Protein AF-A0A3P8CQI0-F1 (afdb_monomer_lite)

Structure (mmCIF, N/CA/C/O backbone):
data_AF-A0A3P8CQI0-F1
#
_entry.id   AF-A0A3P8CQI0-F1
#
loop_
_atom_site.group_PDB
_atom_site.id
_atom_site.type_symbol
_atom_site.label_atom_id
_atom_site.label_alt_id
_atom_site.label_comp_id
_atom_site.label_asym_id
_atom_site.label_entity_id
_atom_site.label_seq_id
_atom_site.pdbx_PDB_ins_code
_atom_site.Cartn_x
_atom_site.Cartn_y
_atom_site.Cartn_z
_atom_site.occupancy
_atom_site.B_iso_or_equiv
_atom_site.auth_seq_id
_atom_site.auth_comp_id
_atom_site.auth_asym_id
_atom_site.auth_atom_id
_atom_site.pdbx_PDB_model_num
ATOM 1 N N . MET A 1 1 ? 13.130 -24.443 7.075 1.00 72.25 1 MET A N 1
ATOM 2 C CA . MET A 1 1 ? 11.696 -24.360 7.442 1.00 72.25 1 MET A CA 1
ATOM 3 C C . MET A 1 1 ? 10.859 -24.956 6.318 1.00 72.25 1 MET A C 1
ATOM 5 O O . MET A 1 1 ? 11.171 -24.676 5.167 1.00 72.25 1 MET A O 1
ATOM 9 N N . LYS A 1 2 ? 9.863 -25.798 6.628 1.00 85.94 2 LYS A N 1
ATOM 10 C CA . LYS A 1 2 ? 8.925 -26.355 5.633 1.00 85.94 2 LYS A CA 1
ATOM 11 C C . LYS A 1 2 ? 7.667 -25.468 5.562 1.00 85.94 2 LYS A C 1
ATOM 13 O O . LYS A 1 2 ? 7.185 -25.124 6.645 1.00 85.94 2 LYS A O 1
ATOM 18 N N . PRO A 1 3 ? 7.138 -25.131 4.369 1.00 85.00 3 PRO A N 1
ATOM 19 C CA . PRO A 1 3 ? 5.984 -24.238 4.218 1.00 85.00 3 PRO A CA 1
ATOM 20 C C . PRO A 1 3 ? 4.779 -24.611 5.093 1.00 85.00 3 PRO A C 1
ATOM 22 O O . PRO A 1 3 ? 4.273 -23.758 5.818 1.00 85.00 3 PRO A O 1
ATOM 25 N N . ASP A 1 4 ? 4.402 -25.891 5.146 1.00 88.38 4 ASP A N 1
ATOM 26 C CA . ASP A 1 4 ? 3.235 -26.349 5.922 1.00 88.38 4 ASP A CA 1
ATOM 27 C C . ASP A 1 4 ? 3.393 -26.140 7.432 1.00 88.38 4 ASP A C 1
ATOM 29 O O . ASP A 1 4 ? 2.460 -25.724 8.119 1.00 88.38 4 ASP A O 1
ATOM 33 N N . LYS A 1 5 ? 4.604 -26.370 7.961 1.00 91.56 5 LYS A N 1
ATOM 34 C CA . LYS A 1 5 ? 4.898 -26.139 9.385 1.00 91.56 5 LYS A CA 1
ATOM 35 C C . LYS A 1 5 ? 4.813 -24.654 9.732 1.00 91.56 5 LYS A C 1
ATOM 37 O O . LYS A 1 5 ? 4.334 -24.311 10.809 1.00 91.56 5 LYS A O 1
ATOM 42 N N . VAL A 1 6 ? 5.259 -23.783 8.825 1.00 91.50 6 VAL A N 1
ATOM 43 C CA . VAL A 1 6 ? 5.167 -22.328 9.009 1.00 91.50 6 VAL A CA 1
ATOM 44 C C . VAL A 1 6 ? 3.720 -21.865 8.931 1.00 91.50 6 VAL A C 1
ATOM 46 O O . VAL A 1 6 ? 3.274 -21.134 9.810 1.00 91.50 6 VAL A O 1
ATOM 49 N N . PHE A 1 7 ? 2.965 -22.348 7.944 1.00 92.81 7 PHE A N 1
ATOM 50 C CA . PHE A 1 7 ? 1.547 -22.038 7.816 1.00 92.81 7 PHE A CA 1
ATOM 51 C C . PHE A 1 7 ? 0.759 -22.434 9.070 1.00 92.81 7 PHE A C 1
ATOM 53 O O . PHE A 1 7 ? -0.005 -21.622 9.593 1.00 92.81 7 PHE A O 1
ATOM 60 N N . GLY A 1 8 ? 0.974 -23.649 9.585 1.00 95.06 8 GLY A N 1
ATOM 61 C CA . GLY A 1 8 ? 0.337 -24.119 10.817 1.00 95.06 8 GLY A CA 1
ATOM 62 C C . GLY A 1 8 ? 0.748 -23.309 12.051 1.00 95.06 8 GLY A C 1
ATOM 63 O O . GLY A 1 8 ? -0.114 -22.901 12.828 1.00 95.06 8 GLY A O 1
ATOM 64 N N . GLY A 1 9 ? 2.046 -23.028 12.209 1.00 96.44 9 GLY A N 1
ATOM 65 C CA . GLY A 1 9 ? 2.571 -22.253 13.337 1.00 96.44 9 GLY A CA 1
ATOM 66 C C . GLY A 1 9 ? 2.039 -20.819 13.375 1.00 96.44 9 GLY A C 1
ATOM 67 O O . GLY A 1 9 ? 1.508 -20.388 14.394 1.00 96.44 9 GLY A O 1
ATOM 68 N N . VAL A 1 10 ? 2.104 -20.102 12.251 1.00 96.50 10 VAL A N 1
ATOM 69 C CA . VAL A 1 10 ? 1.629 -18.711 12.160 1.00 96.50 10 VAL A CA 1
ATOM 70 C C . VAL A 1 10 ? 0.104 -18.648 12.255 1.00 96.50 10 VAL A C 1
ATOM 72 O O . VAL A 1 10 ? -0.422 -17.762 12.920 1.00 96.50 10 VAL A O 1
ATOM 75 N N . SER A 1 11 ? -0.625 -19.616 11.681 1.00 97.31 11 SER A N 1
ATOM 76 C CA . SER A 1 11 ? -2.085 -19.693 11.860 1.00 97.31 11 SER A CA 1
ATOM 77 C C . SER A 1 11 ? -2.472 -19.817 13.338 1.00 97.31 11 SER A C 1
ATOM 79 O O . SER A 1 11 ? -3.440 -19.192 13.759 1.00 97.31 11 SER A O 1
ATOM 81 N N . ARG A 1 12 ? -1.702 -20.569 14.139 1.00 97.81 12 ARG A N 1
ATOM 82 C CA . ARG A 1 12 ? -1.919 -20.664 15.590 1.00 97.81 12 ARG A CA 1
ATOM 83 C C . ARG A 1 12 ? -1.649 -19.338 16.304 1.00 97.81 12 ARG A C 1
ATOM 85 O O . ARG A 1 12 ? -2.408 -18.979 17.193 1.00 97.81 12 ARG A O 1
ATOM 92 N N . LEU A 1 13 ? -0.614 -18.596 15.902 1.00 97.75 13 LEU A N 1
ATOM 93 C CA . LEU A 1 13 ? -0.354 -17.258 16.450 1.00 97.75 13 LEU A CA 1
ATOM 94 C C . LEU A 1 13 ? -1.508 -16.290 16.153 1.00 97.75 13 LEU A C 1
ATOM 96 O O . LEU A 1 13 ? -1.914 -15.550 17.040 1.00 97.75 13 LEU A O 1
ATOM 100 N N . ILE A 1 14 ? -2.081 -16.346 14.945 1.00 98.00 14 ILE A N 1
ATOM 101 C CA . ILE A 1 14 ? -3.265 -15.550 14.581 1.00 98.00 14 ILE A CA 1
ATOM 102 C C . ILE A 1 14 ? -4.469 -15.929 15.458 1.00 98.00 14 ILE A C 1
ATOM 104 O O . ILE A 1 14 ? -5.159 -15.043 15.948 1.00 98.00 14 ILE A O 1
ATOM 108 N N . MET A 1 15 ? -4.705 -17.223 15.701 1.00 97.31 15 MET A N 1
ATOM 109 C CA . MET A 1 15 ? -5.781 -17.672 16.599 1.00 97.31 15 MET A CA 1
ATOM 110 C C . MET A 1 15 ? -5.568 -17.186 18.037 1.00 97.31 15 MET A C 1
ATOM 112 O O . MET A 1 15 ? -6.501 -16.698 18.666 1.00 97.31 15 MET A O 1
ATOM 116 N N . ASN A 1 16 ? -4.337 -17.268 18.548 1.00 97.62 16 ASN A N 1
ATOM 117 C CA . ASN A 1 16 ? -4.011 -16.767 19.882 1.00 97.62 16 ASN A CA 1
ATOM 118 C C . ASN A 1 16 ? -4.250 -15.255 19.984 1.00 97.62 16 ASN A C 1
ATOM 120 O O . ASN A 1 16 ? -4.822 -14.809 20.971 1.00 97.62 16 ASN A O 1
ATOM 124 N N . TYR A 1 17 ? -3.878 -14.486 18.954 1.00 97.81 17 TYR A N 1
ATOM 125 C CA . TYR A 1 17 ? -4.201 -13.062 18.865 1.00 97.81 17 TYR A CA 1
ATOM 126 C C . TYR A 1 17 ? -5.717 -12.827 18.977 1.00 97.81 17 TYR A C 1
ATOM 128 O O . TYR A 1 17 ? -6.146 -12.072 19.841 1.00 97.81 17 TYR A O 1
ATOM 136 N N . GLN A 1 18 ? -6.538 -13.528 18.185 1.00 97.06 18 GLN A N 1
ATOM 137 C CA . GLN A 1 18 ? -8.005 -13.391 18.227 1.00 97.06 18 GLN A CA 1
ATOM 138 C C . GLN A 1 18 ? -8.575 -13.657 19.626 1.00 97.06 18 GLN A C 1
ATOM 140 O O . GLN A 1 18 ? -9.383 -12.875 20.129 1.00 97.06 18 GLN A O 1
ATOM 145 N N . VAL A 1 19 ? -8.132 -14.743 20.268 1.00 97.38 19 VAL A N 1
ATOM 146 C CA . VAL A 1 19 ? -8.578 -15.121 21.617 1.00 97.38 19 VAL A CA 1
ATOM 147 C C . VAL A 1 19 ? -8.165 -14.071 22.648 1.00 97.38 19 VAL A C 1
ATOM 149 O O . VAL A 1 19 ? -8.990 -13.672 23.466 1.00 97.38 19 VAL A O 1
ATOM 152 N N . SER A 1 20 ? -6.918 -13.594 22.600 1.00 97.44 20 SER A N 1
ATOM 153 C CA . SER A 1 20 ? -6.417 -12.581 23.534 1.00 97.44 20 SER A CA 1
ATOM 154 C C . SER A 1 20 ? -7.165 -11.255 23.406 1.00 97.44 20 SER A C 1
ATOM 156 O O . SER A 1 20 ? -7.552 -10.683 24.422 1.00 97.44 20 SER A O 1
ATOM 158 N N . ILE A 1 21 ? -7.418 -10.794 22.177 1.00 97.50 21 ILE A N 1
ATOM 159 C CA . ILE A 1 21 ? -8.171 -9.557 21.939 1.00 97.50 21 ILE A CA 1
ATOM 160 C C . ILE A 1 21 ? -9.632 -9.708 22.386 1.00 97.50 21 ILE A C 1
ATOM 162 O O . ILE A 1 21 ? -10.146 -8.830 23.074 1.00 97.50 21 ILE A O 1
ATOM 166 N N . SER A 1 22 ? -10.277 -10.843 22.085 1.00 96.19 22 SER A N 1
ATOM 167 C CA . SER A 1 22 ? -11.652 -11.118 22.543 1.00 96.19 22 SER A CA 1
ATOM 168 C C . SER A 1 22 ? -11.749 -11.092 24.067 1.00 96.19 22 SER A C 1
ATOM 170 O O . SER A 1 22 ? -12.617 -10.433 24.627 1.00 96.19 22 SER A O 1
ATOM 172 N N . LYS A 1 23 ? -10.809 -11.761 24.747 1.00 96.56 23 LYS A N 1
ATOM 173 C CA . LYS A 1 23 ? -10.754 -11.796 26.211 1.00 96.56 23 LYS A CA 1
ATOM 174 C C . LYS A 1 23 ? -10.539 -10.403 26.803 1.00 96.56 23 LYS A C 1
ATOM 176 O O . LYS A 1 23 ? -11.152 -10.076 27.813 1.00 96.56 23 LYS A O 1
ATOM 181 N N . LEU A 1 24 ? -9.676 -9.590 26.193 1.00 96.38 24 LEU A N 1
ATOM 182 C CA . LEU A 1 24 ? -9.465 -8.210 26.623 1.00 96.38 24 LEU A CA 1
ATOM 183 C C . LEU A 1 24 ? -10.762 -7.398 26.520 1.00 96.38 24 LEU A C 1
ATOM 185 O O . LEU A 1 24 ? -11.130 -6.731 27.485 1.00 96.38 24 LEU A O 1
ATOM 189 N N . SER A 1 25 ? -11.466 -7.493 25.390 1.00 94.75 25 SER A N 1
ATOM 190 C CA . SER A 1 25 ? -12.758 -6.827 25.199 1.00 94.75 25 SER A CA 1
ATOM 191 C C . SER A 1 25 ? -13.784 -7.267 26.246 1.00 94.75 25 SER A C 1
ATOM 193 O O . SER A 1 25 ? -14.329 -6.423 26.958 1.00 94.75 25 SER A O 1
ATOM 195 N N . ASP A 1 26 ? -13.959 -8.580 26.435 1.00 94.50 26 ASP A N 1
ATOM 196 C CA . ASP A 1 26 ? -14.882 -9.151 27.423 1.00 94.50 26 ASP A CA 1
ATOM 197 C C . ASP A 1 26 ? -14.583 -8.663 28.847 1.00 94.50 26 ASP A C 1
ATOM 199 O O . ASP A 1 26 ? -15.500 -8.307 29.591 1.00 94.50 26 ASP A O 1
ATOM 203 N N . ASN A 1 27 ? -13.305 -8.620 29.233 1.00 94.31 27 ASN A N 1
ATOM 204 C CA . ASN A 1 27 ? -12.886 -8.167 30.559 1.00 94.31 27 ASN A CA 1
ATOM 205 C C . ASN A 1 27 ? -13.211 -6.680 30.782 1.00 94.31 27 ASN A C 1
ATOM 207 O O . ASN A 1 27 ? -13.666 -6.307 31.866 1.00 94.31 27 ASN A O 1
ATOM 211 N N . ILE A 1 28 ? -13.026 -5.836 29.759 1.00 93.12 28 ILE A N 1
ATOM 212 C CA . ILE A 1 28 ? -13.399 -4.414 29.824 1.00 93.12 28 ILE A CA 1
ATOM 213 C C . ILE A 1 28 ? -14.927 -4.270 29.894 1.00 93.12 28 ILE A C 1
ATOM 215 O O . ILE A 1 28 ? -15.435 -3.489 30.699 1.00 93.12 28 ILE A O 1
ATOM 219 N N . GLN A 1 29 ? -15.680 -5.035 29.094 1.00 90.56 29 GLN A N 1
ATOM 220 C CA . GLN A 1 29 ? -17.149 -4.984 29.079 1.00 90.56 29 GLN A CA 1
ATOM 221 C C . GLN A 1 29 ? -17.769 -5.419 30.411 1.00 90.56 29 GLN A C 1
ATOM 223 O O . GLN A 1 29 ? -18.724 -4.796 30.876 1.00 90.56 29 GLN A O 1
ATOM 228 N N . LYS A 1 30 ? -17.220 -6.461 31.044 1.00 91.06 30 LYS A N 1
ATOM 229 C CA . LYS A 1 30 ? -17.671 -6.956 32.356 1.00 91.06 30 LYS A CA 1
ATOM 230 C C . LYS A 1 30 ? -17.241 -6.064 33.524 1.00 91.06 30 LYS A C 1
ATOM 232 O O . LYS A 1 30 ? -17.681 -6.295 34.647 1.00 91.06 30 LYS A O 1
ATOM 237 N N . GLY A 1 31 ? -16.391 -5.064 33.278 1.00 88.19 31 GLY A N 1
ATOM 238 C CA . GLY A 1 31 ? -15.818 -4.210 34.318 1.00 88.19 31 GLY A CA 1
ATOM 239 C C . GLY A 1 31 ? -14.756 -4.905 35.176 1.00 88.19 31 GLY A C 1
ATOM 240 O O . GLY A 1 31 ? -14.361 -4.356 36.200 1.00 88.19 31 GLY A O 1
ATOM 241 N N . GLU A 1 32 ? -14.283 -6.088 34.766 1.00 91.88 32 GLU A N 1
ATOM 242 C CA . GLU A 1 32 ? -13.145 -6.778 35.392 1.00 91.88 32 GLU A CA 1
ATOM 243 C C . GLU A 1 32 ? -11.836 -6.012 35.151 1.00 91.88 32 GLU A C 1
ATOM 245 O O . GLU A 1 32 ? -10.915 -6.085 35.962 1.00 91.88 32 GLU A O 1
ATOM 250 N N . LEU A 1 33 ? -11.776 -5.250 34.053 1.00 90.25 33 LEU A N 1
ATOM 251 C CA . LEU A 1 33 ? -10.693 -4.334 33.726 1.00 90.25 33 LEU A CA 1
ATOM 252 C C . LEU A 1 33 ? -11.238 -2.913 33.537 1.00 90.25 33 LEU A C 1
ATOM 254 O O . LEU A 1 33 ? -12.145 -2.682 32.736 1.00 90.25 33 LEU A O 1
ATOM 258 N N . SER A 1 34 ? -10.685 -1.947 34.272 1.00 88.69 34 SER A N 1
ATOM 259 C CA . SER A 1 34 ? -11.091 -0.544 34.152 1.00 88.69 34 SER A CA 1
ATOM 260 C C . SER A 1 34 ? -10.619 0.052 32.825 1.00 88.69 34 SER A C 1
ATOM 262 O O . SER A 1 34 ? -9.492 -0.176 32.401 1.00 88.69 34 SER A O 1
ATOM 264 N N . LYS A 1 35 ? -11.437 0.907 32.198 1.00 86.19 35 LYS A N 1
ATOM 265 C CA . LYS A 1 35 ? -11.072 1.633 30.964 1.00 86.19 35 LYS A CA 1
ATOM 266 C C . LYS A 1 35 ? -9.871 2.579 31.128 1.00 86.19 35 LYS A C 1
ATOM 268 O O . LYS A 1 35 ? -9.302 2.992 30.128 1.00 86.19 35 LYS A O 1
ATOM 273 N N . ASN A 1 36 ? -9.513 2.931 32.366 1.00 84.81 36 ASN A N 1
ATOM 274 C CA . ASN A 1 36 ? -8.339 3.745 32.709 1.00 84.81 36 ASN A CA 1
ATOM 275 C C . ASN A 1 36 ? -7.108 2.899 33.090 1.00 84.81 36 ASN A C 1
ATOM 277 O O . ASN A 1 36 ? -6.101 3.455 33.522 1.00 84.81 36 ASN A O 1
ATOM 281 N N . ASP A 1 37 ? -7.192 1.571 33.010 1.00 87.31 37 ASP A N 1
ATOM 282 C CA . ASP A 1 37 ? -6.112 0.682 33.430 1.00 87.31 37 ASP A CA 1
ATOM 283 C C . ASP A 1 37 ? -5.014 0.601 32.359 1.00 87.31 37 ASP A C 1
ATOM 285 O O . ASP A 1 37 ? -5.263 0.202 31.218 1.00 87.31 37 ASP A O 1
ATOM 289 N N . THR A 1 38 ? -3.781 0.966 32.717 1.00 88.81 38 THR A N 1
ATOM 290 C CA . THR A 1 38 ? -2.639 0.961 31.790 1.00 88.81 38 THR A CA 1
ATOM 291 C C . THR A 1 38 ? -2.249 -0.449 31.340 1.00 88.81 38 THR A C 1
ATOM 293 O O . THR A 1 38 ? -1.648 -0.608 30.278 1.00 88.81 38 THR A O 1
ATOM 296 N N . THR A 1 39 ? -2.665 -1.498 32.061 1.00 91.38 39 THR A N 1
ATOM 297 C CA . THR A 1 39 ? -2.440 -2.899 31.658 1.00 91.38 39 THR A CA 1
ATOM 298 C C . THR A 1 39 ? -3.160 -3.289 30.363 1.00 91.38 39 THR A C 1
ATOM 300 O O . THR A 1 39 ? -2.818 -4.305 29.752 1.00 91.38 39 THR A O 1
ATOM 303 N N . ILE A 1 40 ? -4.104 -2.472 29.879 1.00 93.50 40 ILE A N 1
ATOM 304 C CA . ILE A 1 40 ? -4.682 -2.611 28.534 1.00 93.50 40 ILE A CA 1
ATOM 305 C C . ILE A 1 40 ? -3.585 -2.504 27.464 1.00 93.50 40 ILE A C 1
ATOM 307 O O . ILE A 1 40 ? -3.588 -3.290 26.516 1.00 93.50 40 ILE A O 1
ATOM 311 N N . ILE A 1 41 ? -2.624 -1.585 27.632 1.00 92.69 41 ILE A N 1
ATOM 312 C CA . ILE A 1 41 ? -1.531 -1.369 26.673 1.00 92.69 41 ILE A CA 1
ATOM 313 C C . ILE A 1 41 ? -0.650 -2.615 26.599 1.00 92.69 41 ILE A C 1
ATOM 315 O O . ILE A 1 41 ? -0.460 -3.183 25.523 1.00 92.69 41 ILE A O 1
ATOM 319 N N . SER A 1 42 ? -0.181 -3.103 27.750 1.00 92.25 42 SER A N 1
ATOM 320 C CA . SER A 1 42 ? 0.658 -4.302 27.798 1.00 92.25 42 SER A CA 1
ATOM 321 C C . SER A 1 42 ? -0.088 -5.558 27.331 1.00 92.25 42 SER A C 1
ATOM 323 O O . SER A 1 42 ? 0.504 -6.409 26.670 1.00 92.25 42 SER A O 1
ATOM 325 N N . SER A 1 43 ? -1.398 -5.663 27.578 1.00 94.75 43 SER A N 1
ATOM 326 C CA . SER A 1 43 ? -2.229 -6.769 27.075 1.00 94.75 43 SER A CA 1
ATOM 327 C C . SER A 1 43 ? -2.341 -6.773 25.545 1.00 94.75 43 SER A C 1
ATOM 329 O O . SER A 1 43 ? -2.225 -7.830 24.917 1.00 94.75 43 SER A O 1
ATOM 331 N N . LEU A 1 44 ? -2.538 -5.602 24.929 1.00 95.44 44 LEU A N 1
ATOM 332 C CA . LEU A 1 44 ? -2.580 -5.452 23.470 1.00 95.44 44 LEU A CA 1
ATOM 333 C C . LEU A 1 44 ? -1.224 -5.747 22.826 1.00 95.44 44 LEU A C 1
ATOM 335 O O . LEU A 1 44 ? -1.164 -6.429 21.797 1.00 95.44 44 LEU A O 1
ATOM 339 N N . GLU A 1 45 ? -0.137 -5.284 23.440 1.00 94.56 45 GLU A N 1
ATOM 340 C CA . GLU A 1 45 ? 1.222 -5.560 22.977 1.00 94.56 45 GLU A CA 1
ATOM 341 C C . GLU A 1 45 ? 1.541 -7.059 23.057 1.00 94.56 45 GLU A C 1
ATOM 343 O O . GLU A 1 45 ? 1.954 -7.655 22.061 1.00 94.56 45 GLU A O 1
ATOM 348 N N . GLN A 1 46 ? 1.261 -7.705 24.194 1.00 95.12 46 GLN A N 1
ATOM 349 C CA . GLN A 1 46 ? 1.461 -9.148 24.373 1.00 95.12 46 GLN A CA 1
ATOM 350 C C . GLN A 1 46 ? 0.642 -9.983 23.380 1.00 95.12 46 GLN A C 1
ATOM 352 O O . GLN A 1 46 ? 1.112 -11.026 22.918 1.00 95.12 46 GLN A O 1
ATOM 357 N N . ALA A 1 47 ? -0.563 -9.529 23.022 1.00 95.50 47 ALA A N 1
ATOM 358 C CA . ALA A 1 47 ? -1.372 -10.173 21.994 1.00 95.50 47 ALA A CA 1
ATOM 359 C C . ALA A 1 47 ? -0.771 -9.999 20.586 1.00 95.50 47 ALA A C 1
ATOM 361 O O . ALA A 1 47 ? -0.746 -10.953 19.803 1.00 95.50 47 ALA A O 1
ATOM 362 N N . SER A 1 48 ? -0.290 -8.797 20.258 1.00 94.25 48 SER A N 1
ATOM 363 C CA . SER A 1 48 ? 0.107 -8.409 18.894 1.00 94.25 48 SER A CA 1
ATOM 364 C C . SER A 1 48 ? 1.544 -8.804 18.543 1.00 94.25 48 SER A C 1
ATOM 366 O O . SER A 1 48 ? 1.810 -9.279 17.436 1.00 94.25 48 SER A O 1
ATOM 368 N N . PHE A 1 49 ? 2.476 -8.681 19.489 1.00 94.56 49 PHE A N 1
ATOM 369 C CA . PHE A 1 49 ? 3.909 -8.868 19.255 1.00 94.56 49 PHE A CA 1
ATOM 370 C C . PHE A 1 49 ? 4.272 -10.220 18.606 1.00 94.56 49 PHE A C 1
ATOM 372 O O . PHE A 1 49 ? 4.998 -10.222 17.605 1.00 94.56 49 PHE A O 1
ATOM 379 N N . PRO A 1 50 ? 3.761 -11.385 19.069 1.00 96.31 50 PRO A N 1
ATOM 380 C CA . PRO A 1 50 ? 4.167 -12.674 18.506 1.00 96.31 50 PRO A CA 1
ATOM 381 C C . PRO A 1 50 ? 3.790 -12.840 17.030 1.00 96.31 50 PRO A C 1
ATOM 383 O O . PRO A 1 50 ? 4.565 -13.391 16.243 1.00 96.31 50 PRO A O 1
ATOM 386 N N . VAL A 1 51 ? 2.598 -12.374 16.643 1.00 96.00 51 VAL A N 1
ATOM 387 C CA . VAL A 1 51 ? 2.117 -12.484 15.262 1.00 96.00 51 VAL A CA 1
ATOM 388 C C . VAL A 1 51 ? 2.824 -11.477 14.356 1.00 96.00 51 VAL A C 1
ATOM 390 O O . VAL A 1 51 ? 3.254 -11.849 13.263 1.00 96.00 51 VAL A O 1
ATOM 393 N N . GLU A 1 52 ? 3.054 -10.249 14.820 1.00 92.81 52 GLU A N 1
ATOM 394 C CA . GLU A 1 52 ? 3.798 -9.242 14.057 1.00 92.81 52 GLU A CA 1
ATOM 395 C C . GLU A 1 52 ? 5.251 -9.655 13.814 1.00 92.81 52 GLU A C 1
ATOM 397 O O . GLU A 1 52 ? 5.738 -9.577 12.681 1.00 92.81 52 GLU A O 1
ATOM 402 N N . GLN A 1 53 ? 5.927 -10.188 14.835 1.00 94.19 53 GLN A N 1
ATOM 403 C CA . GLN A 1 53 ? 7.290 -10.693 14.690 1.00 94.19 53 GLN A CA 1
ATOM 404 C C . GLN A 1 53 ? 7.360 -11.865 13.700 1.00 94.19 53 GLN A C 1
ATOM 406 O O . GLN A 1 53 ? 8.310 -11.974 12.917 1.00 94.19 53 GLN A O 1
ATOM 411 N N . ALA A 1 54 ? 6.337 -12.725 13.674 1.00 94.19 54 ALA A N 1
ATOM 412 C CA . ALA A 1 54 ? 6.254 -13.799 12.693 1.00 94.19 54 ALA A CA 1
ATOM 413 C C . ALA A 1 54 ? 6.139 -13.261 11.256 1.00 94.19 54 ALA A C 1
ATOM 415 O O . ALA A 1 54 ? 6.831 -13.765 10.369 1.00 94.19 54 ALA A O 1
ATOM 416 N N . PHE A 1 55 ? 5.337 -12.216 11.018 1.00 92.62 55 PHE A N 1
ATOM 417 C CA . PHE A 1 55 ? 5.237 -11.582 9.698 1.00 92.62 55 PHE A CA 1
ATOM 418 C C . PHE A 1 55 ? 6.525 -10.868 9.278 1.00 92.62 55 PHE A C 1
ATOM 420 O O . PHE A 1 55 ? 6.916 -10.992 8.118 1.00 92.62 55 PHE A O 1
ATOM 427 N N . ARG A 1 56 ? 7.241 -10.214 10.204 1.00 89.25 56 ARG A N 1
ATOM 428 C CA . ARG A 1 56 ? 8.573 -9.642 9.917 1.00 89.25 56 ARG A CA 1
ATOM 429 C C . ARG A 1 56 ? 9.546 -10.718 9.421 1.00 89.25 56 ARG A C 1
ATOM 431 O O . ARG A 1 56 ? 10.187 -10.547 8.387 1.00 89.25 56 ARG A O 1
ATOM 438 N N . ASN A 1 57 ? 9.584 -11.869 10.095 1.00 89.50 57 ASN A N 1
ATOM 439 C CA . ASN A 1 57 ? 10.427 -12.999 9.694 1.00 89.50 57 ASN A CA 1
ATOM 440 C C . ASN A 1 57 ? 10.000 -13.614 8.345 1.00 89.50 57 ASN A C 1
ATOM 442 O O . ASN A 1 57 ? 10.849 -14.023 7.550 1.00 89.50 57 ASN A O 1
ATOM 446 N N . LEU A 1 58 ? 8.692 -13.681 8.072 1.00 88.31 58 LEU A N 1
ATOM 447 C CA . LEU A 1 58 ? 8.153 -14.166 6.798 1.00 88.31 58 LEU A CA 1
ATOM 448 C C . LEU A 1 58 ? 8.547 -13.273 5.616 1.00 88.31 58 LEU A C 1
ATOM 450 O O . LEU A 1 58 ? 8.921 -13.805 4.571 1.00 88.31 58 LEU A O 1
ATOM 454 N N . SER A 1 59 ? 8.524 -11.949 5.790 1.00 81.56 59 SER A N 1
ATOM 455 C CA . SER A 1 59 ? 8.955 -10.999 4.758 1.00 81.56 59 SER A CA 1
ATOM 456 C C . SER A 1 59 ? 10.420 -11.214 4.363 1.00 81.56 59 SER A C 1
ATOM 458 O O . SER A 1 59 ? 10.743 -11.252 3.176 1.00 81.56 59 SER A O 1
ATOM 460 N N . CYS A 1 60 ? 11.304 -11.467 5.336 1.00 78.75 60 CYS A N 1
ATOM 461 C CA . CYS A 1 60 ? 12.701 -11.815 5.057 1.00 78.75 60 CYS A CA 1
ATOM 462 C C . CYS A 1 60 ? 12.824 -13.120 4.250 1.00 78.75 60 CYS A C 1
ATOM 464 O O . CYS A 1 60 ? 13.634 -13.213 3.327 1.00 78.75 60 CYS A O 1
ATOM 466 N N . LEU A 1 61 ? 12.001 -14.129 4.561 1.00 76.62 61 LEU A N 1
ATOM 467 C CA . LEU A 1 61 ? 12.009 -15.407 3.844 1.00 76.62 61 LEU A CA 1
ATOM 468 C C . LEU A 1 61 ? 11.576 -15.263 2.382 1.00 76.62 61 LEU A C 1
ATOM 470 O O . LEU A 1 61 ? 12.193 -15.893 1.526 1.00 76.62 61 LEU A O 1
ATOM 474 N N . THR A 1 62 ? 10.566 -14.440 2.083 1.00 69.81 62 THR A N 1
ATOM 475 C CA . THR A 1 62 ? 10.127 -14.193 0.697 1.00 69.81 62 THR A CA 1
ATOM 476 C C . THR A 1 62 ? 11.172 -13.462 -0.136 1.00 69.81 62 THR A C 1
ATOM 478 O O . THR A 1 62 ? 11.285 -13.730 -1.328 1.00 69.81 62 THR A O 1
ATOM 481 N N . THR A 1 63 ? 11.974 -12.592 0.481 1.00 68.44 63 THR A N 1
ATOM 482 C CA . THR A 1 63 ? 13.062 -11.887 -0.211 1.00 68.44 63 THR A CA 1
ATOM 483 C C . THR A 1 63 ? 14.229 -12.823 -0.529 1.00 68.44 63 THR A C 1
ATOM 485 O O . THR A 1 63 ? 14.811 -12.748 -1.607 1.00 68.44 63 THR A O 1
ATOM 488 N N . LEU A 1 64 ? 14.564 -13.734 0.391 1.00 69.75 64 LEU A N 1
ATOM 489 C CA . LEU A 1 64 ? 15.716 -14.634 0.252 1.00 69.75 64 LEU A CA 1
ATOM 490 C C . LEU A 1 64 ? 15.411 -15.904 -0.554 1.00 69.75 64 LEU A C 1
ATOM 492 O O . LEU A 1 64 ? 16.316 -16.496 -1.142 1.00 69.75 64 LEU A O 1
ATOM 496 N N . LYS A 1 65 ? 14.153 -16.362 -0.567 1.00 67.50 65 LYS A N 1
ATOM 497 C CA . LYS A 1 65 ? 13.737 -17.584 -1.265 1.00 67.50 65 LYS A CA 1
ATOM 498 C C . LYS A 1 65 ? 12.769 -17.259 -2.391 1.00 67.50 65 LYS A C 1
ATOM 500 O O . LYS A 1 65 ? 11.586 -17.040 -2.161 1.00 67.50 65 LYS A O 1
ATOM 505 N N . ASN A 1 66 ? 13.263 -17.339 -3.624 1.00 61.50 66 ASN A N 1
ATOM 506 C CA . ASN A 1 66 ? 12.476 -17.156 -4.845 1.00 61.50 66 ASN A CA 1
ATOM 507 C C . ASN A 1 66 ? 11.623 -18.401 -5.188 1.00 61.50 66 ASN A C 1
ATOM 509 O O . ASN A 1 66 ? 11.661 -18.904 -6.310 1.00 61.50 66 ASN A O 1
ATOM 513 N N . ASP A 1 67 ? 10.907 -18.946 -4.199 1.00 73.62 67 ASP A N 1
ATOM 514 C CA . ASP A 1 67 ? 9.998 -20.086 -4.355 1.00 73.62 67 ASP A CA 1
ATOM 515 C C . ASP A 1 67 ? 8.544 -19.630 -4.161 1.00 73.62 67 ASP A C 1
ATOM 517 O O . ASP A 1 67 ? 8.156 -19.093 -3.120 1.00 73.62 67 ASP A O 1
ATOM 521 N N . HIS A 1 68 ? 7.737 -19.876 -5.193 1.00 71.12 68 HIS A N 1
ATOM 522 C CA . HIS A 1 68 ? 6.328 -19.504 -5.297 1.00 71.12 68 HIS A CA 1
ATOM 523 C C . HIS A 1 68 ? 5.453 -19.977 -4.127 1.00 71.12 68 HIS A C 1
ATOM 525 O O . HIS A 1 68 ? 4.502 -19.284 -3.758 1.00 71.12 68 HIS A O 1
ATOM 531 N N . ILE A 1 69 ? 5.783 -21.113 -3.503 1.00 81.62 69 ILE A N 1
ATOM 532 C CA . ILE A 1 69 ? 5.012 -21.640 -2.372 1.00 81.62 69 ILE A CA 1
ATOM 533 C C . ILE A 1 69 ? 5.072 -20.659 -1.198 1.00 81.62 69 ILE A C 1
ATOM 535 O O . ILE A 1 69 ? 4.065 -20.461 -0.519 1.00 81.62 69 ILE A O 1
ATOM 539 N N . TRP A 1 70 ? 6.211 -19.990 -0.979 1.00 81.50 70 TRP A N 1
ATOM 540 C CA . TRP A 1 70 ? 6.342 -19.003 0.095 1.00 81.50 70 TRP A CA 1
ATOM 541 C C . TRP A 1 70 ? 5.483 -17.770 -0.149 1.00 81.50 70 TRP A C 1
ATOM 543 O O . TRP A 1 70 ? 4.835 -17.310 0.786 1.00 81.50 70 TRP A O 1
ATOM 553 N N . SER A 1 71 ? 5.403 -17.287 -1.390 1.00 79.75 71 SER A N 1
ATOM 554 C CA . SER A 1 71 ? 4.503 -16.182 -1.738 1.00 79.75 71 SER A CA 1
ATOM 555 C C . SER A 1 71 ? 3.043 -16.551 -1.447 1.00 79.75 71 SER A C 1
ATOM 557 O O . SER A 1 71 ? 2.365 -15.829 -0.720 1.00 79.75 71 SER A O 1
ATOM 559 N N . LEU A 1 72 ? 2.589 -17.731 -1.888 1.00 82.88 72 LEU A N 1
ATOM 560 C CA . LEU A 1 72 ? 1.225 -18.212 -1.628 1.00 82.88 72 LEU A CA 1
ATOM 561 C C . LEU A 1 72 ? 0.927 -18.372 -0.130 1.00 82.88 72 LEU A C 1
ATOM 563 O O . LEU A 1 72 ? -0.141 -17.968 0.341 1.00 82.88 72 LEU A O 1
ATOM 567 N N . VAL A 1 73 ? 1.858 -18.960 0.626 1.00 86.50 73 VAL A N 1
ATOM 568 C CA . VAL A 1 73 ? 1.725 -19.153 2.076 1.00 86.50 73 VAL A CA 1
ATOM 569 C C . VAL A 1 73 ? 1.635 -17.811 2.795 1.00 86.50 73 VAL A C 1
ATOM 571 O O . VAL A 1 73 ? 0.711 -17.616 3.586 1.00 86.50 73 VAL A O 1
ATOM 574 N N . VAL A 1 74 ? 2.540 -16.875 2.498 1.00 86.94 74 VAL A N 1
ATOM 575 C CA . VAL A 1 74 ? 2.559 -15.547 3.125 1.00 86.94 74 VAL A CA 1
ATOM 576 C C . VAL A 1 74 ? 1.304 -14.757 2.769 1.00 86.94 74 VAL A C 1
ATOM 578 O O . VAL A 1 74 ? 0.664 -14.227 3.674 1.00 86.94 74 VAL A O 1
ATOM 581 N N . SER A 1 75 ? 0.877 -14.750 1.502 1.00 84.62 75 SER A N 1
ATOM 582 C CA . SER A 1 75 ? -0.360 -14.076 1.091 1.00 84.62 75 SER A CA 1
ATOM 583 C C . SER A 1 75 ? -1.585 -14.629 1.821 1.00 84.62 75 SER A C 1
ATOM 585 O O . SER A 1 75 ? -2.389 -13.854 2.337 1.00 84.62 75 SER A O 1
ATOM 587 N N . ARG A 1 76 ? -1.725 -15.958 1.935 1.00 89.12 76 ARG A N 1
ATOM 588 C CA . ARG A 1 76 ? -2.850 -16.572 2.665 1.00 89.12 76 ARG A CA 1
ATOM 589 C C . ARG A 1 76 ? -2.827 -16.239 4.156 1.00 89.12 76 ARG A C 1
ATOM 591 O O . ARG A 1 76 ? -3.877 -15.947 4.724 1.00 89.12 76 ARG A O 1
ATOM 598 N N . LEU A 1 77 ? -1.657 -16.285 4.794 1.00 93.00 77 LEU A N 1
ATOM 599 C CA . LEU A 1 77 ? -1.510 -15.923 6.206 1.00 93.00 77 LEU A CA 1
ATOM 600 C C . LEU A 1 77 ? -1.828 -14.445 6.438 1.00 93.00 77 LEU A C 1
ATOM 602 O O . LEU A 1 77 ? -2.553 -14.126 7.376 1.00 93.00 77 LEU A O 1
ATOM 606 N N . TYR A 1 78 ? -1.342 -13.559 5.569 1.00 91.25 78 TYR A N 1
ATOM 607 C CA . TYR A 1 78 ? -1.603 -12.125 5.658 1.00 91.25 78 TYR A CA 1
ATOM 608 C C . TYR A 1 78 ? -3.099 -11.821 5.553 1.00 91.25 78 TYR A C 1
ATOM 610 O O . TYR A 1 78 ? -3.628 -11.087 6.381 1.00 91.25 78 TYR A O 1
ATOM 618 N N . GLN A 1 79 ? -3.812 -12.453 4.612 1.00 89.69 79 GLN A N 1
ATOM 619 C CA . GLN A 1 79 ? -5.268 -12.305 4.501 1.00 89.69 79 GLN A CA 1
ATOM 620 C C . GLN A 1 79 ? -6.000 -12.787 5.761 1.00 89.69 79 GLN A C 1
ATOM 622 O O . GLN A 1 79 ? -6.899 -12.102 6.247 1.00 89.69 79 GLN A O 1
ATOM 627 N N . LYS A 1 80 ? -5.580 -13.922 6.342 1.00 94.38 80 LYS A N 1
ATOM 628 C CA . LYS A 1 80 ? -6.128 -14.403 7.621 1.00 94.38 80 LYS A CA 1
ATOM 629 C C . LYS A 1 80 ? -5.898 -13.407 8.757 1.00 94.38 80 LYS A C 1
ATOM 631 O O . LYS A 1 80 ? -6.829 -13.108 9.497 1.00 94.38 80 LYS A O 1
ATOM 636 N N . PHE A 1 81 ? -4.679 -12.890 8.897 1.00 94.75 81 PHE A N 1
ATOM 637 C CA . PHE A 1 81 ? -4.356 -11.948 9.967 1.00 94.75 81 PHE A CA 1
ATOM 638 C C . PHE A 1 81 ? -5.068 -10.606 9.786 1.00 94.75 81 PHE A C 1
ATOM 640 O O . PHE A 1 81 ? -5.595 -10.053 10.743 1.00 94.75 81 PHE A O 1
ATOM 647 N N . LYS A 1 82 ? -5.161 -10.115 8.549 1.00 90.56 82 LYS A N 1
ATOM 648 C CA . LYS A 1 82 ? -5.913 -8.907 8.211 1.00 90.56 82 LYS A CA 1
ATOM 649 C C . LYS A 1 82 ? -7.393 -9.036 8.577 1.00 90.56 82 LYS A C 1
ATOM 651 O O . LYS A 1 82 ? -7.952 -8.112 9.166 1.00 90.56 82 LYS A O 1
ATOM 656 N N . ALA A 1 83 ? -8.013 -10.176 8.264 1.00 90.62 83 ALA A N 1
ATOM 657 C CA . ALA A 1 83 ? -9.385 -10.467 8.670 1.00 90.62 83 ALA A CA 1
ATOM 658 C C . ALA A 1 83 ? -9.520 -10.487 10.202 1.00 90.62 83 ALA A C 1
ATOM 660 O O . ALA A 1 83 ? -10.390 -9.807 10.738 1.00 90.62 83 ALA A O 1
ATOM 661 N N . ALA A 1 84 ? -8.599 -11.165 10.898 1.00 94.00 84 ALA A N 1
ATOM 662 C CA . ALA A 1 84 ? -8.565 -11.208 12.358 1.00 94.00 84 ALA A CA 1
ATOM 663 C C . ALA A 1 84 ? -8.438 -9.810 12.993 1.00 94.00 84 ALA A C 1
ATOM 665 O O . ALA A 1 84 ? -9.238 -9.460 13.853 1.00 94.00 84 ALA A O 1
ATOM 666 N N . ARG A 1 85 ? -7.488 -8.978 12.543 1.00 92.19 85 ARG A N 1
ATOM 667 C CA . ARG A 1 85 ? -7.339 -7.593 13.027 1.00 92.19 85 ARG A CA 1
ATOM 668 C C . ARG A 1 85 ? -8.611 -6.783 12.810 1.00 92.19 85 ARG A C 1
ATOM 670 O O . ARG A 1 85 ? -9.048 -6.080 13.713 1.00 92.19 85 ARG A O 1
ATOM 677 N N . ARG A 1 86 ? -9.222 -6.894 11.627 1.00 88.25 86 ARG A N 1
ATOM 678 C CA . ARG A 1 86 ? -10.443 -6.155 11.289 1.00 88.25 86 ARG A CA 1
ATOM 679 C C . ARG A 1 86 ? -11.624 -6.543 12.175 1.00 88.25 86 ARG A C 1
ATOM 681 O O . ARG A 1 86 ? -12.375 -5.664 12.580 1.00 88.25 86 ARG A O 1
ATOM 688 N N . GLU A 1 87 ? -11.814 -7.836 12.404 1.00 89.19 87 GLU A N 1
ATOM 689 C CA . GLU A 1 87 ? -12.960 -8.374 13.137 1.00 89.19 87 GLU A CA 1
ATOM 690 C C . GLU A 1 87 ? -12.835 -8.167 14.646 1.00 89.19 87 GLU A C 1
ATOM 692 O O . GLU A 1 87 ? -13.783 -7.693 15.260 1.00 89.19 87 GLU A O 1
ATOM 697 N N . TYR A 1 88 ? -11.667 -8.470 15.216 1.00 92.31 88 TYR A N 1
ATOM 698 C CA . TYR A 1 88 ? -11.497 -8.545 16.667 1.00 92.31 88 TYR A CA 1
ATOM 699 C C . TYR A 1 88 ? -10.961 -7.263 17.293 1.00 92.31 88 TYR A C 1
ATOM 701 O O . TYR A 1 88 ? -11.271 -6.987 18.441 1.00 92.31 88 TYR A O 1
ATOM 709 N N . PHE A 1 89 ? -10.146 -6.489 16.573 1.00 92.44 89 PHE A N 1
ATOM 710 C CA . PHE A 1 89 ? -9.517 -5.293 17.131 1.00 92.44 89 PHE A CA 1
ATOM 711 C C . PHE A 1 89 ? -10.079 -4.020 16.511 1.00 92.44 89 PHE A C 1
ATOM 713 O O . PHE A 1 89 ? -10.690 -3.216 17.205 1.00 92.44 89 PHE A O 1
ATOM 720 N N . HIS A 1 90 ? -9.939 -3.847 15.193 1.00 88.94 90 HIS A N 1
ATOM 721 C CA . HIS A 1 90 ? -10.251 -2.567 14.564 1.00 88.94 90 HIS A CA 1
ATOM 722 C C . HIS A 1 90 ? -11.716 -2.169 14.753 1.00 88.94 90 HIS A C 1
ATOM 724 O O . HIS A 1 90 ? -11.974 -0.991 14.940 1.00 88.94 90 HIS A O 1
ATOM 730 N N . ARG A 1 91 ? -12.663 -3.120 14.710 1.00 83.19 91 ARG A N 1
ATOM 731 C CA . ARG A 1 91 ? -14.110 -2.880 14.890 1.00 83.19 91 ARG A CA 1
ATOM 732 C C . ARG A 1 91 ? -14.579 -2.879 16.346 1.00 83.19 91 ARG A C 1
ATOM 734 O O . ARG A 1 91 ? -15.766 -2.656 16.586 1.00 83.19 91 ARG A O 1
ATOM 741 N N . ASP A 1 92 ? -13.693 -3.135 17.300 1.00 88.38 92 ASP A N 1
ATOM 742 C CA . ASP A 1 92 ? -14.074 -3.232 18.700 1.00 88.38 92 ASP A CA 1
ATOM 743 C C . ASP A 1 92 ? -14.210 -1.835 19.321 1.00 88.38 92 ASP A C 1
ATOM 745 O O . ASP A 1 92 ? -13.231 -1.158 19.650 1.00 88.38 92 ASP A O 1
ATOM 749 N N . SER A 1 93 ? -15.457 -1.384 19.475 1.00 86.00 93 SER A N 1
ATOM 750 C CA . SER A 1 93 ? -15.745 -0.087 20.087 1.00 86.00 93 SER A CA 1
ATOM 751 C C . SER A 1 93 ? -15.339 -0.031 21.558 1.00 86.00 93 SER A C 1
ATOM 753 O O . SER A 1 93 ? -14.982 1.041 22.034 1.00 86.00 93 SER A O 1
ATOM 755 N N . THR A 1 94 ? -15.376 -1.152 22.283 1.00 89.19 94 THR A N 1
ATOM 756 C CA . THR A 1 94 ? -15.032 -1.182 23.708 1.00 89.19 94 THR A CA 1
ATOM 757 C C . THR A 1 94 ? -13.541 -0.934 23.909 1.00 89.19 94 THR A C 1
ATOM 759 O O . THR A 1 94 ? -13.167 -0.087 24.723 1.00 89.19 94 THR A O 1
ATOM 762 N N . ILE A 1 95 ? -12.696 -1.624 23.140 1.00 92.38 95 ILE A N 1
ATOM 763 C CA . ILE A 1 95 ? -11.245 -1.422 23.168 1.00 92.38 95 ILE A CA 1
ATOM 764 C C . ILE A 1 95 ? -10.911 -0.000 22.706 1.00 92.38 95 ILE A C 1
ATOM 766 O O . ILE A 1 95 ? -10.150 0.695 23.376 1.00 92.38 95 ILE A O 1
ATOM 770 N N . CYS A 1 96 ? -11.517 0.470 21.610 1.00 90.25 96 CYS A N 1
ATOM 771 C CA . CYS A 1 96 ? -11.283 1.825 21.106 1.00 90.25 96 CYS A CA 1
ATOM 772 C C . CYS A 1 96 ? -11.653 2.908 22.140 1.00 90.25 96 CYS A C 1
ATOM 774 O O . CYS A 1 96 ? -10.894 3.856 22.344 1.00 90.25 96 CYS A O 1
ATOM 776 N N . GLU A 1 97 ? -12.777 2.751 22.846 1.00 87.19 97 GLU A N 1
ATOM 777 C CA . GLU A 1 97 ? -13.185 3.664 23.919 1.00 87.19 97 GLU A CA 1
ATOM 778 C C . GLU A 1 97 ? -12.189 3.658 25.088 1.00 87.19 97 GLU A C 1
ATOM 780 O O . GLU A 1 97 ? -11.851 4.722 25.612 1.00 87.19 97 GLU A O 1
ATOM 785 N N . ALA A 1 98 ? -11.688 2.485 25.486 1.00 90.50 98 ALA A N 1
ATOM 786 C CA . ALA A 1 98 ? -10.693 2.373 26.549 1.00 90.50 98 ALA A CA 1
ATOM 787 C C . ALA A 1 98 ? -9.359 3.033 26.162 1.00 90.50 98 ALA A C 1
ATOM 789 O O . ALA A 1 98 ? -8.803 3.798 26.946 1.00 90.50 98 ALA A O 1
ATOM 790 N N . LEU A 1 99 ? -8.892 2.839 24.924 1.00 91.62 99 LEU A N 1
ATOM 791 C CA . LEU A 1 99 ? -7.694 3.509 24.405 1.00 91.62 99 LEU A CA 1
ATOM 792 C C . LEU A 1 99 ? -7.833 5.038 24.420 1.00 91.62 99 LEU A C 1
ATOM 794 O O . LEU A 1 99 ? -6.935 5.745 24.872 1.00 91.62 99 LEU A O 1
ATOM 798 N N . LEU A 1 100 ? -8.980 5.565 23.986 1.00 88.44 100 LEU A N 1
ATOM 799 C CA . LEU A 1 100 ? -9.256 7.004 24.043 1.00 88.44 100 LEU A CA 1
ATOM 800 C C . LEU A 1 100 ? -9.330 7.538 25.478 1.00 88.44 100 LEU A C 1
ATOM 802 O O . LEU A 1 100 ? -8.941 8.675 25.746 1.00 88.44 100 LEU A O 1
ATOM 806 N N . THR A 1 101 ? -9.824 6.718 26.403 1.00 87.69 101 THR A N 1
ATOM 807 C CA . THR A 1 101 ? -9.899 7.043 27.830 1.00 87.69 101 THR A CA 1
ATOM 808 C C . THR A 1 101 ? -8.489 7.126 28.431 1.00 87.69 101 THR A C 1
ATOM 810 O O . THR A 1 101 ? -8.146 8.144 29.034 1.00 87.69 101 THR A O 1
ATOM 813 N N . LEU A 1 102 ? -7.628 6.148 28.130 1.00 89.25 102 LEU A N 1
ATOM 814 C CA . LEU A 1 102 ? -6.209 6.144 28.500 1.00 89.25 102 LEU A CA 1
ATOM 815 C C . LEU A 1 102 ? -5.422 7.324 27.916 1.00 89.25 102 LEU A C 1
ATOM 817 O O . LEU A 1 102 ? -4.599 7.912 28.622 1.00 89.25 102 LEU A O 1
ATOM 821 N N . ARG A 1 103 ? -5.710 7.731 26.667 1.00 87.12 103 ARG A N 1
ATOM 822 C CA . ARG A 1 103 ? -5.095 8.921 26.042 1.00 87.12 103 ARG A CA 1
ATOM 823 C C . ARG A 1 103 ? -5.272 10.180 26.877 1.00 87.12 103 ARG A C 1
ATOM 825 O O . ARG A 1 103 ? -4.425 11.061 26.858 1.00 87.12 103 ARG A O 1
ATOM 832 N N . ARG A 1 104 ? -6.402 10.294 27.576 1.00 81.00 104 ARG A N 1
ATOM 833 C CA . ARG A 1 104 ? -6.741 11.473 28.381 1.00 81.00 104 ARG A CA 1
ATOM 834 C C . ARG A 1 104 ? -6.095 11.434 29.758 1.00 81.00 104 ARG A C 1
ATOM 836 O O . ARG A 1 104 ? -5.748 12.481 30.290 1.00 81.00 104 ARG A O 1
ATOM 843 N N . SER A 1 105 ? -5.910 10.244 30.323 1.00 78.44 105 SER A N 1
ATOM 844 C CA . SER A 1 105 ? -5.164 10.033 31.568 1.00 78.44 105 SER A CA 1
ATOM 845 C C . SER A 1 105 ? -3.653 9.883 31.334 1.00 78.44 105 SER A C 1
ATOM 847 O O . SER A 1 105 ? -2.954 9.295 32.158 1.00 78.44 105 SER A O 1
ATOM 849 N N . SER A 1 106 ? -3.126 10.418 30.223 1.00 69.50 106 SER A N 1
ATOM 850 C CA . SER A 1 106 ? -1.745 10.225 29.753 1.00 69.50 106 SER A CA 1
ATOM 851 C C . SER A 1 106 ? -0.656 10.834 30.640 1.00 69.50 106 SER A C 1
ATOM 853 O O . SER A 1 106 ? 0.519 10.782 30.273 1.00 69.50 106 SER A O 1
ATOM 855 N N . SER A 1 107 ? -1.004 11.435 31.782 1.00 70.94 107 SER A N 1
ATOM 856 C CA . SER A 1 107 ? -0.028 11.978 32.734 1.00 70.94 107 SER A CA 1
ATOM 857 C C . SER A 1 107 ? 0.913 10.903 33.281 1.00 70.94 107 SER A C 1
ATOM 859 O O . SER A 1 107 ? 2.034 11.225 33.654 1.00 70.94 107 SER A O 1
ATOM 861 N N . ASN A 1 108 ? 0.467 9.643 33.294 1.00 76.94 108 ASN A N 1
ATOM 862 C CA . ASN A 1 108 ? 1.205 8.516 33.865 1.00 76.94 108 ASN A CA 1
ATOM 863 C C . ASN A 1 108 ? 1.852 7.605 32.808 1.00 76.94 108 ASN A C 1
ATOM 865 O O . ASN A 1 108 ? 2.453 6.607 33.188 1.00 76.94 108 ASN A O 1
ATOM 869 N N . LEU A 1 109 ? 1.704 7.922 31.515 1.00 86.94 109 LEU A N 1
ATOM 870 C CA . LEU A 1 109 ? 2.245 7.122 30.412 1.00 86.94 109 LEU A CA 1
ATOM 871 C C . LEU A 1 109 ? 3.583 7.689 29.929 1.00 86.94 109 LEU A C 1
ATOM 873 O O . LEU A 1 109 ? 3.734 8.915 29.800 1.00 86.94 109 LEU A O 1
ATOM 877 N N . ASP A 1 110 ? 4.526 6.805 29.613 1.00 89.56 110 ASP A N 1
ATOM 878 C CA . ASP A 1 110 ? 5.780 7.198 28.967 1.00 89.56 110 ASP A CA 1
ATOM 879 C C . ASP A 1 110 ? 5.580 7.543 27.471 1.00 89.56 110 ASP A C 1
ATOM 881 O O . ASP A 1 110 ? 4.474 7.467 26.925 1.00 89.56 110 ASP A O 1
ATOM 885 N N . GLU A 1 111 ? 6.630 8.026 26.798 1.00 88.88 111 GLU A N 1
ATOM 886 C CA . GLU A 1 111 ? 6.545 8.392 25.372 1.00 88.88 111 GLU A CA 1
ATOM 887 C C . GLU A 1 111 ? 6.289 7.187 24.458 1.00 88.88 111 GLU A C 1
ATOM 889 O O . GLU A 1 111 ? 5.608 7.324 23.440 1.00 88.88 111 GLU A O 1
ATOM 894 N N . TYR A 1 112 ? 6.797 6.010 24.826 1.00 89.56 112 TYR A N 1
ATOM 895 C CA . TYR A 1 112 ? 6.606 4.785 24.058 1.00 89.56 112 TYR A CA 1
ATOM 896 C C . TYR A 1 112 ? 5.140 4.340 24.104 1.00 89.56 112 TYR A C 1
ATOM 898 O O . TYR A 1 112 ? 4.521 4.113 23.064 1.00 89.56 112 TYR A O 1
ATOM 906 N N . GLU A 1 113 ? 4.556 4.306 25.299 1.00 90.56 113 GLU A N 1
ATOM 907 C CA . GLU A 1 113 ? 3.153 3.977 25.537 1.00 90.56 113 GLU A CA 1
ATOM 908 C C . GLU A 1 113 ? 2.212 4.975 24.856 1.00 90.56 113 GLU A C 1
ATOM 910 O O . GLU A 1 113 ? 1.221 4.570 24.246 1.00 90.56 113 GLU A O 1
ATOM 915 N N . LYS A 1 114 ? 2.539 6.275 24.893 1.00 89.31 114 LYS A N 1
ATOM 916 C CA . LYS A 1 114 ? 1.794 7.308 24.152 1.00 89.31 114 LYS A CA 1
ATOM 917 C C . LYS A 1 114 ? 1.831 7.059 22.645 1.00 89.31 114 LYS A C 1
ATOM 919 O O . LYS A 1 114 ? 0.788 7.128 21.998 1.00 89.31 114 LYS A O 1
ATOM 924 N N . GLY A 1 115 ? 3.001 6.716 22.103 1.00 88.88 115 GLY A N 1
ATOM 925 C CA . GLY A 1 115 ? 3.156 6.376 20.689 1.00 88.88 115 GLY A CA 1
ATOM 926 C C . GLY A 1 115 ? 2.344 5.143 20.278 1.00 88.88 115 GLY A C 1
ATOM 927 O O . GLY A 1 115 ? 1.636 5.182 19.270 1.00 88.88 115 GLY A O 1
ATOM 928 N N . LEU A 1 116 ? 2.388 4.067 21.074 1.00 90.38 116 LEU A N 1
ATOM 929 C CA . LEU A 1 116 ? 1.575 2.862 20.842 1.00 90.38 116 LEU A CA 1
ATOM 930 C C . LEU A 1 116 ? 0.079 3.177 20.843 1.00 90.38 116 LEU A C 1
ATOM 932 O O . LEU A 1 116 ? -0.678 2.703 19.993 1.00 90.38 116 LEU A O 1
ATOM 936 N N . LEU A 1 117 ? -0.340 3.995 21.798 1.00 91.00 117 LEU A N 1
ATOM 937 C CA . LEU A 1 117 ? -1.727 4.366 21.969 1.00 91.00 117 LEU A CA 1
ATOM 938 C C . LEU A 1 117 ? -2.239 5.207 20.789 1.00 91.00 117 LEU A C 1
ATOM 940 O O . LEU A 1 117 ? -3.313 4.916 20.261 1.00 91.00 117 LEU A O 1
ATOM 944 N N . ASP A 1 118 ? -1.453 6.173 20.310 1.00 89.25 118 ASP A N 1
ATOM 945 C CA . ASP A 1 118 ? -1.782 6.946 19.109 1.00 89.25 118 ASP A CA 1
ATOM 946 C C . ASP A 1 118 ? -1.936 6.041 17.876 1.00 89.25 118 ASP A C 1
ATOM 948 O O . ASP A 1 118 ? -2.912 6.173 17.130 1.00 89.25 118 ASP A O 1
ATOM 952 N N . VAL A 1 119 ? -1.020 5.081 17.696 1.00 91.19 119 VAL A N 1
ATOM 953 C CA . VAL A 1 119 ? -1.058 4.087 16.610 1.00 91.19 119 VAL A CA 1
ATOM 954 C C . VAL A 1 119 ? -2.349 3.265 16.640 1.00 91.19 119 VAL A C 1
ATOM 956 O O . VAL A 1 119 ? -3.058 3.164 15.638 1.00 91.19 119 VAL A O 1
ATOM 959 N N . TRP A 1 120 ? -2.693 2.697 17.791 1.00 92.62 120 TRP A N 1
ATOM 960 C CA . TRP A 1 120 ? -3.871 1.841 17.922 1.00 92.62 120 TRP A CA 1
ATOM 961 C C . TRP A 1 120 ? -5.190 2.599 17.783 1.00 92.62 120 TRP A C 1
ATOM 963 O O . TRP A 1 120 ? -6.148 2.078 17.203 1.00 92.62 120 TRP A O 1
ATOM 973 N N . ILE A 1 121 ? -5.244 3.841 18.266 1.00 91.38 121 ILE A N 1
ATOM 974 C CA . ILE A 1 121 ? -6.409 4.708 18.075 1.00 91.38 121 ILE A CA 1
ATOM 975 C C . ILE A 1 121 ? -6.564 5.058 16.595 1.00 91.38 121 ILE A C 1
ATOM 977 O O . ILE A 1 121 ? -7.686 5.023 16.084 1.00 91.38 121 ILE A O 1
ATOM 981 N N . TYR A 1 122 ? -5.464 5.340 15.890 1.00 90.69 122 TYR A N 1
ATOM 982 C CA . TYR A 1 122 ? -5.493 5.581 14.447 1.00 90.69 122 TYR A CA 1
ATOM 983 C C . TYR A 1 122 ? -6.003 4.359 13.676 1.00 90.69 122 TYR A C 1
ATOM 985 O O . TYR A 1 122 ? -6.883 4.491 12.821 1.00 90.69 122 TYR A O 1
ATOM 993 N N . ASP A 1 123 ? -5.528 3.160 14.016 1.00 90.50 123 ASP A N 1
ATOM 994 C CA . ASP A 1 123 ? -5.975 1.912 13.390 1.00 90.50 123 ASP A CA 1
ATOM 995 C C . ASP A 1 123 ? -7.486 1.680 13.572 1.00 90.50 123 ASP A C 1
ATOM 997 O O . ASP A 1 123 ? -8.172 1.267 12.634 1.00 90.50 123 ASP A O 1
ATOM 1001 N N . CYS A 1 124 ? -8.039 2.008 14.744 1.00 90.88 124 CYS A N 1
ATOM 1002 C CA . CYS A 1 124 ? -9.483 1.943 14.986 1.00 90.88 124 CYS A CA 1
ATOM 1003 C C . CYS A 1 124 ? -10.250 3.036 14.220 1.00 90.88 124 CYS A C 1
ATOM 1005 O O . CYS A 1 124 ? -11.278 2.771 13.589 1.00 90.88 124 CYS A O 1
ATOM 1007 N N . TRP A 1 125 ? -9.768 4.281 14.258 1.00 89.81 125 TRP A N 1
ATOM 1008 C CA . TRP A 1 125 ? -10.412 5.408 13.581 1.00 89.81 125 TRP A CA 1
ATOM 1009 C C . TRP A 1 125 ? -10.453 5.215 12.064 1.00 89.81 125 TRP A C 1
ATOM 1011 O O . TRP A 1 125 ? -11.511 5.397 11.461 1.00 89.81 125 TRP A O 1
ATOM 1021 N N . SER A 1 126 ? -9.345 4.778 11.461 1.00 88.88 126 SER A N 1
ATOM 1022 C CA . SER A 1 126 ? -9.207 4.624 10.009 1.00 88.88 126 SER A CA 1
ATOM 1023 C C . SER A 1 126 ? -10.198 3.621 9.410 1.00 88.88 126 SER A C 1
ATOM 1025 O O . SER A 1 126 ? -10.585 3.757 8.253 1.00 88.88 126 SER A O 1
ATOM 1027 N N . VAL A 1 127 ? -10.696 2.654 10.190 1.00 88.00 127 VAL A N 1
ATOM 1028 C CA . VAL A 1 127 ? -11.744 1.720 9.740 1.00 88.00 127 VAL A CA 1
ATOM 1029 C C . VAL A 1 127 ? -13.171 2.177 10.062 1.00 88.00 127 VAL A C 1
ATOM 1031 O O . VAL A 1 127 ? -14.118 1.446 9.765 1.00 88.00 127 VAL A O 1
ATOM 1034 N N . GLY A 1 128 ? -13.337 3.358 10.661 1.00 85.12 128 GLY A N 1
ATOM 1035 C CA . GLY A 1 128 ? -14.630 3.946 11.003 1.00 85.12 128 GLY A CA 1
ATOM 1036 C C . GLY A 1 128 ? -15.140 3.643 12.415 1.00 85.12 128 GLY A C 1
ATOM 1037 O O . GLY A 1 128 ? -16.292 3.957 12.708 1.00 85.12 128 GLY A O 1
ATOM 1038 N N . THR A 1 129 ? -14.334 3.084 13.322 1.00 83.12 129 THR A N 1
ATOM 1039 C CA . THR A 1 129 ? -14.797 2.746 14.689 1.00 83.12 129 THR A CA 1
ATOM 1040 C C . THR A 1 129 ? -15.114 3.980 15.526 1.00 83.12 129 THR A C 1
ATOM 1042 O O . THR A 1 129 ? -16.017 3.945 16.361 1.00 83.12 129 THR A O 1
ATOM 1045 N N . GLY A 1 130 ? -14.495 5.122 15.212 1.00 74.00 130 GLY A N 1
ATOM 1046 C CA . GLY A 1 130 ? -14.898 6.418 15.766 1.00 74.00 130 GLY A CA 1
ATOM 1047 C C . GLY A 1 130 ? -16.365 6.773 15.479 1.00 74.00 130 GLY A C 1
ATOM 1048 O O . GLY A 1 130 ? -17.022 7.372 16.327 1.00 74.00 130 GLY A O 1
ATOM 1049 N N . LEU A 1 131 ? -16.928 6.336 14.343 1.00 72.12 131 LEU A N 1
ATOM 1050 C CA . LEU A 1 131 ? -18.351 6.529 14.041 1.00 72.12 131 LEU A CA 1
ATOM 1051 C C . LEU A 1 131 ? -19.241 5.679 14.945 1.00 72.12 131 LEU A C 1
ATOM 1053 O O . LEU A 1 131 ? -20.298 6.152 15.345 1.00 72.12 131 LEU A O 1
ATOM 1057 N N . LEU A 1 132 ? -18.827 4.460 15.305 1.00 73.31 132 LEU A N 1
ATOM 1058 C CA . LEU A 1 132 ? -19.573 3.629 16.257 1.00 73.31 132 LEU A CA 1
ATOM 1059 C C . LEU A 1 132 ? -19.674 4.331 17.615 1.00 73.31 132 LEU A C 1
ATOM 1061 O O . LEU A 1 132 ? -20.760 4.397 18.187 1.00 73.31 132 LEU A O 1
ATOM 1065 N N . LEU A 1 133 ? -18.579 4.945 18.066 1.00 71.94 133 LEU A N 1
ATOM 1066 C CA . LEU A 1 133 ? -18.527 5.707 19.314 1.00 71.94 133 LEU A CA 1
ATOM 1067 C C . LEU A 1 133 ? -19.364 6.997 19.256 1.00 71.94 133 LEU A C 1
ATOM 1069 O O . LEU A 1 133 ? -20.165 7.250 20.155 1.00 71.94 133 LEU A O 1
ATOM 1073 N N . ALA A 1 134 ? -19.239 7.783 18.183 1.00 61.47 134 ALA A N 1
ATOM 1074 C CA . ALA A 1 134 ? -19.948 9.056 17.997 1.00 61.47 134 ALA A CA 1
ATOM 1075 C C . ALA A 1 134 ? -21.457 8.891 17.747 1.00 61.47 134 ALA A C 1
ATOM 1077 O O . ALA A 1 134 ? -22.290 9.712 18.151 1.00 61.47 134 ALA A O 1
ATOM 1078 N N . SER A 1 135 ? -21.828 7.807 17.068 1.00 53.28 135 SER A N 1
ATOM 1079 C CA . SER A 1 135 ? -23.213 7.501 16.727 1.00 53.28 135 SER A CA 1
ATOM 1080 C C . SER A 1 135 ? -24.074 7.161 17.937 1.00 53.28 135 SER A C 1
ATOM 1082 O O . SER A 1 135 ? -25.286 7.324 17.874 1.00 53.28 135 SER A O 1
ATOM 1084 N N . ASN A 1 136 ? -23.467 6.810 19.070 1.00 51.88 136 ASN A N 1
ATOM 1085 C CA . ASN A 1 136 ? -24.213 6.615 20.305 1.00 51.88 136 ASN A CA 1
ATOM 1086 C C . ASN A 1 136 ? -24.898 7.904 20.802 1.00 51.88 136 ASN A C 1
ATOM 1088 O O . ASN A 1 136 ? -25.727 7.795 21.704 1.00 51.88 136 ASN A O 1
ATOM 1092 N N . LYS A 1 137 ? -24.591 9.104 20.252 1.00 50.78 137 LYS A N 1
ATOM 1093 C CA . LYS A 1 137 ? -25.202 10.375 20.706 1.00 50.78 137 LYS A CA 1
ATOM 1094 C C . LYS A 1 137 ? -25.501 11.444 19.640 1.00 50.78 137 LYS A C 1
ATOM 1096 O O . LYS A 1 137 ? -26.530 12.098 19.776 1.00 50.78 137 LYS A O 1
ATOM 1101 N N . SER A 1 138 ? -24.674 11.652 18.602 1.00 54.06 138 SER A N 1
ATOM 1102 C CA . SER A 1 138 ? -24.837 12.826 17.700 1.00 54.06 138 SER A CA 1
ATOM 1103 C C . SER A 1 138 ? -24.844 12.536 16.193 1.00 54.06 138 SER A C 1
ATOM 1105 O O . SER A 1 138 ? -25.247 13.393 15.410 1.00 54.06 138 SER A O 1
ATOM 1107 N N . GLY A 1 139 ? -24.410 11.346 15.755 1.00 57.38 139 GLY A N 1
ATOM 1108 C CA . GLY A 1 139 ? -24.334 10.994 14.325 1.00 57.38 139 GLY A CA 1
ATOM 1109 C C . GLY A 1 139 ? -23.334 11.833 13.511 1.00 57.38 139 GLY A C 1
ATOM 1110 O O . GLY A 1 139 ? -23.332 11.752 12.282 1.00 57.38 139 GLY A O 1
ATOM 1111 N N . LYS A 1 140 ? -22.498 12.637 14.181 1.00 66.38 140 LYS A N 1
ATOM 1112 C CA . LYS A 1 140 ? -21.486 13.492 13.559 1.00 66.38 140 LYS A CA 1
ATOM 1113 C C . LYS A 1 140 ? -20.348 12.632 12.993 1.00 66.38 140 LYS A C 1
ATOM 1115 O O . LYS A 1 140 ? -19.916 11.673 13.626 1.00 66.38 140 LYS A O 1
ATOM 1120 N N . ILE A 1 141 ? -19.875 12.982 11.798 1.00 69.88 141 ILE A N 1
ATOM 1121 C CA . ILE A 1 141 ? -18.634 12.452 11.218 1.00 69.88 141 ILE A CA 1
ATOM 1122 C C . ILE A 1 141 ? -17.463 13.204 11.856 1.00 69.88 141 ILE A C 1
ATOM 1124 O O . ILE A 1 141 ? -17.526 14.429 11.951 1.00 69.88 141 ILE A O 1
ATOM 1128 N N . ILE A 1 142 ? -16.427 12.489 12.302 1.00 71.56 142 ILE A N 1
ATOM 1129 C CA . ILE A 1 142 ? -15.393 13.053 13.180 1.00 71.56 142 ILE A CA 1
ATOM 1130 C C . ILE A 1 142 ? -13.999 12.722 12.657 1.00 71.56 142 ILE A C 1
ATOM 1132 O O . ILE A 1 142 ? -13.696 11.561 12.365 1.00 71.56 142 ILE A O 1
ATOM 1136 N N . SER A 1 143 ? -13.167 13.757 12.551 1.00 74.56 143 SER A N 1
ATOM 1137 C CA . SER A 1 143 ? -11.758 13.634 12.172 1.00 74.56 143 SER A CA 1
ATOM 1138 C C . SER A 1 143 ? -10.909 13.047 13.308 1.00 74.56 143 SER A C 1
ATOM 1140 O O . SER A 1 143 ? -11.318 13.025 14.469 1.00 74.56 143 SER A O 1
ATOM 1142 N N . PHE A 1 144 ? -9.699 12.577 12.995 1.00 76.94 144 PHE A N 1
ATOM 1143 C CA . PHE A 1 144 ? -8.813 11.979 14.000 1.00 76.94 144 PHE A CA 1
ATOM 1144 C C . PHE A 1 144 ? -8.455 12.948 15.143 1.00 76.94 144 PHE A C 1
ATOM 1146 O O . PHE A 1 144 ? -8.422 12.548 16.306 1.00 76.94 144 PHE A O 1
ATOM 1153 N N . SER A 1 145 ? -8.238 14.231 14.837 1.00 73.69 145 SER A N 1
ATOM 1154 C CA . SER A 1 145 ? -7.904 15.261 15.832 1.00 73.69 145 SER A CA 1
ATOM 1155 C C . SER A 1 145 ? -9.063 15.580 16.781 1.00 73.69 145 SER A C 1
ATOM 1157 O O . SER A 1 145 ? -8.837 15.873 17.950 1.00 73.69 145 SER A O 1
ATOM 1159 N N . GLU A 1 146 ? -10.302 15.478 16.300 1.00 73.44 146 GLU A N 1
ATOM 1160 C CA . GLU A 1 146 ? -11.527 15.745 17.071 1.00 73.44 146 GLU A CA 1
ATOM 1161 C C . GLU A 1 146 ? -11.990 14.529 17.899 1.00 73.44 146 GLU A C 1
ATOM 1163 O O . GLU A 1 146 ? -12.920 14.619 18.703 1.00 73.44 146 GLU A O 1
ATOM 1168 N N . LEU A 1 147 ? -11.350 13.368 17.722 1.00 73.38 147 LEU A N 1
ATOM 1169 C CA . LEU A 1 147 ? -11.719 12.120 18.394 1.00 73.38 147 LEU A CA 1
ATOM 1170 C C . LEU A 1 147 ? -11.614 12.240 19.927 1.00 73.38 147 LEU A C 1
ATOM 1172 O O . LEU A 1 147 ? -12.382 11.620 20.665 1.00 73.38 147 LEU A O 1
ATOM 1176 N N . ASN A 1 148 ? -10.706 13.099 20.399 1.00 66.44 148 ASN A N 1
ATOM 1177 C CA . ASN A 1 148 ? -10.517 13.396 21.812 1.00 66.44 148 ASN A CA 1
ATOM 1178 C C . ASN A 1 148 ? -11.673 14.170 22.440 1.00 66.44 148 ASN A C 1
ATOM 1180 O O . ASN A 1 148 ? -11.762 14.138 23.660 1.00 66.44 148 ASN A O 1
ATOM 1184 N N . ASP A 1 149 ? -12.566 14.810 21.686 1.00 63.91 149 ASP A N 1
ATOM 1185 C CA . ASP A 1 149 ? -13.640 15.637 22.256 1.00 63.91 149 ASP A CA 1
ATOM 1186 C C . ASP A 1 149 ? -14.912 14.817 22.555 1.00 63.91 149 ASP A C 1
ATOM 1188 O O . ASP A 1 149 ? -15.656 15.110 23.495 1.00 63.91 149 ASP A O 1
ATOM 1192 N N . ILE A 1 150 ? -15.099 13.688 21.862 1.00 61.38 150 ILE A N 1
ATOM 1193 C CA . ILE A 1 150 ? -16.309 12.844 21.902 1.00 61.38 150 ILE A CA 1
ATOM 1194 C C . ILE A 1 150 ? -16.646 12.339 23.314 1.00 61.38 150 ILE A C 1
ATOM 1196 O O . ILE A 1 150 ? -17.796 12.403 23.757 1.00 61.38 150 ILE A O 1
ATOM 1200 N N . ILE A 1 151 ? -15.656 11.853 24.072 1.00 55.28 151 ILE A N 1
ATOM 1201 C CA . ILE A 1 151 ? -15.919 11.234 25.384 1.00 55.28 151 ILE A CA 1
ATOM 1202 C C . ILE A 1 151 ? -16.418 12.268 26.420 1.00 55.28 151 ILE A C 1
ATOM 1204 O O . ILE A 1 151 ? -17.062 11.881 27.391 1.00 55.28 151 ILE A O 1
ATOM 1208 N N . GLN A 1 152 ? -16.225 13.587 26.218 1.00 51.25 152 GLN A N 1
ATOM 1209 C CA . GLN A 1 152 ? -16.777 14.603 27.141 1.00 51.25 152 GLN A CA 1
ATOM 1210 C C . GLN A 1 152 ? -18.311 14.684 27.066 1.00 51.25 152 GLN A C 1
ATOM 1212 O O . GLN A 1 152 ? -18.973 14.911 28.080 1.00 51.25 152 GLN A O 1
ATOM 1217 N N . GLU A 1 153 ? -18.889 14.449 25.886 1.00 47.69 153 GLU A N 1
ATOM 1218 C CA . GLU A 1 153 ? -20.342 14.330 25.705 1.00 47.69 153 GLU A CA 1
ATOM 1219 C C . GLU A 1 153 ? -20.853 12.945 26.144 1.00 47.69 153 GLU A C 1
ATOM 1221 O O . GLU A 1 153 ? -22.026 12.759 26.491 1.00 47.69 153 GLU A O 1
ATOM 1226 N N . THR A 1 154 ? -19.968 11.944 26.180 1.00 48.09 154 THR A N 1
ATOM 1227 C CA . THR A 1 154 ? -20.354 10.551 26.432 1.00 48.09 154 THR A CA 1
ATOM 1228 C C . THR A 1 154 ? -20.560 10.241 27.926 1.00 48.09 154 THR A C 1
ATOM 1230 O O . THR A 1 154 ? -21.403 9.414 28.266 1.00 48.09 154 THR A O 1
ATOM 1233 N N . SER A 1 155 ? -19.908 10.968 28.835 1.00 45.72 155 SER A N 1
ATOM 1234 C CA . SER A 1 155 ? -20.004 10.775 30.295 1.00 45.72 155 SER A CA 1
ATOM 1235 C C . SER A 1 155 ? -21.184 11.488 30.982 1.00 45.72 155 SER A C 1
ATOM 1237 O O . SER A 1 155 ? -21.398 11.292 32.175 1.00 45.72 155 SER A O 1
ATOM 1239 N N . LYS A 1 156 ? -21.994 12.271 30.250 1.00 43.16 156 LYS A N 1
ATOM 1240 C CA . LYS A 1 156 ? -23.132 13.039 30.806 1.00 43.16 156 LYS A CA 1
ATOM 1241 C C . LYS A 1 156 ? -24.515 12.384 30.674 1.00 43.16 156 LYS A C 1
ATOM 1243 O O . LYS A 1 156 ? -25.500 12.986 31.087 1.00 43.16 156 LYS A O 1
ATOM 1248 N N . THR A 1 157 ? -24.636 11.185 30.105 1.00 38.53 157 THR A N 1
ATOM 1249 C CA . THR A 1 157 ? -25.951 10.545 29.888 1.00 38.53 157 THR A CA 1
ATOM 1250 C C . THR A 1 157 ? -25.901 9.054 30.192 1.00 38.53 157 THR A C 1
ATOM 1252 O O . THR A 1 157 ? -25.133 8.314 29.580 1.00 38.53 157 THR A O 1
ATOM 1255 N N . THR A 1 158 ? -26.724 8.637 31.152 1.00 37.59 158 THR A N 1
ATOM 1256 C CA . THR A 1 158 ? -26.915 7.264 31.622 1.00 37.59 158 THR A CA 1
ATOM 1257 C C . THR A 1 158 ? -27.856 6.477 30.697 1.00 37.59 158 THR A C 1
ATOM 1259 O O . THR A 1 158 ? -29.007 6.851 30.518 1.00 37.59 158 THR A O 1
ATOM 1262 N N . ALA A 1 159 ? -27.330 5.364 30.173 1.00 43.44 159 ALA A N 1
ATOM 1263 C CA . ALA A 1 159 ? -27.986 4.132 29.700 1.00 43.44 159 ALA A CA 1
ATOM 1264 C C . ALA A 1 159 ? -29.032 4.153 28.551 1.00 43.44 159 ALA A C 1
ATOM 1266 O O . ALA A 1 159 ? -30.157 4.619 28.698 1.00 43.44 159 ALA A O 1
ATOM 1267 N N . SER A 1 160 ? -28.706 3.439 27.461 1.00 35.47 160 SER A N 1
ATOM 1268 C CA . SER A 1 160 ? -29.599 2.533 26.703 1.00 35.47 160 SER A CA 1
ATOM 1269 C C . SER A 1 160 ? -28.745 1.630 25.781 1.00 35.47 160 SER A C 1
ATOM 1271 O O . SER A 1 160 ? -27.588 1.978 25.540 1.00 35.47 160 SER A O 1
ATOM 1273 N N . PRO A 1 161 ? -29.228 0.458 25.315 1.00 43.41 161 PRO A N 1
ATOM 1274 C CA . PRO A 1 161 ? -28.385 -0.573 24.713 1.00 43.41 161 PRO A CA 1
ATOM 1275 C C . PRO A 1 161 ? -27.779 -0.127 23.377 1.00 43.41 161 PRO A C 1
ATOM 1277 O O . PRO A 1 161 ? -28.334 0.725 22.687 1.00 43.41 161 PRO A O 1
ATOM 1280 N N . HIS A 1 162 ? -26.650 -0.757 23.034 1.00 50.25 162 HIS A N 1
ATOM 1281 C CA . HIS A 1 162 ? -25.853 -0.627 21.809 1.00 50.25 162 HIS A CA 1
ATOM 1282 C C . HIS A 1 162 ? -26.671 -0.766 20.507 1.00 50.25 162 HIS A C 1
ATOM 1284 O O . HIS A 1 162 ? -26.559 -1.757 19.788 1.00 50.25 162 HIS A O 1
ATOM 1290 N N . ILE A 1 163 ? -27.497 0.221 20.171 1.00 48.47 163 ILE A N 1
ATOM 1291 C CA . ILE A 1 163 ? -28.174 0.297 18.878 1.00 48.47 163 ILE A CA 1
ATOM 1292 C C . ILE A 1 163 ? -27.482 1.394 18.085 1.00 48.47 163 ILE A C 1
ATOM 1294 O O . ILE A 1 163 ? -27.785 2.577 18.225 1.00 48.47 163 ILE A O 1
ATOM 1298 N N . THR A 1 164 ? -26.531 0.988 17.244 1.00 54.97 164 THR A N 1
ATOM 1299 C CA . THR A 1 164 ? -25.912 1.879 16.262 1.00 54.97 164 THR A CA 1
ATOM 1300 C C . THR A 1 164 ? -27.017 2.494 15.391 1.00 54.97 164 THR A C 1
ATOM 1302 O O . THR A 1 164 ? -27.766 1.745 14.754 1.00 54.97 164 THR A O 1
ATOM 1305 N N . PRO A 1 165 ? -27.144 3.832 15.319 1.00 58.03 165 PRO A N 1
ATOM 1306 C CA . PRO A 1 165 ? -28.123 4.486 14.466 1.00 58.03 165 PRO A CA 1
ATOM 1307 C C . PRO A 1 165 ? -28.015 4.008 13.011 1.00 58.03 165 PRO A C 1
ATOM 1309 O O . PRO A 1 165 ? -26.898 3.831 12.507 1.00 58.03 165 PRO A O 1
ATOM 1312 N N . PRO A 1 166 ? -29.138 3.893 12.279 1.00 59.44 166 PRO A N 1
ATOM 1313 C CA . PRO A 1 166 ? -29.147 3.436 10.886 1.00 59.44 166 PRO A CA 1
ATOM 1314 C C . PRO A 1 166 ? -28.187 4.215 9.971 1.00 59.44 166 PRO A C 1
ATOM 1316 O O . PRO A 1 166 ? -27.534 3.634 9.104 1.00 59.44 166 PRO A O 1
ATOM 1319 N N . ASN A 1 167 ? -28.039 5.524 10.206 1.00 68.56 167 ASN A N 1
ATOM 1320 C CA . ASN A 1 167 ? -27.150 6.394 9.430 1.00 68.56 167 ASN A CA 1
ATOM 1321 C C . ASN A 1 167 ? -25.660 6.086 9.658 1.00 68.56 167 ASN A C 1
ATOM 1323 O O . ASN A 1 167 ? -24.867 6.146 8.716 1.00 68.56 167 ASN A O 1
ATOM 1327 N N . ALA A 1 168 ? -25.276 5.722 10.883 1.00 70.38 168 ALA A N 1
ATOM 1328 C CA . ALA A 1 168 ? -23.899 5.366 11.214 1.00 70.38 168 ALA A CA 1
ATOM 1329 C C . ALA A 1 168 ? -23.537 3.973 10.695 1.00 70.38 168 ALA A C 1
ATOM 1331 O O . ALA A 1 168 ? -22.459 3.793 10.134 1.00 70.38 168 ALA A O 1
ATOM 1332 N N . ARG A 1 169 ? -24.475 3.021 10.773 1.00 75.38 169 ARG A N 1
ATOM 1333 C CA . ARG A 1 169 ? -24.315 1.692 10.171 1.00 75.38 169 ARG A CA 1
ATOM 1334 C C . ARG A 1 169 ? -24.109 1.778 8.658 1.00 75.38 169 ARG A C 1
ATOM 1336 O O . ARG A 1 169 ? -23.144 1.219 8.149 1.00 75.38 169 ARG A O 1
ATOM 1343 N N . LYS A 1 170 ? -24.941 2.560 7.962 1.00 81.25 170 LYS A N 1
ATOM 1344 C CA . LYS A 1 170 ? -24.794 2.804 6.519 1.00 81.25 170 LYS A CA 1
ATOM 1345 C C . LYS A 1 170 ? -23.454 3.464 6.180 1.00 81.25 170 LYS A C 1
ATOM 1347 O O . LYS A 1 170 ? -22.825 3.114 5.191 1.00 81.25 170 LYS A O 1
ATOM 1352 N N . SER A 1 171 ? -23.003 4.412 7.000 1.00 83.56 171 SER A N 1
ATOM 1353 C CA . SER A 1 171 ? -21.711 5.087 6.807 1.00 83.56 171 SER A CA 1
ATOM 1354 C C . SER A 1 171 ? -20.531 4.128 6.989 1.00 83.56 171 SER A C 1
ATOM 1356 O O . SER A 1 171 ? -19.594 4.145 6.196 1.00 83.56 171 SER A O 1
ATOM 1358 N N . LEU A 1 172 ? -20.606 3.248 7.989 1.00 84.81 172 LEU A N 1
ATOM 1359 C CA . LEU A 1 172 ? -19.603 2.218 8.240 1.00 84.81 172 LEU A CA 1
ATOM 1360 C C . LEU A 1 172 ? -19.556 1.173 7.113 1.00 84.81 172 LEU A C 1
ATOM 1362 O O . LEU A 1 172 ? -18.471 0.794 6.674 1.00 84.81 172 LEU A O 1
ATOM 1366 N N . GLU A 1 173 ? -20.716 0.745 6.608 1.00 86.38 173 GLU A N 1
ATOM 1367 C CA . GLU A 1 173 ? -20.824 -0.117 5.422 1.00 86.38 173 GLU A CA 1
ATOM 1368 C C . GLU A 1 173 ? -20.149 0.543 4.209 1.00 86.38 173 GLU A C 1
ATOM 1370 O O . GLU A 1 173 ? -19.283 -0.069 3.588 1.00 86.38 173 GLU A O 1
ATOM 1375 N N . VAL A 1 174 ? -20.416 1.830 3.955 1.00 89.81 174 VAL A N 1
ATOM 1376 C CA . VAL A 1 174 ? -19.766 2.577 2.864 1.00 89.81 174 VAL A CA 1
ATOM 1377 C C . VAL A 1 174 ? -18.246 2.654 3.033 1.00 89.81 174 VAL A C 1
ATOM 1379 O O . VAL A 1 174 ? -17.528 2.451 2.052 1.00 89.81 174 VAL A O 1
ATOM 1382 N N . ILE A 1 175 ? -17.730 2.914 4.242 1.00 90.69 175 ILE A N 1
ATOM 1383 C CA . ILE A 1 175 ? -16.278 2.908 4.505 1.00 90.69 175 ILE A CA 1
ATOM 1384 C C . ILE A 1 175 ? -15.687 1.543 4.146 1.00 90.69 175 ILE A C 1
ATOM 1386 O O . ILE A 1 175 ? -14.694 1.435 3.428 1.00 90.69 175 ILE A O 1
ATOM 1390 N N . HIS A 1 176 ? -16.315 0.481 4.633 1.00 88.44 176 HIS A N 1
ATOM 1391 C CA . HIS A 1 176 ? -15.851 -0.884 4.455 1.00 88.44 176 HIS A CA 1
ATOM 1392 C C . HIS A 1 176 ? -15.873 -1.362 3.005 1.00 88.44 176 HIS A C 1
ATOM 1394 O O . HIS A 1 176 ? -14.895 -1.974 2.563 1.00 88.44 176 HIS A O 1
ATOM 1400 N N . ASP A 1 177 ? -16.948 -1.067 2.284 1.00 91.25 177 ASP A N 1
ATOM 1401 C CA . ASP A 1 177 ? -17.087 -1.387 0.867 1.00 91.25 177 ASP A CA 1
ATOM 1402 C C . ASP A 1 177 ? -16.104 -0.568 0.031 1.00 91.25 177 ASP A C 1
ATOM 1404 O O . ASP A 1 177 ? -15.484 -1.093 -0.897 1.00 91.25 177 ASP A O 1
ATOM 1408 N N . SER A 1 178 ? -15.884 0.698 0.404 1.00 93.25 178 SER A N 1
ATOM 1409 C CA . SER A 1 178 ? -14.907 1.560 -0.260 1.00 93.25 178 SER A CA 1
ATOM 1410 C C . SER A 1 178 ? -13.485 1.025 -0.091 1.00 93.25 178 SER A C 1
ATOM 1412 O O . SER A 1 178 ? -12.785 0.893 -1.090 1.00 93.25 178 SER A O 1
ATOM 1414 N N . TYR A 1 179 ? -13.066 0.634 1.121 1.00 91.62 179 TYR A N 1
ATOM 1415 C CA . TYR A 1 179 ? -11.750 0.012 1.338 1.00 91.62 179 TYR A CA 1
ATOM 1416 C C . TYR A 1 179 ? -11.578 -1.282 0.535 1.00 91.62 179 TYR A C 1
ATOM 1418 O O . TYR A 1 179 ? -10.576 -1.444 -0.161 1.00 91.62 179 TYR A O 1
ATOM 1426 N N . ALA A 1 180 ? -12.566 -2.182 0.571 1.00 89.75 180 ALA A N 1
ATOM 1427 C CA . ALA A 1 180 ? -12.511 -3.431 -0.191 1.00 89.75 180 ALA A CA 1
ATOM 1428 C C . ALA A 1 180 ? -12.422 -3.180 -1.708 1.00 89.75 180 ALA A C 1
ATOM 1430 O O . ALA A 1 180 ? -11.709 -3.885 -2.426 1.00 89.75 180 ALA A O 1
ATOM 1431 N N . THR A 1 181 ? -13.121 -2.153 -2.197 1.00 93.25 181 THR A N 1
ATOM 1432 C CA . THR A 1 181 ? -13.095 -1.772 -3.612 1.00 93.25 181 THR A CA 1
ATOM 1433 C C . THR A 1 181 ? -11.766 -1.123 -3.994 1.00 93.25 181 THR A C 1
ATOM 1435 O O . THR A 1 181 ? -11.220 -1.474 -5.037 1.00 93.25 181 THR A O 1
ATOM 1438 N N . VAL A 1 182 ? -11.196 -0.256 -3.147 1.00 93.94 182 VAL A N 1
ATOM 1439 C CA . VAL A 1 182 ? -9.858 0.326 -3.363 1.00 93.94 182 VAL A CA 1
ATOM 1440 C C . VAL A 1 182 ? -8.818 -0.778 -3.504 1.00 93.94 182 VAL A C 1
ATOM 1442 O O . VAL A 1 182 ? -8.093 -0.796 -4.492 1.00 93.94 182 VAL A O 1
ATOM 1445 N N . GLU A 1 183 ? -8.796 -1.746 -2.587 1.00 89.00 183 GLU A N 1
ATOM 1446 C CA . GLU A 1 183 ? -7.847 -2.866 -2.641 1.00 89.00 183 GLU A CA 1
ATOM 1447 C C . GLU A 1 183 ? -7.987 -3.689 -3.926 1.00 89.00 183 GLU A C 1
ATOM 1449 O O . GLU A 1 183 ? -6.995 -4.094 -4.537 1.00 89.00 183 GLU A O 1
ATOM 1454 N N . LYS A 1 184 ? -9.228 -3.919 -4.368 1.00 88.75 184 LYS A N 1
ATOM 1455 C CA . LYS A 1 184 ? -9.512 -4.630 -5.616 1.00 88.75 184 LYS A CA 1
ATOM 1456 C C . LYS A 1 184 ? -9.028 -3.847 -6.837 1.00 88.75 184 LYS A C 1
ATOM 1458 O O . LYS A 1 184 ? -8.447 -4.447 -7.743 1.00 88.75 184 LYS A O 1
ATOM 1463 N N . GLU A 1 185 ? -9.269 -2.539 -6.885 1.00 91.00 185 GLU A N 1
ATOM 1464 C CA . GLU A 1 185 ? -8.819 -1.695 -7.996 1.00 91.00 185 GLU A CA 1
ATOM 1465 C C . GLU A 1 185 ? -7.299 -1.515 -8.012 1.00 91.00 185 GLU A C 1
ATOM 1467 O O . GLU A 1 185 ? -6.697 -1.585 -9.083 1.00 91.00 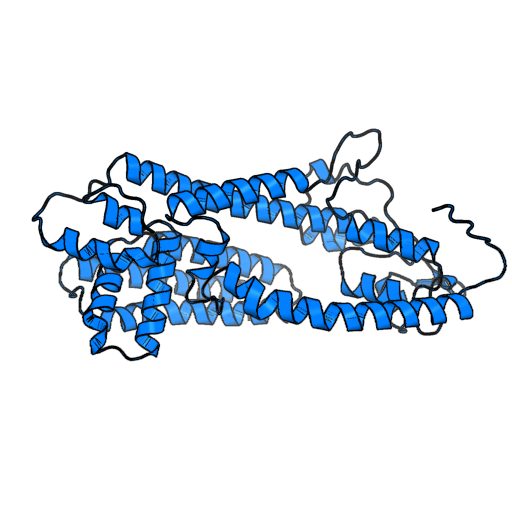185 GLU A O 1
ATOM 1472 N N . GLU A 1 186 ? -6.649 -1.401 -6.853 1.00 90.50 186 GLU A N 1
ATOM 1473 C CA . GLU A 1 186 ? -5.186 -1.389 -6.741 1.00 90.50 186 GLU A CA 1
ATOM 1474 C C . GLU A 1 186 ? -4.574 -2.711 -7.225 1.00 90.50 186 GLU A C 1
ATOM 1476 O O . GLU A 1 186 ? -3.632 -2.703 -8.020 1.00 90.50 186 GLU A O 1
ATOM 1481 N N . ALA A 1 187 ? -5.146 -3.857 -6.837 1.00 82.44 187 ALA A N 1
ATOM 1482 C CA . ALA A 1 187 ? -4.696 -5.161 -7.321 1.00 82.44 187 ALA A CA 1
ATOM 1483 C C . ALA A 1 187 ? -4.847 -5.292 -8.847 1.00 82.44 187 ALA A C 1
ATOM 1485 O O . ALA A 1 187 ? -3.929 -5.759 -9.526 1.00 82.44 187 ALA A O 1
ATOM 1486 N N . LYS A 1 188 ? -5.974 -4.835 -9.410 1.00 84.00 188 LYS A N 1
ATOM 1487 C CA . LYS A 1 188 ? -6.184 -4.799 -10.867 1.00 84.00 188 LYS A CA 1
ATOM 1488 C C . LYS A 1 188 ? -5.206 -3.853 -11.565 1.00 84.00 188 LYS A C 1
ATOM 1490 O O . LYS A 1 188 ? -4.704 -4.205 -12.629 1.00 84.00 188 LYS A O 1
ATOM 1495 N N . PHE A 1 189 ? -4.941 -2.680 -10.989 1.00 87.62 189 PHE A N 1
ATOM 1496 C CA . PHE A 1 189 ? -3.981 -1.710 -11.515 1.00 87.62 189 PHE A CA 1
ATOM 1497 C C . PHE A 1 189 ? -2.593 -2.346 -11.640 1.00 87.62 189 PHE A C 1
ATOM 1499 O O . PHE A 1 189 ? -1.996 -2.311 -12.718 1.00 87.62 189 PHE A O 1
ATOM 1506 N N . GLN A 1 190 ? -2.115 -2.988 -10.567 1.00 83.31 190 GLN A N 1
ATOM 1507 C CA . GLN A 1 190 ? -0.816 -3.666 -10.539 1.00 83.31 190 GLN A CA 1
ATOM 1508 C C . GLN A 1 190 ? -0.763 -4.836 -11.527 1.00 83.31 190 GLN A C 1
ATOM 1510 O O . GLN A 1 190 ? 0.184 -4.951 -12.308 1.00 83.31 190 GLN A O 1
ATOM 1515 N N . ALA A 1 191 ? -1.811 -5.667 -11.559 1.00 77.69 191 ALA A N 1
ATOM 1516 C CA . ALA A 1 191 ? -1.914 -6.772 -12.507 1.00 77.69 191 ALA A CA 1
ATOM 1517 C C . ALA A 1 191 ? -1.877 -6.287 -13.964 1.00 77.69 191 ALA A C 1
ATOM 1519 O O . ALA A 1 191 ? -1.267 -6.940 -14.811 1.00 77.69 191 ALA A O 1
ATOM 1520 N N . MET A 1 192 ? -2.480 -5.131 -14.261 1.00 78.12 192 MET A N 1
ATOM 1521 C CA . MET A 1 192 ? -2.473 -4.553 -15.603 1.00 78.12 192 MET A CA 1
ATOM 1522 C C . MET A 1 192 ? -1.085 -4.056 -16.017 1.00 78.12 192 MET A C 1
ATOM 1524 O O . MET A 1 192 ? -0.645 -4.349 -17.130 1.00 78.12 192 MET A O 1
ATOM 1528 N N . VAL A 1 193 ? -0.369 -3.360 -15.125 1.00 80.00 193 VAL A N 1
ATOM 1529 C CA . VAL A 1 193 ? 1.018 -2.922 -15.374 1.00 80.00 193 VAL A CA 1
ATOM 1530 C C . VAL A 1 193 ? 1.918 -4.130 -15.634 1.00 80.00 193 VAL A C 1
ATOM 1532 O O . VAL A 1 193 ? 2.652 -4.148 -16.625 1.00 80.00 193 VAL A O 1
ATOM 1535 N N . ALA A 1 194 ? 1.811 -5.167 -14.797 1.00 74.69 194 ALA A N 1
ATOM 1536 C CA . ALA A 1 194 ? 2.570 -6.404 -14.957 1.00 74.69 194 ALA A CA 1
ATOM 1537 C C . ALA A 1 194 ? 2.216 -7.134 -16.263 1.00 74.69 194 ALA A C 1
ATOM 1539 O O . ALA A 1 194 ? 3.107 -7.550 -16.997 1.00 74.69 194 ALA A O 1
ATOM 1540 N N . SER A 1 195 ? 0.929 -7.240 -16.603 1.00 71.75 195 SER A N 1
ATOM 1541 C CA . SER A 1 195 ? 0.485 -7.911 -17.833 1.00 71.75 195 SER A CA 1
ATOM 1542 C C . SER A 1 195 ? 0.971 -7.177 -19.084 1.00 71.75 195 SER A C 1
ATOM 1544 O O . SER A 1 195 ? 1.510 -7.809 -19.989 1.00 71.75 195 SER A O 1
ATOM 1546 N N . CYS A 1 196 ? 0.888 -5.841 -19.112 1.00 72.94 196 CYS A N 1
ATOM 1547 C CA . CYS A 1 196 ? 1.443 -5.030 -20.203 1.00 72.94 196 CYS A CA 1
ATOM 1548 C C . CYS A 1 196 ? 2.956 -5.224 -20.370 1.00 72.94 196 CYS A C 1
ATOM 1550 O O . CYS A 1 196 ? 3.466 -5.115 -21.482 1.00 72.94 196 CYS A O 1
ATOM 1552 N N . ALA A 1 197 ? 3.666 -5.513 -19.278 1.00 71.19 197 ALA A N 1
ATOM 1553 C CA . ALA A 1 197 ? 5.091 -5.805 -19.297 1.00 71.19 197 ALA A CA 1
ATOM 1554 C C . ALA A 1 197 ? 5.426 -7.252 -19.716 1.00 71.19 197 ALA A C 1
ATOM 1556 O O . ALA A 1 197 ? 6.514 -7.502 -20.220 1.00 71.19 197 ALA A O 1
ATOM 1557 N N . VAL A 1 198 ? 4.512 -8.211 -19.519 1.00 62.59 198 VAL A N 1
ATOM 1558 C CA . VAL A 1 198 ? 4.689 -9.629 -19.897 1.00 62.59 198 VAL A CA 1
ATOM 1559 C C . VAL A 1 198 ? 4.389 -9.867 -21.379 1.00 62.59 198 VAL A C 1
ATOM 1561 O O . VAL A 1 198 ? 5.027 -10.710 -22.008 1.00 62.59 198 VAL A O 1
ATOM 1564 N N . VAL A 1 199 ? 3.441 -9.132 -21.968 1.00 55.75 199 VAL A N 1
ATOM 1565 C CA . VAL A 1 199 ? 3.085 -9.279 -23.394 1.00 55.75 199 VAL A CA 1
ATOM 1566 C C . VAL A 1 199 ? 4.265 -8.921 -24.321 1.00 55.75 199 VAL A C 1
ATOM 1568 O O . VAL A 1 199 ? 4.335 -9.436 -25.438 1.00 55.75 199 VAL A O 1
ATOM 1571 N N . SER A 1 200 ? 5.261 -8.167 -23.839 1.00 52.88 200 SER A N 1
ATOM 1572 C CA . SER A 1 200 ? 6.519 -7.878 -24.550 1.00 52.88 200 SER A CA 1
ATOM 1573 C C . SER A 1 200 ? 7.586 -8.972 -24.471 1.00 52.88 200 SER A C 1
ATOM 1575 O O . SER A 1 200 ? 8.660 -8.783 -25.023 1.00 52.88 200 SER A O 1
ATOM 1577 N N . LEU A 1 201 ? 7.321 -10.104 -23.808 1.00 46.81 201 LEU A N 1
ATOM 1578 C CA . LEU A 1 201 ? 8.237 -11.248 -23.774 1.00 46.81 201 LEU A CA 1
ATOM 1579 C C . LEU A 1 201 ? 7.951 -12.264 -24.895 1.00 46.81 201 LEU A C 1
ATOM 1581 O O . LEU A 1 201 ? 6.770 -12.525 -25.179 1.00 46.81 201 LEU A O 1
ATOM 1585 N N . PRO A 1 202 ? 8.992 -12.944 -25.422 1.00 48.91 202 PRO A N 1
ATOM 1586 C CA . PRO A 1 202 ? 8.837 -14.118 -26.279 1.00 48.91 202 PRO A CA 1
ATOM 1587 C C . PRO A 1 202 ? 7.953 -15.191 -25.626 1.00 48.91 202 PRO A C 1
ATOM 1589 O O . PRO A 1 202 ? 8.007 -15.405 -24.410 1.00 48.91 202 PRO A O 1
ATOM 1592 N N . GLN A 1 203 ? 7.163 -15.914 -26.432 1.00 49.28 203 GLN A N 1
ATOM 1593 C CA . GLN A 1 203 ? 6.186 -16.911 -25.953 1.00 49.28 203 GLN A CA 1
ATOM 1594 C C . GLN A 1 203 ? 6.792 -17.950 -24.988 1.00 49.28 203 GLN A C 1
ATOM 1596 O O . GLN A 1 203 ? 6.147 -18.317 -24.007 1.00 49.28 203 GLN A O 1
ATOM 1601 N N . TYR A 1 204 ? 8.047 -18.361 -25.204 1.00 45.84 204 TYR A N 1
ATOM 1602 C CA . TYR A 1 204 ? 8.758 -19.313 -24.341 1.00 45.84 204 TYR A CA 1
ATOM 1603 C C . TYR A 1 204 ? 8.990 -18.797 -22.908 1.00 45.84 204 TYR A C 1
ATOM 1605 O O . TYR A 1 204 ? 8.905 -19.570 -21.957 1.00 45.84 204 TYR A O 1
ATOM 1613 N N . TYR A 1 205 ? 9.237 -17.495 -22.719 1.00 43.66 205 TYR A N 1
ATOM 1614 C CA . TYR A 1 205 ? 9.436 -16.919 -21.384 1.00 43.66 205 TYR A CA 1
ATOM 1615 C C . TYR A 1 205 ? 8.117 -16.707 -20.639 1.00 43.66 205 TYR A C 1
ATOM 1617 O O . TYR A 1 205 ? 8.112 -16.707 -19.407 1.00 43.66 205 TYR A O 1
ATOM 1625 N N . ARG A 1 206 ? 6.989 -16.576 -21.350 1.00 48.47 206 ARG A N 1
ATOM 1626 C CA . ARG A 1 206 ? 5.679 -16.325 -20.729 1.00 48.47 206 ARG A CA 1
ATOM 1627 C C . ARG A 1 206 ? 5.288 -17.429 -19.752 1.00 48.47 206 ARG A C 1
ATOM 1629 O O . ARG A 1 206 ? 4.883 -17.098 -18.647 1.00 48.47 206 ARG A O 1
ATOM 1636 N N . SER A 1 207 ? 5.517 -18.702 -20.080 1.00 48.75 207 SER A N 1
ATOM 1637 C CA . SER A 1 207 ? 5.218 -19.845 -19.192 1.00 48.75 207 SER A CA 1
ATOM 1638 C C . SER A 1 207 ? 5.926 -19.774 -17.827 1.00 48.75 207 SER A C 1
ATOM 1640 O O . SER A 1 207 ? 5.412 -20.273 -16.828 1.00 48.75 207 SER A O 1
ATOM 1642 N N . LYS A 1 208 ? 7.086 -19.106 -17.758 1.00 46.56 208 LYS A N 1
ATOM 1643 C CA . LYS A 1 208 ? 7.870 -18.913 -16.528 1.00 46.56 208 LYS A CA 1
ATOM 1644 C C . LYS A 1 208 ? 7.327 -17.782 -15.641 1.00 46.56 208 LYS A C 1
ATOM 1646 O O . LYS A 1 208 ? 7.566 -17.787 -14.431 1.00 46.56 208 LYS A O 1
ATOM 1651 N N . TYR A 1 209 ? 6.611 -16.816 -16.223 1.00 42.84 209 TYR A N 1
ATOM 1652 C CA . TYR A 1 209 ? 6.064 -15.643 -15.524 1.00 42.84 209 TYR A CA 1
ATOM 1653 C C . TYR A 1 209 ? 4.537 -15.685 -15.351 1.00 42.84 209 TYR A C 1
ATOM 1655 O O . TYR A 1 209 ? 4.031 -15.062 -14.422 1.00 42.84 209 TYR A O 1
ATOM 1663 N N . THR A 1 210 ? 3.800 -16.453 -16.159 1.00 41.50 210 THR A N 1
ATOM 1664 C CA . THR A 1 210 ? 2.342 -16.656 -16.034 1.00 41.50 210 THR A CA 1
ATOM 1665 C C . THR A 1 210 ? 1.952 -17.348 -14.725 1.00 41.50 210 THR A C 1
ATOM 1667 O O . THR A 1 210 ? 0.845 -17.157 -14.238 1.00 41.50 210 THR A O 1
ATOM 1670 N N . GLY A 1 211 ? 2.877 -18.065 -14.077 1.00 38.47 211 GLY A N 1
ATOM 1671 C CA . GLY A 1 211 ? 2.696 -18.567 -12.709 1.00 38.47 211 GLY A CA 1
ATOM 1672 C C . GLY A 1 211 ? 2.778 -17.498 -11.603 1.00 38.47 211 GLY A C 1
ATOM 1673 O O . GLY A 1 211 ? 2.541 -17.821 -10.442 1.00 38.47 211 GLY A O 1
ATOM 1674 N N . ARG A 1 212 ? 3.140 -16.243 -11.926 1.00 42.44 212 ARG A N 1
ATOM 1675 C CA . ARG A 1 212 ? 3.338 -15.134 -10.962 1.00 42.44 212 ARG A CA 1
ATOM 1676 C C . ARG A 1 212 ? 2.185 -14.128 -10.931 1.00 42.44 212 ARG A C 1
ATOM 1678 O O . ARG A 1 212 ? 2.045 -13.403 -9.952 1.00 42.44 212 ARG A O 1
ATOM 1685 N N . ALA A 1 213 ? 1.367 -14.090 -11.978 1.00 39.22 213 ALA A N 1
ATOM 1686 C CA . ALA A 1 213 ? 0.149 -13.298 -12.050 1.00 39.22 213 ALA A CA 1
ATOM 1687 C C . ALA A 1 213 ? -0.875 -14.096 -12.857 1.00 39.22 213 ALA A C 1
ATOM 1689 O O . ALA A 1 213 ? -0.613 -14.421 -14.013 1.00 39.22 213 ALA A O 1
ATOM 1690 N N . THR A 1 214 ? -2.033 -14.411 -12.269 1.00 40.03 214 THR A N 1
ATOM 1691 C CA . THR A 1 214 ? -3.194 -14.871 -13.041 1.00 40.03 214 THR A CA 1
ATOM 1692 C C . THR A 1 214 ? -3.550 -13.766 -14.018 1.00 40.03 214 THR A C 1
ATOM 1694 O O . THR A 1 214 ? -4.155 -12.768 -13.631 1.00 40.03 214 THR A O 1
ATOM 1697 N N . ILE A 1 215 ? -3.114 -13.928 -15.263 1.00 42.59 215 ILE A N 1
ATOM 1698 C CA . ILE A 1 215 ? -3.508 -13.083 -16.378 1.00 42.59 215 ILE A CA 1
ATOM 1699 C C . ILE A 1 215 ? -5.024 -13.292 -16.522 1.00 42.59 215 ILE A C 1
ATOM 1701 O O . ILE A 1 215 ? -5.444 -14.433 -16.719 1.00 42.59 215 ILE A O 1
ATOM 1705 N N . PRO A 1 216 ? -5.873 -12.259 -16.347 1.00 41.56 216 PRO A N 1
ATOM 1706 C CA . PRO A 1 216 ? -7.292 -12.379 -16.658 1.00 41.56 216 PRO A CA 1
ATOM 1707 C C . PRO A 1 216 ? -7.458 -12.993 -18.049 1.00 41.56 216 PRO A C 1
ATOM 1709 O O . PRO A 1 216 ? -6.769 -12.569 -18.972 1.00 41.56 216 PRO A O 1
ATOM 1712 N N . SER A 1 217 ? -8.363 -13.956 -18.215 1.00 41.78 217 SER A N 1
ATOM 1713 C CA . SER A 1 217 ? -8.572 -14.685 -19.480 1.00 41.78 217 SER A CA 1
ATOM 1714 C C . SER A 1 217 ? -8.807 -13.770 -20.691 1.00 41.78 217 SER A C 1
ATOM 1716 O O . SER A 1 217 ? -8.455 -14.109 -21.814 1.00 41.78 217 SER A O 1
ATOM 1718 N N . SER A 1 218 ? -9.317 -12.554 -20.472 1.00 36.47 218 SER A N 1
ATOM 1719 C CA . SER A 1 218 ? -9.458 -11.519 -21.503 1.00 36.47 218 SER A CA 1
ATOM 1720 C C . SER A 1 218 ? -8.130 -10.950 -22.027 1.00 36.47 218 SER A C 1
ATOM 1722 O O . SER A 1 218 ? -8.109 -10.354 -23.098 1.00 36.47 218 SER A O 1
ATOM 1724 N N . LEU A 1 219 ? -7.030 -11.080 -21.277 1.00 39.91 219 LEU A N 1
ATOM 1725 C CA . LEU A 1 219 ? -5.701 -10.586 -21.650 1.00 39.91 219 LEU A CA 1
ATOM 1726 C C . LEU A 1 219 ? -4.861 -11.636 -22.407 1.00 39.91 219 LEU A C 1
ATOM 1728 O O . LEU A 1 219 ? -3.885 -11.260 -23.052 1.00 39.91 219 LEU A O 1
ATOM 1732 N N . GLU A 1 220 ? -5.236 -12.924 -22.388 1.00 39.75 220 GLU A N 1
ATOM 1733 C CA . GLU A 1 220 ? -4.595 -13.972 -23.212 1.00 39.75 220 GLU A CA 1
ATOM 1734 C C . GLU A 1 220 ? -4.791 -13.732 -24.717 1.00 39.75 220 GLU A C 1
ATOM 1736 O O . GLU A 1 220 ? -3.972 -14.152 -25.526 1.00 39.75 220 GLU A O 1
ATOM 1741 N N . ILE A 1 221 ? -5.844 -12.996 -25.087 1.00 37.00 221 ILE A N 1
ATOM 1742 C CA . ILE A 1 221 ? -6.206 -12.655 -26.471 1.00 37.00 221 ILE A CA 1
ATOM 1743 C C . ILE A 1 221 ? -5.408 -11.429 -26.982 1.00 37.00 221 ILE A C 1
ATOM 1745 O O . ILE A 1 221 ? -5.359 -11.160 -28.179 1.00 37.00 221 ILE A O 1
ATOM 1749 N N . LEU A 1 222 ? -4.711 -10.700 -26.098 1.00 42.09 222 LEU A N 1
ATOM 1750 C CA . LEU A 1 222 ? -3.995 -9.446 -26.405 1.00 42.09 222 LEU A CA 1
ATOM 1751 C C . LEU A 1 222 ? -2.576 -9.644 -26.955 1.00 42.09 222 LEU A C 1
ATOM 1753 O O . LEU A 1 222 ? -1.763 -8.719 -26.953 1.00 42.09 222 LEU A O 1
ATOM 1757 N N . THR A 1 223 ? -2.234 -10.851 -27.396 1.00 45.72 223 THR A N 1
ATOM 1758 C CA . THR A 1 223 ? -0.875 -11.218 -27.799 1.00 45.72 223 THR A CA 1
ATOM 1759 C C . THR A 1 223 ? -0.531 -10.690 -29.194 1.00 45.72 223 THR A C 1
ATOM 1761 O O . THR A 1 223 ? -0.410 -11.458 -30.143 1.00 45.72 223 THR A O 1
ATOM 1764 N N . GLY A 1 224 ? -0.365 -9.374 -29.321 1.00 38.50 224 GLY A N 1
ATOM 1765 C CA . GLY A 1 224 ? 0.089 -8.704 -30.539 1.00 38.50 224 GLY A CA 1
ATOM 1766 C C . GLY A 1 224 ? 1.377 -7.911 -30.306 1.00 38.50 224 GLY A C 1
ATOM 1767 O O . GLY A 1 224 ? 1.382 -6.980 -29.509 1.00 38.50 224 GLY A O 1
ATOM 1768 N N . ALA A 1 225 ? 2.445 -8.316 -31.005 1.00 44.72 225 ALA A N 1
ATOM 1769 C CA . ALA A 1 225 ? 3.680 -7.591 -31.339 1.00 44.72 225 ALA A CA 1
ATOM 1770 C C . ALA A 1 225 ? 4.150 -6.473 -30.379 1.00 44.72 225 ALA A C 1
ATOM 1772 O O . ALA A 1 225 ? 4.027 -5.286 -30.671 1.00 44.72 225 ALA A O 1
ATOM 1773 N N . THR A 1 226 ? 4.774 -6.842 -29.260 1.00 50.03 226 THR A N 1
ATOM 1774 C CA . THR A 1 226 ? 5.595 -5.910 -28.455 1.00 50.03 226 THR A CA 1
ATOM 1775 C C . THR A 1 226 ? 6.980 -6.461 -28.148 1.00 50.03 226 THR A C 1
ATOM 1777 O O . THR A 1 226 ? 7.658 -5.967 -27.253 1.00 50.03 226 THR A O 1
ATOM 1780 N N . ASP A 1 227 ? 7.374 -7.507 -28.866 1.00 59.09 227 ASP A N 1
ATOM 1781 C CA . ASP A 1 227 ? 8.671 -8.144 -28.726 1.00 59.09 227 ASP A CA 1
ATOM 1782 C C . ASP A 1 227 ? 9.737 -7.253 -29.383 1.00 59.09 227 ASP A C 1
ATOM 1784 O O . ASP A 1 227 ? 9.894 -7.257 -30.605 1.00 59.09 227 ASP A O 1
ATOM 1788 N N . VAL A 1 228 ? 10.395 -6.396 -28.592 1.00 70.12 228 VAL A N 1
ATOM 1789 C CA . VAL A 1 228 ? 11.481 -5.549 -29.103 1.00 70.12 228 VAL A CA 1
ATOM 1790 C C . VAL A 1 228 ? 12.715 -6.426 -29.229 1.00 70.12 228 VAL A C 1
ATOM 1792 O O . VAL A 1 228 ? 13.394 -6.702 -28.239 1.00 70.12 228 VAL A O 1
ATOM 1795 N N . SER A 1 229 ? 12.956 -6.890 -30.452 1.00 78.62 229 SER A N 1
ATOM 1796 C CA . SER A 1 229 ? 14.157 -7.644 -30.800 1.00 78.62 229 SER A CA 1
ATOM 1797 C C . SER A 1 229 ? 15.376 -6.729 -30.733 1.00 78.62 229 SER A C 1
ATOM 1799 O O . SER A 1 229 ? 15.314 -5.580 -31.171 1.00 78.62 229 SER A O 1
ATOM 1801 N N . VAL A 1 230 ? 16.463 -7.253 -30.179 1.00 82.75 230 VAL A N 1
ATOM 1802 C CA . VAL A 1 230 ? 17.735 -6.550 -30.000 1.00 82.75 230 VAL A CA 1
ATOM 1803 C C . VAL A 1 230 ? 18.826 -7.354 -30.695 1.00 82.75 230 VAL A C 1
ATOM 1805 O O . VAL A 1 230 ? 18.937 -8.566 -30.495 1.00 82.75 230 VAL A O 1
ATOM 1808 N N . ALA A 1 231 ? 19.636 -6.689 -31.508 1.00 85.81 231 ALA A N 1
ATOM 1809 C CA . ALA A 1 231 ? 20.852 -7.258 -32.069 1.00 85.81 231 ALA A CA 1
ATOM 1810 C C . ALA A 1 231 ? 22.047 -6.996 -31.141 1.00 85.81 231 ALA A C 1
ATOM 1812 O O . ALA A 1 231 ? 22.064 -6.026 -30.389 1.00 85.81 231 ALA A O 1
ATOM 1813 N N . GLU A 1 232 ? 23.089 -7.826 -31.214 1.00 86.19 232 GLU A N 1
ATOM 1814 C CA . GLU A 1 232 ? 24.344 -7.566 -30.489 1.00 86.19 232 GLU A CA 1
ATOM 1815 C C . GLU A 1 232 ? 24.942 -6.199 -30.838 1.00 86.19 232 GLU A C 1
ATOM 1817 O O . GLU A 1 232 ? 25.428 -5.499 -29.956 1.00 86.19 232 GLU A O 1
ATOM 1822 N N . SER A 1 233 ? 24.803 -5.766 -32.094 1.00 87.19 233 SER A N 1
ATOM 1823 C CA . SER A 1 233 ? 25.246 -4.448 -32.562 1.00 87.19 233 SER A CA 1
ATOM 1824 C C . SER A 1 233 ? 24.499 -3.268 -31.934 1.00 87.19 233 SER A C 1
ATOM 1826 O O . SER A 1 233 ? 25.007 -2.149 -31.971 1.00 87.19 233 SER A O 1
ATOM 1828 N N . ASP A 1 234 ? 23.307 -3.493 -31.368 1.00 86.94 234 ASP A N 1
ATOM 1829 C CA . ASP A 1 234 ? 22.566 -2.452 -30.651 1.00 86.94 234 ASP A CA 1
ATOM 1830 C C . ASP A 1 234 ? 23.156 -2.181 -29.264 1.00 86.94 234 ASP A C 1
ATOM 1832 O O . ASP A 1 234 ? 22.797 -1.184 -28.642 1.00 86.94 234 ASP A O 1
ATOM 1836 N N . LEU A 1 235 ? 24.036 -3.046 -28.751 1.00 88.25 235 LEU A N 1
ATOM 1837 C CA . LEU A 1 235 ? 24.695 -2.860 -27.464 1.00 88.25 235 LEU A CA 1
ATOM 1838 C C . LEU A 1 235 ? 26.048 -2.167 -27.653 1.00 88.25 235 LEU A C 1
ATOM 1840 O O . LEU A 1 235 ? 26.862 -2.529 -28.499 1.00 88.25 235 LEU A O 1
ATOM 1844 N N . ALA A 1 236 ? 26.304 -1.153 -26.834 1.00 88.38 236 ALA A N 1
ATOM 1845 C CA . ALA A 1 236 ? 27.587 -0.479 -26.777 1.00 88.38 236 ALA A CA 1
ATOM 1846 C C . ALA A 1 236 ? 28.661 -1.415 -26.192 1.00 88.38 236 ALA A C 1
ATOM 1848 O O . ALA A 1 236 ? 28.352 -2.232 -25.324 1.00 88.38 236 ALA A O 1
ATOM 1849 N N . PRO A 1 237 ? 29.948 -1.233 -26.540 1.00 86.44 237 PRO A N 1
ATOM 1850 C CA . PRO A 1 237 ? 31.047 -2.000 -25.942 1.00 86.44 237 PRO A CA 1
ATOM 1851 C C . PRO A 1 237 ? 31.158 -1.865 -24.415 1.00 86.44 237 PRO A C 1
ATOM 1853 O O . PRO A 1 237 ? 31.768 -2.701 -23.758 1.00 86.44 237 PRO A O 1
ATOM 1856 N N . SER A 1 238 ? 30.578 -0.805 -23.843 1.00 88.25 238 SER A N 1
ATOM 1857 C CA . SER A 1 238 ? 30.499 -0.586 -22.396 1.00 88.25 238 SER A CA 1
ATOM 1858 C C . SER A 1 238 ? 29.414 -1.417 -21.705 1.00 88.25 238 SER A C 1
ATOM 1860 O O . SER A 1 238 ? 29.316 -1.363 -20.479 1.00 88.25 238 SER A O 1
ATOM 1862 N N . ALA A 1 239 ? 28.577 -2.137 -22.461 1.00 88.12 239 ALA A N 1
ATOM 1863 C CA . ALA A 1 239 ? 27.514 -2.962 -21.913 1.00 88.12 239 ALA A CA 1
ATOM 1864 C C . ALA A 1 239 ? 28.089 -4.013 -20.948 1.00 88.12 239 ALA A C 1
ATOM 1866 O O . ALA A 1 239 ? 29.051 -4.708 -21.288 1.00 88.12 239 ALA A O 1
ATOM 1867 N N . PRO A 1 240 ? 27.501 -4.179 -19.751 1.00 87.19 240 PRO A N 1
ATOM 1868 C CA . PRO A 1 240 ? 27.923 -5.228 -18.840 1.00 87.19 240 PRO A CA 1
ATOM 1869 C C . PRO A 1 240 ? 27.794 -6.610 -19.486 1.00 87.19 240 PRO A C 1
ATOM 1871 O O . PRO A 1 240 ? 26.784 -6.915 -20.118 1.00 87.19 240 PRO A O 1
ATOM 1874 N N . TYR A 1 241 ? 28.770 -7.489 -19.246 1.00 85.06 241 TYR A N 1
ATOM 1875 C CA . TYR A 1 241 ? 28.807 -8.840 -19.829 1.00 85.06 241 TYR A CA 1
ATOM 1876 C C . TYR A 1 241 ? 27.556 -9.688 -19.525 1.00 85.06 241 TYR A C 1
ATOM 1878 O O . TYR A 1 241 ? 27.245 -10.632 -20.246 1.00 85.06 241 TYR A O 1
ATOM 1886 N N . TRP A 1 242 ? 26.837 -9.374 -18.443 1.00 85.06 242 TRP A N 1
ATOM 1887 C CA . TRP A 1 242 ? 25.623 -10.079 -18.037 1.00 85.06 242 TRP A CA 1
ATOM 1888 C C .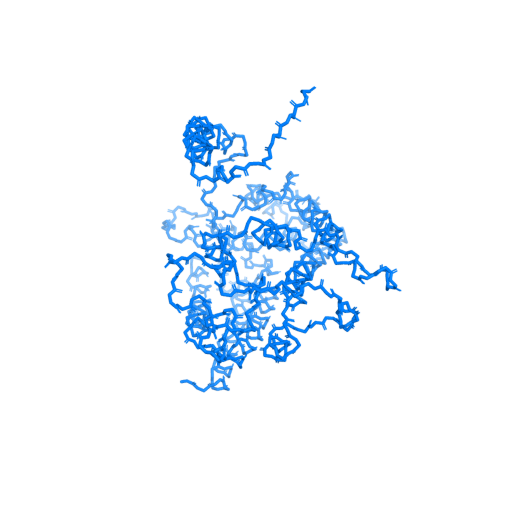 TRP A 1 242 ? 24.367 -9.601 -18.780 1.00 85.06 242 TRP A C 1
ATOM 1890 O O . TRP A 1 242 ? 23.375 -10.332 -18.818 1.00 85.06 242 TRP A O 1
ATOM 1900 N N . LEU A 1 243 ? 24.380 -8.395 -19.360 1.00 83.31 243 LEU A N 1
ATOM 1901 C CA . LEU A 1 243 ? 23.203 -7.782 -19.979 1.00 83.31 243 LEU A CA 1
ATOM 1902 C C . LEU A 1 243 ? 22.671 -8.617 -21.160 1.00 83.31 243 LEU A C 1
ATOM 1904 O O . LEU A 1 243 ? 21.480 -8.938 -21.135 1.00 83.31 243 LEU A O 1
ATOM 1908 N N . PRO A 1 244 ? 23.503 -9.085 -22.115 1.00 83.69 244 PRO A N 1
ATOM 1909 C CA . PRO A 1 244 ? 23.032 -9.959 -23.193 1.00 83.69 244 PRO A CA 1
ATOM 1910 C C . PRO A 1 244 ? 22.336 -11.235 -22.693 1.00 83.69 244 PRO A C 1
ATOM 1912 O O . PRO A 1 244 ? 21.300 -11.638 -23.223 1.00 83.69 244 PRO A O 1
ATOM 1915 N N . ALA A 1 245 ? 22.851 -11.846 -21.620 1.00 78.50 245 ALA A N 1
ATOM 1916 C CA . ALA A 1 245 ? 22.282 -13.065 -21.046 1.00 78.50 245 ALA A CA 1
ATOM 1917 C C . ALA A 1 245 ? 20.901 -12.825 -20.407 1.00 78.50 245 ALA A C 1
ATOM 1919 O O . ALA A 1 245 ? 19.995 -13.651 -20.542 1.00 78.50 245 ALA A O 1
ATOM 1920 N N . VAL A 1 246 ? 20.709 -11.684 -19.736 1.00 76.81 246 VAL A N 1
ATOM 1921 C CA . VAL A 1 246 ? 19.416 -11.309 -19.134 1.00 76.81 246 VAL A CA 1
ATOM 1922 C C . VAL A 1 246 ? 18.371 -10.952 -20.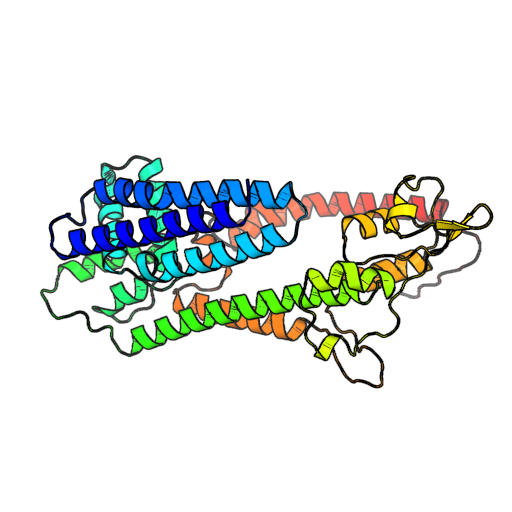196 1.00 76.81 246 VAL A C 1
ATOM 1924 O O . VAL A 1 246 ? 17.182 -11.199 -19.984 1.00 76.81 246 VAL A O 1
ATOM 1927 N N . LEU A 1 247 ? 18.806 -10.462 -21.359 1.00 78.50 247 LEU A N 1
ATOM 1928 C CA . LEU A 1 247 ? 17.960 -10.263 -22.540 1.00 78.50 247 LEU A CA 1
ATOM 1929 C C . LEU A 1 247 ? 17.615 -11.581 -23.264 1.00 78.50 247 LEU A C 1
ATOM 1931 O O . LEU A 1 247 ? 16.871 -11.565 -24.239 1.00 78.50 247 LEU A O 1
ATOM 1935 N N . GLY A 1 248 ? 18.119 -12.729 -22.795 1.00 75.25 248 GLY A N 1
ATOM 1936 C CA . GLY A 1 248 ? 17.855 -14.042 -23.392 1.00 75.25 248 GLY A CA 1
ATOM 1937 C C . GLY A 1 248 ? 18.788 -14.417 -24.545 1.00 75.25 248 GLY A C 1
ATOM 1938 O O . GLY A 1 248 ? 18.547 -15.428 -25.206 1.00 75.25 248 GLY A O 1
ATOM 1939 N N . GLY A 1 249 ? 19.853 -13.640 -24.756 1.00 79.88 249 GLY A N 1
ATOM 1940 C CA . GLY A 1 249 ? 20.839 -13.868 -25.800 1.00 79.88 249 GLY A CA 1
ATOM 1941 C C . GLY A 1 249 ? 21.543 -15.215 -25.670 1.00 79.88 249 GLY A C 1
ATOM 1942 O O . GLY A 1 249 ? 21.885 -15.661 -24.571 1.00 79.88 249 GLY A O 1
ATOM 1943 N N . LYS A 1 250 ? 21.772 -15.861 -26.813 1.00 82.12 250 LYS A N 1
ATOM 1944 C CA . LYS A 1 250 ? 22.556 -17.093 -26.926 1.00 82.12 250 LYS A CA 1
ATOM 1945 C C . LYS A 1 250 ? 23.605 -16.935 -28.008 1.00 82.12 250 LYS A C 1
ATOM 1947 O O . LYS A 1 250 ? 23.341 -16.326 -29.040 1.00 82.12 250 LYS A O 1
ATOM 1952 N N . GLU A 1 251 ? 24.769 -17.522 -27.773 1.00 83.12 251 GLU A N 1
ATOM 1953 C CA . GLU A 1 251 ? 25.818 -17.585 -28.781 1.00 83.12 251 GLU A CA 1
ATOM 1954 C C . GLU A 1 251 ? 25.345 -18.435 -29.968 1.00 83.12 251 GLU A C 1
ATOM 1956 O O . GLU A 1 251 ? 24.898 -19.574 -29.803 1.00 83.12 251 GLU A O 1
ATOM 1961 N N . ASN A 1 252 ? 25.407 -17.859 -31.164 1.00 81.00 252 ASN A N 1
ATOM 1962 C CA . ASN A 1 252 ? 25.046 -18.513 -32.410 1.00 81.00 252 ASN A CA 1
ATOM 1963 C C . ASN A 1 252 ? 26.000 -18.039 -33.510 1.00 81.00 252 ASN A C 1
ATOM 1965 O O . ASN A 1 252 ? 25.933 -16.893 -33.932 1.00 81.00 252 ASN A O 1
ATOM 1969 N N . GLY A 1 253 ? 26.914 -18.898 -33.967 1.00 76.12 253 GLY A N 1
ATOM 1970 C CA . GLY A 1 253 ? 27.842 -18.544 -35.050 1.00 76.12 253 GLY A CA 1
ATOM 1971 C C . GLY A 1 253 ? 28.770 -17.362 -34.731 1.00 76.12 253 GLY A C 1
ATOM 1972 O O . GLY A 1 253 ? 29.010 -16.535 -35.607 1.00 76.12 253 GLY A O 1
ATOM 1973 N N . GLY A 1 254 ? 29.263 -17.262 -33.489 1.00 80.31 254 GLY A N 1
ATOM 1974 C CA . GLY A 1 254 ? 30.242 -16.249 -33.065 1.00 80.31 254 GLY A CA 1
ATOM 1975 C C . GLY A 1 254 ? 29.671 -14.876 -32.689 1.00 80.31 254 GLY A C 1
ATOM 1976 O O . GLY A 1 254 ? 30.447 -13.949 -32.487 1.00 80.31 254 GLY A O 1
ATOM 1977 N N . HIS A 1 255 ? 28.346 -14.740 -32.600 1.00 82.06 255 HIS A N 1
ATOM 1978 C CA . HIS A 1 255 ? 27.650 -13.541 -32.124 1.00 82.06 255 HIS A CA 1
ATOM 1979 C C . HIS A 1 255 ? 26.490 -13.929 -31.192 1.00 82.06 255 HIS A C 1
ATOM 1981 O O . HIS A 1 255 ? 26.053 -15.086 -31.171 1.00 82.06 255 HIS A O 1
ATOM 1987 N N . ILE A 1 256 ? 25.983 -12.979 -30.407 1.00 82.69 256 ILE A N 1
ATOM 1988 C CA . ILE A 1 256 ? 24.847 -13.175 -29.500 1.00 82.69 256 ILE A CA 1
ATOM 1989 C C . ILE A 1 256 ? 23.542 -12.844 -30.231 1.00 82.69 256 ILE A C 1
ATOM 1991 O O . ILE A 1 256 ? 23.304 -11.713 -30.651 1.00 82.69 256 ILE A O 1
ATOM 1995 N N . ALA A 1 257 ? 22.655 -13.832 -30.343 1.00 81.44 257 ALA A N 1
ATOM 1996 C CA . ALA A 1 257 ? 21.377 -13.711 -31.038 1.00 81.44 257 ALA A CA 1
ATOM 1997 C C . ALA A 1 257 ? 20.180 -14.033 -30.128 1.00 81.44 257 ALA A C 1
ATOM 1999 O O . ALA A 1 257 ? 20.324 -14.650 -29.070 1.00 81.44 257 ALA A O 1
ATOM 2000 N N . GLY A 1 258 ? 18.980 -13.638 -30.568 1.00 75.75 258 GLY A N 1
ATOM 2001 C CA . GLY A 1 258 ? 17.721 -13.922 -29.866 1.00 75.75 258 GLY A CA 1
ATOM 2002 C C . GLY A 1 258 ? 17.524 -13.102 -28.590 1.00 75.75 258 GLY A C 1
ATOM 2003 O O . GLY A 1 258 ? 16.919 -13.596 -27.641 1.00 75.75 258 GLY A O 1
ATOM 2004 N N . MET A 1 259 ? 18.076 -11.886 -28.540 1.00 83.50 259 MET A N 1
ATOM 2005 C CA . MET A 1 259 ? 17.892 -10.971 -27.416 1.00 83.50 259 MET A CA 1
ATOM 2006 C C . MET A 1 259 ? 16.593 -10.179 -27.548 1.00 83.50 259 MET A C 1
ATOM 2008 O O . MET A 1 259 ? 16.249 -9.688 -28.624 1.00 83.50 259 MET A O 1
ATOM 2012 N N . HIS A 1 260 ? 15.908 -10.014 -26.419 1.00 82.62 260 HIS A N 1
ATOM 2013 C CA . HIS A 1 260 ? 14.625 -9.333 -26.318 1.00 82.62 260 HIS A CA 1
ATOM 2014 C C . HIS A 1 260 ? 14.538 -8.538 -25.014 1.00 82.62 260 HIS A C 1
ATOM 2016 O O . HIS A 1 260 ? 14.938 -9.016 -23.947 1.00 82.62 260 HIS A O 1
ATOM 2022 N N . VAL A 1 261 ? 13.976 -7.327 -25.065 1.00 77.69 261 VAL A N 1
ATOM 2023 C CA . VAL A 1 261 ? 13.827 -6.500 -23.856 1.00 77.69 261 VAL A CA 1
ATOM 2024 C C . VAL A 1 261 ? 12.549 -6.853 -23.098 1.00 77.69 261 VAL A C 1
ATOM 2026 O O . VAL A 1 261 ? 11.430 -6.561 -23.523 1.00 77.69 261 VAL A O 1
ATOM 2029 N N . SER A 1 262 ? 12.720 -7.423 -21.905 1.00 75.00 262 SER A N 1
ATOM 2030 C CA . SER A 1 262 ? 11.633 -7.590 -20.939 1.00 75.00 262 SER A CA 1
ATOM 2031 C C . SER A 1 262 ? 11.301 -6.267 -20.261 1.00 75.00 262 SER A C 1
ATOM 2033 O O . SER A 1 262 ? 12.126 -5.713 -19.537 1.00 75.00 262 SER A O 1
ATOM 2035 N N . LEU A 1 263 ? 10.058 -5.805 -20.391 1.00 77.69 263 LEU A N 1
ATOM 2036 C CA . LEU A 1 263 ? 9.596 -4.604 -19.695 1.00 77.69 263 LEU A CA 1
ATOM 2037 C C . LEU A 1 263 ? 9.188 -4.883 -18.240 1.00 77.69 263 LEU A C 1
ATOM 2039 O O . LEU A 1 263 ? 8.663 -3.989 -17.583 1.00 77.69 263 LEU A O 1
ATOM 2043 N N . ILE A 1 264 ? 9.366 -6.107 -17.726 1.00 72.69 264 ILE A N 1
ATOM 2044 C CA . ILE A 1 264 ? 8.971 -6.477 -16.353 1.00 72.69 264 ILE A CA 1
ATOM 2045 C C . ILE A 1 264 ? 9.941 -5.893 -15.322 1.00 72.69 264 ILE A C 1
ATOM 2047 O O . ILE A 1 264 ? 9.515 -5.492 -14.241 1.00 72.69 264 ILE A O 1
ATOM 2051 N N . SER A 1 265 ? 11.237 -5.847 -15.642 1.00 76.44 265 SER A N 1
ATOM 2052 C CA . SER A 1 265 ? 12.267 -5.341 -14.734 1.00 76.44 265 SER A CA 1
ATOM 2053 C C . SER A 1 265 ? 12.659 -3.919 -15.114 1.00 76.44 265 SER A C 1
ATOM 2055 O O . SER A 1 265 ? 13.188 -3.679 -16.196 1.00 76.44 265 SER A O 1
ATOM 2057 N N . ASN A 1 266 ? 12.422 -2.977 -14.200 1.00 83.00 266 ASN A N 1
ATOM 2058 C CA . ASN A 1 266 ? 12.853 -1.593 -14.377 1.00 83.00 266 ASN A CA 1
ATOM 2059 C C . ASN A 1 266 ? 14.386 -1.481 -14.431 1.00 83.00 266 ASN A C 1
ATOM 2061 O O . ASN A 1 266 ? 14.894 -0.669 -15.196 1.00 83.00 266 ASN A O 1
ATOM 2065 N N . ASP A 1 267 ? 15.110 -2.320 -13.686 1.00 82.81 267 ASP A N 1
ATOM 2066 C CA . ASP A 1 267 ? 16.577 -2.310 -13.663 1.00 82.81 267 ASP A CA 1
ATOM 2067 C C . ASP A 1 267 ? 17.157 -2.756 -15.006 1.00 82.81 267 ASP A C 1
ATOM 2069 O O . ASP A 1 267 ? 18.042 -2.100 -15.545 1.00 82.81 267 ASP A O 1
ATOM 2073 N N . VAL A 1 268 ? 16.601 -3.824 -15.593 1.00 82.88 268 VAL A N 1
ATOM 2074 C CA . VAL A 1 268 ? 17.022 -4.312 -16.916 1.00 82.88 268 VAL A CA 1
ATOM 2075 C C . VAL A 1 268 ? 16.731 -3.279 -17.997 1.00 82.88 268 VAL A C 1
ATOM 2077 O O . VAL A 1 268 ? 17.592 -3.027 -18.833 1.00 82.88 268 VAL A O 1
ATOM 2080 N N . VAL A 1 269 ? 15.548 -2.653 -17.977 1.00 86.88 269 VAL A N 1
ATOM 2081 C CA . VAL A 1 269 ? 15.206 -1.596 -18.943 1.00 86.88 269 VAL A CA 1
ATOM 2082 C C . VAL A 1 269 ? 16.122 -0.383 -18.776 1.00 86.88 269 VAL A C 1
ATOM 2084 O O . VAL A 1 269 ? 16.623 0.134 -19.768 1.00 86.88 269 VAL A O 1
ATOM 2087 N N . SER A 1 270 ? 16.372 0.056 -17.540 1.00 89.31 270 SER A N 1
ATOM 2088 C CA . SER A 1 270 ? 17.265 1.181 -17.247 1.00 89.31 270 SER A CA 1
ATOM 2089 C C . SER A 1 270 ? 18.683 0.913 -17.746 1.00 89.31 270 SER A C 1
ATOM 2091 O O . SER A 1 270 ? 19.254 1.739 -18.455 1.00 89.31 270 SER A O 1
ATOM 2093 N N . GLU A 1 271 ? 19.232 -0.265 -17.446 1.00 89.81 271 GLU A N 1
ATOM 2094 C CA . GLU A 1 271 ? 20.577 -0.628 -17.882 1.00 89.81 271 GLU A CA 1
ATOM 2095 C C . GLU A 1 271 ? 20.664 -0.785 -19.403 1.00 89.81 271 GLU A C 1
ATOM 2097 O O . GLU A 1 271 ? 21.593 -0.277 -20.029 1.00 89.81 271 GLU A O 1
ATOM 2102 N N . PHE A 1 272 ? 19.648 -1.390 -20.022 1.00 90.50 272 PHE A N 1
ATOM 2103 C CA . PHE A 1 272 ? 19.544 -1.446 -21.475 1.00 90.50 272 PHE A CA 1
ATOM 2104 C C . PHE A 1 272 ? 19.542 -0.045 -22.099 1.00 90.50 272 PHE A C 1
ATOM 2106 O O . PHE A 1 272 ? 20.295 0.207 -23.033 1.00 90.50 272 PHE A O 1
ATOM 2113 N N . LEU A 1 273 ? 18.747 0.896 -21.579 1.00 92.56 273 LEU A N 1
ATOM 2114 C CA . LEU A 1 273 ? 18.670 2.254 -22.127 1.00 92.56 273 LEU A CA 1
ATOM 2115 C C . LEU A 1 273 ? 19.993 3.027 -22.011 1.00 92.56 273 LEU A C 1
ATOM 2117 O O . LEU A 1 273 ? 20.270 3.851 -22.881 1.00 92.56 273 LEU A O 1
ATOM 2121 N N . LYS A 1 274 ? 20.814 2.754 -20.988 1.00 91.75 274 LYS A N 1
ATOM 2122 C CA . LYS A 1 274 ? 22.159 3.344 -20.844 1.00 91.75 274 LYS A CA 1
ATOM 2123 C C . LYS A 1 274 ? 23.160 2.795 -21.859 1.00 91.75 274 LYS A C 1
ATOM 2125 O O . LYS A 1 274 ? 24.039 3.531 -22.299 1.00 91.75 274 LYS A O 1
ATOM 2130 N N . HIS A 1 275 ? 23.045 1.511 -22.197 1.00 91.62 275 HIS A N 1
ATOM 2131 C CA . HIS A 1 275 ? 24.043 0.794 -22.992 1.00 91.62 275 HIS A CA 1
ATOM 2132 C C . HIS A 1 275 ? 23.594 0.459 -24.415 1.00 91.62 275 HIS A C 1
ATOM 2134 O O . HIS A 1 275 ? 24.395 -0.050 -25.187 1.00 91.62 275 HIS A O 1
ATOM 2140 N N . CYS A 1 276 ? 22.355 0.748 -24.800 1.00 88.62 276 CYS A N 1
ATOM 2141 C CA . CYS A 1 276 ? 21.905 0.603 -26.177 1.00 88.62 276 CYS A CA 1
ATOM 2142 C C . CYS A 1 276 ? 22.468 1.760 -27.012 1.00 88.62 276 CYS A C 1
ATOM 2144 O O . CYS A 1 276 ? 22.193 2.918 -26.707 1.00 88.62 276 CYS A O 1
ATOM 2146 N N . SER A 1 277 ? 23.232 1.478 -28.064 1.00 85.88 277 SER A N 1
ATOM 2147 C CA . SER A 1 277 ? 23.827 2.462 -28.981 1.00 85.88 277 SER A CA 1
ATOM 2148 C C . SER A 1 277 ? 22.812 2.980 -30.011 1.00 85.88 277 SER A C 1
ATOM 2150 O O . SER A 1 277 ? 22.834 4.165 -30.354 1.00 85.88 277 SER A O 1
ATOM 2152 N N . THR A 1 278 ? 21.846 2.149 -30.408 1.00 83.88 278 THR A N 1
ATOM 2153 C CA . THR A 1 278 ? 20.827 2.480 -31.418 1.00 83.88 278 THR A CA 1
ATOM 2154 C C . THR A 1 278 ? 19.706 3.362 -30.854 1.00 83.88 278 THR A C 1
ATOM 2156 O O . THR A 1 278 ? 18.973 2.966 -29.943 1.00 83.88 278 THR A O 1
ATOM 2159 N N . SER A 1 279 ? 19.545 4.570 -31.404 1.00 80.44 279 SER A N 1
ATOM 2160 C CA . SER A 1 279 ? 18.587 5.579 -30.915 1.00 80.44 279 SER A CA 1
ATOM 2161 C C . SER A 1 279 ? 17.129 5.144 -31.073 1.00 80.44 279 SER A C 1
ATOM 2163 O O . SER A 1 279 ? 16.318 5.297 -30.159 1.00 80.44 279 SER A O 1
ATOM 2165 N N . GLU A 1 280 ? 16.798 4.545 -32.213 1.00 80.69 280 GLU A N 1
ATOM 2166 C CA . GLU A 1 280 ? 15.458 4.077 -32.558 1.00 80.69 280 GLU A CA 1
ATOM 2167 C C . GLU A 1 280 ? 15.004 2.954 -31.619 1.00 80.69 280 GLU A C 1
ATOM 2169 O O . GLU A 1 280 ? 13.862 2.955 -31.147 1.00 80.69 280 GLU A O 1
ATOM 2174 N N . VAL A 1 281 ? 15.916 2.034 -31.287 1.00 83.12 281 VAL A N 1
ATOM 2175 C CA . VAL A 1 281 ? 15.657 0.942 -30.341 1.00 83.12 281 VAL A CA 1
ATOM 2176 C C . VAL A 1 281 ? 15.476 1.503 -28.928 1.00 83.12 281 VAL A C 1
ATOM 2178 O O . VAL A 1 281 ? 14.478 1.180 -28.280 1.00 83.12 281 VAL A O 1
ATOM 2181 N N . ARG A 1 282 ? 16.347 2.423 -28.474 1.00 85.94 282 ARG A N 1
ATOM 2182 C CA . ARG A 1 282 ? 16.171 3.126 -27.184 1.00 85.94 282 ARG A CA 1
ATOM 2183 C C . ARG A 1 282 ? 14.819 3.824 -27.092 1.00 85.94 282 ARG A C 1
ATOM 2185 O O . ARG A 1 282 ? 14.103 3.638 -26.109 1.00 85.94 282 ARG A O 1
ATOM 2192 N N . LYS A 1 283 ? 14.457 4.607 -28.114 1.00 79.88 283 LYS A N 1
ATOM 2193 C CA . LYS A 1 283 ? 13.184 5.338 -28.176 1.00 79.88 283 LYS A CA 1
ATOM 2194 C C . LYS A 1 283 ? 11.999 4.381 -28.075 1.00 79.88 283 LYS A C 1
ATOM 2196 O O . LYS A 1 283 ? 11.107 4.604 -27.262 1.00 79.88 283 LYS A O 1
ATOM 2201 N N . THR A 1 284 ? 12.028 3.293 -28.842 1.00 81.31 284 THR A N 1
ATOM 2202 C CA . THR A 1 284 ? 10.972 2.272 -28.848 1.00 81.31 284 THR A CA 1
ATOM 2203 C C . THR A 1 284 ? 10.807 1.620 -27.472 1.00 81.31 284 THR A C 1
ATOM 2205 O O . THR A 1 284 ? 9.693 1.540 -26.951 1.00 81.31 284 THR A O 1
ATOM 2208 N N . VAL A 1 285 ? 11.911 1.194 -26.846 1.00 83.56 285 VAL A N 1
ATOM 2209 C CA . VAL A 1 285 ? 11.890 0.588 -25.504 1.00 83.56 285 VAL A CA 1
ATOM 2210 C C . VAL A 1 285 ? 11.386 1.578 -24.456 1.00 83.56 285 VAL A C 1
ATOM 2212 O O . VAL A 1 285 ? 10.509 1.225 -23.666 1.00 83.56 285 VAL A O 1
ATOM 2215 N N . TRP A 1 286 ? 11.883 2.819 -24.468 1.00 85.81 286 TRP A N 1
ATOM 2216 C CA . TRP A 1 286 ? 11.446 3.873 -23.552 1.00 85.81 286 TRP A CA 1
ATOM 2217 C C . TRP A 1 286 ? 9.945 4.148 -23.676 1.00 85.81 286 TRP A C 1
ATOM 2219 O O . TRP A 1 286 ? 9.230 4.089 -22.675 1.00 85.81 286 TRP A O 1
ATOM 2229 N N . GLU A 1 287 ? 9.447 4.389 -24.893 1.00 81.31 287 GLU A N 1
ATOM 2230 C CA . GLU A 1 287 ? 8.030 4.669 -25.141 1.00 81.31 287 GLU A CA 1
ATOM 2231 C C . GLU A 1 287 ? 7.139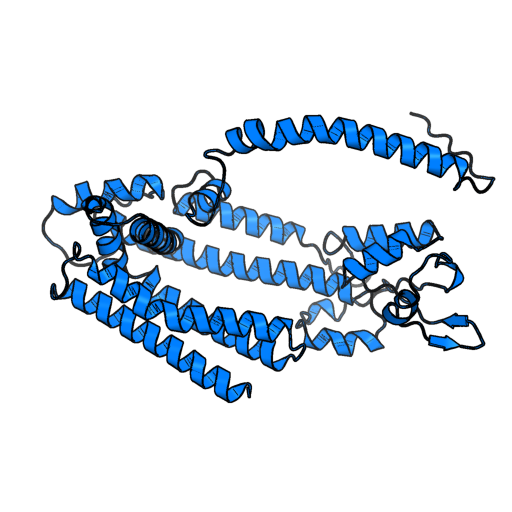 3.527 -24.649 1.00 81.31 287 GLU A C 1
ATOM 2233 O O . GLU A 1 287 ? 6.129 3.767 -23.983 1.00 81.31 287 GLU A O 1
ATOM 2238 N N . TYR A 1 288 ? 7.525 2.280 -24.920 1.00 78.25 288 TYR A N 1
ATOM 2239 C CA . TYR A 1 288 ? 6.787 1.118 -24.442 1.00 78.25 288 TYR A CA 1
ATOM 2240 C C . TYR A 1 288 ? 6.845 0.934 -22.928 1.00 78.25 288 TYR A C 1
ATOM 2242 O O . TYR A 1 288 ? 5.863 0.455 -22.355 1.00 78.25 288 TYR A O 1
ATOM 2250 N N . TRP A 1 289 ? 7.949 1.315 -22.288 1.00 82.94 289 TRP A N 1
ATOM 2251 C CA . TRP A 1 289 ? 8.129 1.229 -20.843 1.00 82.94 289 TRP A CA 1
ATOM 2252 C C . TRP A 1 289 ? 7.294 2.269 -20.085 1.00 82.94 289 TRP A C 1
ATOM 2254 O O . TRP A 1 289 ? 6.599 1.914 -19.125 1.00 82.94 289 TRP A O 1
ATOM 2264 N N . VAL A 1 290 ? 7.301 3.531 -20.529 1.00 84.81 290 VAL A N 1
ATOM 2265 C CA . VAL A 1 290 ? 6.566 4.618 -19.854 1.00 84.81 290 VAL A CA 1
ATOM 2266 C C . VAL A 1 290 ? 5.071 4.621 -20.167 1.00 84.81 290 VAL A C 1
ATOM 2268 O O . VAL A 1 290 ? 4.282 5.064 -19.339 1.00 84.81 290 VAL A O 1
ATOM 2271 N N . ARG A 1 291 ? 4.656 4.070 -21.317 1.00 78.44 291 ARG A N 1
ATOM 2272 C CA . ARG A 1 291 ? 3.237 3.936 -21.707 1.00 78.44 291 ARG A CA 1
ATOM 2273 C C . ARG A 1 291 ? 2.590 2.622 -21.257 1.00 78.44 291 ARG A C 1
ATOM 2275 O O . ARG A 1 291 ? 1.546 2.212 -21.778 1.00 78.44 291 ARG A O 1
ATOM 2282 N N . ARG A 1 292 ? 3.207 1.897 -20.318 1.00 79.75 292 ARG A N 1
ATOM 2283 C CA . ARG A 1 292 ? 2.598 0.681 -19.760 1.00 79.75 292 ARG A CA 1
ATOM 2284 C C . ARG A 1 292 ? 1.252 1.034 -19.133 1.00 79.75 292 ARG A C 1
ATOM 2286 O O . ARG A 1 292 ? 1.158 1.938 -18.313 1.00 79.75 292 ARG A O 1
ATOM 2293 N N . ALA A 1 293 ? 0.224 0.286 -19.521 1.00 78.81 293 ALA A N 1
ATOM 2294 C CA . ALA A 1 293 ? -1.142 0.458 -19.044 1.00 78.81 293 ALA A CA 1
ATOM 2295 C C . ALA A 1 293 ? -1.758 1.862 -19.275 1.00 78.81 293 ALA A C 1
ATOM 2297 O O . ALA A 1 293 ? -2.652 2.251 -18.527 1.00 78.81 293 ALA A O 1
ATOM 2298 N N . SER A 1 294 ? -1.309 2.622 -20.286 1.00 74.62 294 SER A N 1
ATOM 2299 C CA . SER A 1 294 ? -1.782 3.995 -20.555 1.00 74.62 294 SER A CA 1
ATOM 2300 C C . SER A 1 294 ? -2.526 4.172 -21.893 1.00 74.62 294 SER A C 1
ATOM 2302 O O . SER A 1 294 ? -2.638 5.294 -22.372 1.00 74.62 294 SER A O 1
ATOM 2304 N N . GLY A 1 295 ? -2.993 3.091 -22.540 1.00 59.78 295 GLY A N 1
ATOM 2305 C CA . GLY A 1 295 ? -3.795 3.200 -23.777 1.00 59.78 295 GLY A CA 1
ATOM 2306 C C . GLY A 1 295 ? -3.351 2.352 -24.972 1.00 59.78 295 GLY A C 1
ATOM 2307 O O . GLY A 1 295 ? -3.451 2.797 -26.113 1.00 59.78 295 GLY A O 1
ATOM 2308 N N . ARG A 1 296 ? -2.873 1.119 -24.763 1.00 54.91 296 ARG A N 1
ATOM 2309 C CA . ARG A 1 296 ? -2.693 0.200 -25.898 1.00 54.91 296 ARG A CA 1
ATOM 2310 C C . ARG A 1 296 ? -4.040 -0.380 -26.334 1.00 54.91 296 ARG A C 1
ATOM 2312 O O . ARG A 1 296 ? -4.673 -1.092 -25.555 1.00 54.91 296 ARG A O 1
ATOM 2319 N N . TYR A 1 297 ? -4.405 -0.132 -27.592 1.00 50.47 297 TYR A N 1
ATOM 2320 C CA . TYR A 1 297 ? -5.238 -1.036 -28.384 1.00 50.47 297 TYR A CA 1
ATOM 2321 C C . TYR A 1 297 ? -4.365 -2.236 -28.762 1.00 50.47 297 TYR A C 1
ATOM 2323 O O . TYR A 1 297 ? -3.408 -2.087 -29.525 1.00 50.47 297 TYR A O 1
ATOM 2331 N N . PHE A 1 298 ? -4.632 -3.418 -28.208 1.00 52.56 298 PHE A N 1
ATOM 2332 C CA . PHE A 1 298 ? -3.888 -4.617 -28.606 1.00 52.56 298 PHE A CA 1
ATOM 2333 C C . PHE A 1 298 ? -4.516 -5.193 -29.866 1.00 52.56 298 PHE A C 1
ATOM 2335 O O . PHE A 1 298 ? -5.441 -6.002 -29.823 1.00 52.56 298 PHE A O 1
ATOM 2342 N N . GLY A 1 299 ? -3.998 -4.741 -31.003 1.00 40.81 299 GLY A N 1
ATOM 2343 C CA . GLY A 1 299 ? -4.485 -5.144 -32.310 1.00 40.81 299 GLY A CA 1
ATOM 2344 C C . GLY A 1 299 ? -5.788 -4.419 -32.689 1.00 40.81 299 GLY A C 1
ATOM 2345 O O . GLY A 1 299 ? -6.728 -4.369 -31.894 1.00 40.81 299 GLY A O 1
ATOM 2346 N N . PRO A 1 300 ? -5.900 -3.901 -33.923 1.00 37.97 300 PRO A N 1
ATOM 2347 C CA . PRO A 1 300 ? -7.125 -3.260 -34.401 1.00 37.97 300 PRO A CA 1
ATOM 2348 C C . PRO A 1 300 ? -8.349 -4.196 -34.407 1.00 37.97 300 PRO A C 1
ATOM 2350 O O . PRO A 1 300 ? -9.477 -3.722 -34.460 1.00 37.97 300 PRO A O 1
ATOM 2353 N N . ALA A 1 301 ? -8.139 -5.517 -34.343 1.00 40.72 301 ALA A N 1
ATOM 2354 C CA . ALA A 1 301 ? -9.182 -6.529 -34.498 1.00 40.72 301 ALA A CA 1
ATOM 2355 C C . ALA A 1 301 ? -9.930 -6.906 -33.203 1.00 40.72 301 ALA A C 1
ATOM 2357 O O . ALA A 1 301 ? -11.038 -7.424 -33.290 1.00 40.72 301 ALA A O 1
ATOM 2358 N N . THR A 1 302 ? -9.354 -6.683 -32.012 1.00 49.50 302 THR A N 1
ATOM 2359 C CA . THR A 1 302 ? -9.978 -7.131 -30.743 1.00 49.50 302 THR A CA 1
ATOM 2360 C C . THR A 1 302 ? -10.690 -6.013 -29.981 1.00 49.50 302 THR A C 1
ATOM 2362 O O . THR A 1 302 ? -11.535 -6.298 -29.138 1.00 49.50 302 THR A O 1
ATOM 2365 N N . GLY A 1 303 ? -10.362 -4.742 -30.252 1.00 46.12 303 GLY A N 1
ATOM 2366 C CA . GLY A 1 303 ? -10.944 -3.582 -29.561 1.00 46.12 303 GLY A CA 1
ATOM 2367 C C . GLY A 1 303 ? -10.614 -3.489 -28.063 1.00 46.12 303 GLY A C 1
ATOM 2368 O O . GLY A 1 303 ? -11.167 -2.643 -27.361 1.00 46.12 303 GLY A O 1
ATOM 2369 N N . LEU A 1 304 ? -9.727 -4.344 -27.549 1.00 51.19 304 LEU A N 1
ATOM 2370 C CA . LEU A 1 304 ? -9.420 -4.433 -26.125 1.00 51.19 304 LEU A CA 1
ATOM 2371 C C . LEU A 1 304 ? -8.339 -3.417 -25.715 1.00 51.19 304 LEU A C 1
ATOM 2373 O O . LEU A 1 304 ? -7.277 -3.316 -26.336 1.00 51.19 304 LEU A O 1
ATOM 2377 N N . CYS A 1 305 ? -8.615 -2.686 -24.630 1.00 59.06 305 CYS A N 1
ATOM 2378 C CA . CYS A 1 305 ? -7.772 -1.620 -24.087 1.00 59.06 305 CYS A CA 1
ATOM 2379 C C . CYS A 1 305 ? -7.153 -2.030 -22.738 1.00 59.06 305 CYS A C 1
ATOM 2381 O O . CYS A 1 305 ? -7.878 -2.317 -21.782 1.00 59.06 305 CYS A O 1
ATOM 2383 N N . ALA A 1 306 ? -5.819 -2.008 -22.627 1.00 68.44 306 ALA A N 1
ATOM 2384 C CA . ALA A 1 306 ? -5.135 -2.073 -21.328 1.00 68.44 306 ALA A CA 1
ATOM 2385 C C . ALA A 1 306 ? -4.823 -0.659 -20.835 1.00 68.44 306 ALA A C 1
ATOM 2387 O O . ALA A 1 306 ? -3.681 -0.203 -20.897 1.00 68.44 306 ALA A O 1
ATOM 2388 N N . SER A 1 307 ? -5.852 0.058 -20.392 1.00 79.06 307 SER A N 1
ATOM 2389 C CA . SER A 1 307 ? -5.678 1.336 -19.704 1.00 79.06 307 SER A CA 1
ATOM 2390 C C . SER A 1 307 ? -6.012 1.209 -18.217 1.00 79.06 307 SER A C 1
ATOM 2392 O O . SER A 1 307 ? -6.973 0.543 -17.812 1.00 79.06 307 SER A O 1
ATOM 2394 N N . ASN A 1 308 ? -5.196 1.867 -17.400 1.00 88.25 308 ASN A N 1
ATOM 2395 C CA . ASN A 1 308 ? -5.436 2.092 -15.985 1.00 88.25 308 ASN A CA 1
ATOM 2396 C C . ASN A 1 308 ? -6.126 3.437 -15.705 1.00 88.25 308 ASN A C 1
ATOM 2398 O O . ASN A 1 308 ? -6.418 3.703 -14.543 1.00 88.25 308 ASN A O 1
ATOM 2402 N N . ASP A 1 309 ? -6.448 4.249 -16.715 1.00 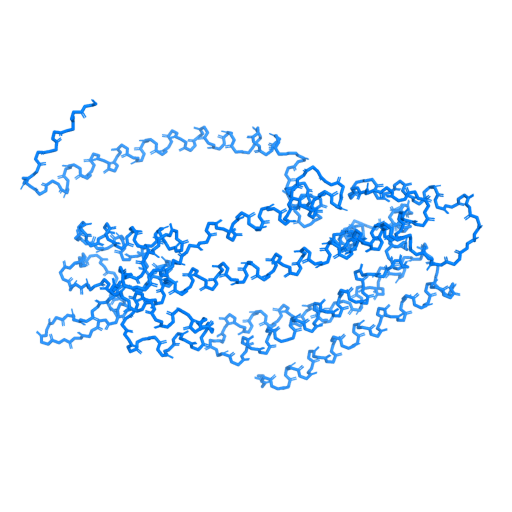87.81 309 ASP A N 1
ATOM 2403 C CA . ASP A 1 309 ? -7.014 5.592 -16.522 1.00 87.81 309 ASP A CA 1
ATOM 2404 C C . ASP A 1 309 ? -8.310 5.557 -15.707 1.00 87.81 309 ASP A C 1
ATOM 2406 O O . ASP A 1 309 ? -8.420 6.244 -14.692 1.00 87.81 309 ASP A O 1
ATOM 2410 N N . GLN A 1 310 ? -9.261 4.691 -16.084 1.00 88.00 310 GLN A N 1
ATOM 2411 C CA . GLN A 1 310 ? -10.511 4.539 -15.334 1.00 88.00 310 GLN A CA 1
ATOM 2412 C C . GLN A 1 310 ? -10.252 4.058 -13.902 1.00 88.00 310 GLN A C 1
ATOM 2414 O O . GLN A 1 310 ? -10.815 4.602 -12.961 1.00 88.00 310 GLN A O 1
ATOM 2419 N N . ARG A 1 311 ? -9.322 3.113 -13.713 1.00 89.69 311 ARG A N 1
ATOM 2420 C CA . ARG A 1 311 ? -8.960 2.595 -12.382 1.00 89.69 311 ARG A CA 1
ATOM 2421 C C . ARG A 1 311 ? -8.362 3.684 -11.495 1.00 89.69 311 ARG A C 1
ATOM 2423 O O . ARG A 1 311 ? -8.672 3.745 -10.310 1.00 89.69 311 ARG A O 1
ATOM 2430 N N . ILE A 1 312 ? -7.535 4.569 -12.056 1.00 93.25 312 ILE A N 1
ATOM 2431 C CA . ILE A 1 312 ? -6.998 5.733 -11.339 1.00 93.25 312 ILE A CA 1
ATOM 2432 C C . ILE A 1 312 ? -8.145 6.643 -10.885 1.00 93.25 312 ILE A C 1
ATOM 2434 O O . ILE A 1 312 ? -8.135 7.103 -9.741 1.00 93.25 312 ILE A O 1
ATOM 2438 N N . GLN A 1 313 ? -9.130 6.902 -11.750 1.00 94.06 313 GLN A N 1
ATOM 2439 C CA . GLN A 1 313 ? -10.292 7.721 -11.389 1.00 94.06 313 GLN A CA 1
ATOM 2440 C C . GLN A 1 313 ? -11.158 7.050 -10.319 1.00 94.06 313 GLN A C 1
ATOM 2442 O O . GLN A 1 313 ? -11.535 7.715 -9.352 1.00 94.06 313 GLN A O 1
ATOM 2447 N N . ASP A 1 314 ? -11.394 5.743 -10.428 1.00 94.06 314 ASP A N 1
ATOM 2448 C CA . ASP A 1 314 ? -12.155 4.967 -9.447 1.00 94.06 314 ASP A CA 1
ATOM 2449 C C . ASP A 1 314 ? -11.467 5.001 -8.073 1.00 94.06 314 ASP A C 1
ATOM 2451 O O . ASP A 1 314 ? -12.092 5.354 -7.073 1.00 94.06 314 ASP A O 1
ATOM 2455 N N . ILE A 1 315 ? -10.152 4.751 -8.019 1.00 95.88 315 ILE A N 1
ATOM 2456 C CA . ILE A 1 315 ? -9.356 4.835 -6.781 1.00 95.88 315 ILE A CA 1
ATOM 2457 C C . ILE A 1 315 ? -9.420 6.249 -6.186 1.00 95.88 315 ILE A C 1
ATOM 2459 O O . ILE A 1 315 ? -9.620 6.402 -4.979 1.00 95.88 315 ILE A O 1
ATOM 2463 N N . ARG A 1 316 ? -9.277 7.299 -7.008 1.00 95.69 316 ARG A N 1
ATOM 2464 C CA . ARG A 1 316 ? -9.383 8.699 -6.553 1.00 95.69 316 ARG A CA 1
ATOM 2465 C C . ARG A 1 316 ? -10.763 9.006 -5.978 1.00 95.69 316 ARG A C 1
ATOM 2467 O O . ARG A 1 316 ? -10.852 9.649 -4.932 1.00 95.69 316 ARG A O 1
ATOM 2474 N N . HIS A 1 317 ? -11.824 8.550 -6.641 1.00 96.25 317 HIS A N 1
ATOM 2475 C CA . HIS A 1 317 ? -13.195 8.741 -6.183 1.00 96.25 317 HIS A CA 1
ATOM 2476 C C . HIS A 1 317 ? -13.443 8.024 -4.851 1.00 96.25 317 HIS A C 1
ATOM 2478 O O . HIS A 1 317 ? -13.908 8.648 -3.900 1.00 96.25 317 HIS A O 1
ATOM 2484 N N . LEU A 1 318 ? -13.054 6.751 -4.747 1.00 96.44 318 LEU A N 1
ATOM 2485 C CA . LEU A 1 318 ? -13.208 5.954 -3.528 1.00 96.44 318 LEU A CA 1
ATOM 2486 C C . LEU A 1 318 ? -12.434 6.552 -2.347 1.00 96.44 318 LEU A C 1
ATOM 2488 O O . LEU A 1 318 ? -12.981 6.676 -1.255 1.00 96.44 318 LEU A O 1
ATOM 2492 N N . ARG A 1 319 ? -11.190 6.998 -2.564 1.00 96.06 319 ARG A N 1
ATOM 2493 C CA . ARG A 1 319 ? -10.380 7.665 -1.530 1.00 96.06 319 ARG A CA 1
ATOM 2494 C C . ARG A 1 319 ? -10.978 9.000 -1.081 1.00 96.06 319 ARG A C 1
ATOM 2496 O O . ARG A 1 319 ? -10.930 9.317 0.105 1.00 96.06 319 ARG A O 1
ATOM 2503 N N . ARG A 1 320 ? -11.590 9.765 -1.993 1.00 95.12 320 ARG A N 1
ATOM 2504 C CA . ARG A 1 320 ? -12.347 10.980 -1.640 1.00 95.12 320 ARG A CA 1
ATOM 2505 C C . ARG A 1 320 ? -13.577 10.644 -0.794 1.00 95.12 320 ARG A C 1
ATOM 2507 O O . ARG A 1 320 ? -13.844 11.336 0.185 1.00 95.12 320 ARG A O 1
ATOM 2514 N N . THR A 1 321 ? -14.301 9.585 -1.150 1.00 93.56 321 THR A N 1
ATOM 2515 C CA . THR A 1 321 ? -15.439 9.089 -0.367 1.00 93.56 321 THR A CA 1
ATOM 2516 C C . THR A 1 321 ? -14.993 8.673 1.034 1.00 93.56 321 THR A C 1
ATOM 2518 O O . THR A 1 321 ? -15.570 9.148 2.007 1.00 93.56 321 THR A O 1
ATOM 2521 N N . LEU A 1 322 ? -13.923 7.882 1.157 1.00 93.56 322 LEU A N 1
ATOM 2522 C CA . LEU A 1 322 ? -13.352 7.496 2.451 1.00 93.56 322 LEU A CA 1
ATOM 2523 C C . LEU A 1 322 ? -12.979 8.711 3.305 1.00 93.56 322 LEU A C 1
ATOM 2525 O O . LEU A 1 322 ? -13.424 8.799 4.444 1.00 93.56 322 LEU A O 1
ATOM 2529 N N . ALA A 1 323 ? -12.239 9.674 2.747 1.00 91.75 323 ALA A N 1
ATOM 2530 C CA . ALA A 1 323 ? -11.863 10.892 3.465 1.00 91.75 323 ALA A CA 1
ATOM 2531 C C . ALA A 1 323 ? -13.085 11.643 4.009 1.00 91.75 323 ALA A C 1
ATOM 2533 O O . ALA A 1 323 ? -13.115 11.991 5.188 1.00 91.75 323 ALA A O 1
ATOM 2534 N N . LYS A 1 324 ? -14.134 11.792 3.190 1.00 90.44 324 LYS A N 1
ATOM 2535 C CA . LYS A 1 324 ? -15.396 12.411 3.612 1.00 90.44 324 LYS A CA 1
ATOM 2536 C C . LYS A 1 324 ? -16.025 11.680 4.800 1.00 90.44 324 LYS A C 1
ATOM 2538 O O . LYS A 1 324 ? -16.478 12.336 5.730 1.00 90.44 324 LYS A O 1
ATOM 2543 N N . TYR A 1 325 ? -16.072 10.348 4.772 1.00 88.88 325 TYR A N 1
ATOM 2544 C CA . TYR A 1 325 ? -16.662 9.545 5.850 1.00 88.88 325 TYR A CA 1
ATOM 2545 C C . TYR A 1 325 ? -15.779 9.435 7.101 1.00 88.88 325 TYR A C 1
ATOM 2547 O O . TYR A 1 325 ? -16.286 9.087 8.165 1.00 88.88 325 TYR A O 1
ATOM 2555 N N . LEU A 1 326 ? -14.495 9.775 6.989 1.00 88.06 326 LEU A N 1
ATOM 2556 C CA . LEU A 1 326 ? -13.550 9.891 8.101 1.00 88.06 326 LEU A CA 1
ATOM 2557 C C . LEU A 1 326 ? -13.419 11.332 8.628 1.00 88.06 326 LEU A C 1
ATOM 2559 O O . LEU A 1 326 ? -12.607 11.588 9.507 1.00 88.06 326 LEU A O 1
ATOM 2563 N N . GLY A 1 327 ? -14.199 12.286 8.109 1.00 86.19 327 GLY A N 1
ATOM 2564 C CA . GLY A 1 327 ? -14.178 13.681 8.571 1.00 86.19 327 GLY A CA 1
ATOM 2565 C C . GLY A 1 327 ? -12.984 14.494 8.072 1.00 86.19 327 GLY A C 1
ATOM 2566 O O . GLY A 1 327 ? -12.685 15.548 8.621 1.00 86.19 327 GLY A O 1
ATOM 2567 N N . CYS A 1 328 ? -12.301 14.028 7.030 1.00 87.12 328 CYS A N 1
ATOM 2568 C CA . CYS A 1 328 ? -11.140 14.687 6.447 1.00 87.12 328 CYS A CA 1
ATOM 2569 C C . CYS A 1 328 ? -11.498 15.425 5.148 1.00 87.12 328 CYS A C 1
ATOM 2571 O O . CYS A 1 328 ? -12.362 14.992 4.381 1.00 87.12 328 CYS A O 1
ATOM 2573 N N . LYS A 1 329 ? -10.780 16.522 4.863 1.00 87.81 329 LYS A N 1
ATOM 2574 C CA . LYS A 1 329 ? -10.937 17.313 3.627 1.00 87.81 329 LYS A CA 1
ATOM 2575 C C . LYS A 1 329 ? -10.633 16.486 2.375 1.00 87.81 329 LYS A C 1
ATOM 2577 O O . LYS A 1 329 ? -11.347 16.567 1.376 1.00 87.81 329 LYS A O 1
ATOM 2582 N N . ASP A 1 330 ? -9.566 15.699 2.431 1.00 89.12 330 ASP A N 1
ATOM 2583 C CA . ASP A 1 330 ? -9.079 14.871 1.336 1.00 89.12 330 ASP A CA 1
ATOM 2584 C C . ASP A 1 330 ? -8.328 13.639 1.859 1.00 89.12 330 ASP A C 1
ATOM 2586 O O . ASP A 1 330 ? -8.132 13.452 3.060 1.00 89.12 330 ASP A O 1
ATOM 2590 N N . TRP A 1 331 ? -7.929 12.761 0.936 1.00 91.12 331 TRP A N 1
ATOM 2591 C CA . TRP A 1 331 ? -7.201 11.540 1.279 1.00 91.12 331 TRP A CA 1
ATOM 2592 C C . TRP A 1 331 ? -5.811 11.816 1.856 1.00 91.12 331 TRP A C 1
ATOM 2594 O O . TRP A 1 331 ? -5.335 11.042 2.679 1.00 91.12 331 TRP A O 1
ATOM 2604 N N . LEU A 1 332 ? -5.164 12.914 1.452 1.00 88.38 332 LEU A N 1
ATOM 2605 C CA . LEU A 1 332 ? -3.853 13.283 1.982 1.00 88.38 332 LEU A CA 1
ATOM 2606 C C . LEU A 1 332 ? -3.945 13.575 3.484 1.00 88.38 332 LEU A C 1
ATOM 2608 O O . LEU A 1 332 ? -3.144 13.059 4.254 1.00 88.38 332 LEU A O 1
ATOM 2612 N N . SER A 1 333 ? -4.995 14.284 3.900 1.00 85.88 333 SER A N 1
ATOM 2613 C CA . SER A 1 333 ? -5.302 14.557 5.307 1.00 85.88 333 SER A CA 1
ATOM 2614 C C . SER A 1 333 ? -5.495 13.268 6.125 1.00 85.88 333 SER A C 1
ATOM 2616 O O . SER A 1 333 ? -5.050 13.191 7.268 1.00 85.88 333 SER A O 1
ATOM 2618 N N . VAL A 1 334 ? -6.114 12.228 5.543 1.00 88.81 334 VAL A N 1
ATOM 2619 C CA . VAL A 1 334 ? -6.255 10.904 6.190 1.00 88.81 334 VAL A CA 1
ATOM 2620 C C . VAL A 1 334 ? -4.895 10.227 6.366 1.00 88.81 334 VAL A C 1
ATOM 2622 O O . VAL A 1 334 ? -4.609 9.671 7.428 1.00 88.81 334 VAL A O 1
ATOM 2625 N N . VAL A 1 335 ? -4.057 10.266 5.325 1.00 88.75 335 VAL A N 1
ATOM 2626 C CA . VAL A 1 335 ? -2.715 9.663 5.342 1.00 88.75 335 VAL A CA 1
ATOM 2627 C C . VAL A 1 335 ? -1.820 10.356 6.366 1.00 88.75 335 VAL A C 1
ATOM 2629 O O . VAL A 1 335 ? -1.077 9.674 7.057 1.00 88.75 335 VAL A O 1
ATOM 2632 N N . TRP A 1 336 ? -1.916 11.677 6.495 1.00 87.62 336 TRP A N 1
ATOM 2633 C CA . TRP A 1 336 ? -1.092 12.470 7.413 1.00 87.62 336 TRP A CA 1
ATOM 2634 C C . TRP A 1 336 ? -1.589 12.514 8.849 1.00 87.62 336 TRP A C 1
ATOM 2636 O O . TRP A 1 336 ? -0.836 12.848 9.755 1.00 87.62 336 TRP A O 1
ATOM 2646 N N . SER A 1 337 ? -2.841 12.120 9.079 1.00 84.88 337 SER A N 1
ATOM 2647 C CA . SER A 1 337 ? -3.331 11.850 10.435 1.00 84.88 337 SER A CA 1
ATOM 2648 C C . SER A 1 337 ? -2.680 10.601 11.046 1.00 84.88 337 SER A C 1
ATOM 2650 O O . SER A 1 337 ? -2.895 10.309 12.218 1.00 84.88 337 SER A O 1
ATOM 2652 N N . SER A 1 338 ? -1.926 9.837 10.250 1.00 86.50 338 SER A N 1
ATOM 2653 C CA . SER A 1 338 ? -1.248 8.625 10.679 1.00 86.50 338 SER A CA 1
ATOM 2654 C C . SER A 1 338 ? -0.075 8.938 11.608 1.00 86.50 338 SER A C 1
ATOM 2656 O O . SER A 1 338 ? 0.838 9.662 11.218 1.00 86.50 338 SER A O 1
ATOM 2658 N N . PRO A 1 339 ? 0.015 8.303 12.785 1.00 84.06 339 PRO A N 1
ATOM 2659 C CA . PRO A 1 339 ? 1.226 8.354 13.604 1.00 84.06 339 PRO A CA 1
ATOM 2660 C C . PRO A 1 339 ? 2.449 7.746 12.897 1.00 84.06 339 PRO A C 1
ATOM 2662 O O . PRO A 1 339 ? 3.585 7.988 13.291 1.00 84.06 339 PRO A O 1
ATOM 2665 N N . TYR A 1 340 ? 2.228 6.963 11.833 1.00 79.44 340 TYR A N 1
ATOM 2666 C CA . TYR A 1 340 ? 3.293 6.419 10.993 1.00 79.44 340 TYR A CA 1
ATOM 2667 C C . TYR A 1 340 ? 3.852 7.432 9.985 1.00 79.44 340 TYR A C 1
ATOM 2669 O O . TYR A 1 340 ? 4.890 7.170 9.376 1.00 79.44 340 TYR A O 1
ATOM 2677 N N . SER A 1 341 ? 3.166 8.555 9.745 1.00 74.31 341 SER A N 1
ATOM 2678 C CA . SER A 1 341 ? 3.651 9.579 8.824 1.00 74.31 341 SER A CA 1
ATOM 2679 C C . SER A 1 341 ? 4.482 10.623 9.557 1.00 74.31 341 SER A C 1
ATOM 2681 O O . SER A 1 341 ? 3.976 11.361 10.391 1.00 74.31 341 SER A O 1
ATOM 2683 N N . HIS A 1 342 ? 5.746 10.761 9.160 1.00 72.81 342 HIS A N 1
ATOM 2684 C CA . HIS A 1 342 ? 6.579 11.925 9.481 1.00 72.81 342 HIS A CA 1
ATOM 2685 C C . HIS A 1 342 ? 6.267 13.097 8.533 1.00 72.81 342 HIS A C 1
ATOM 2687 O O . HIS A 1 342 ? 7.168 13.694 7.945 1.00 72.81 342 HIS A O 1
ATOM 2693 N N . SER A 1 343 ? 4.981 13.346 8.273 1.00 71.75 343 SER A N 1
ATOM 2694 C CA . SER A 1 343 ? 4.542 14.373 7.329 1.00 71.75 343 SER A CA 1
ATOM 2695 C C . SER A 1 343 ? 4.604 15.770 7.949 1.00 71.75 343 SER A C 1
ATOM 2697 O O . SER A 1 343 ? 4.406 15.902 9.157 1.00 71.75 343 SER A O 1
ATOM 2699 N N . PRO A 1 344 ? 4.806 16.817 7.128 1.00 76.25 344 PRO A N 1
ATOM 2700 C CA . PRO A 1 344 ? 4.570 18.199 7.539 1.00 76.25 344 PRO A CA 1
ATOM 2701 C C . PRO A 1 344 ? 3.143 18.405 8.062 1.00 76.25 344 PRO A C 1
ATOM 2703 O O . PRO A 1 344 ? 2.236 17.628 7.744 1.00 76.25 344 PRO A O 1
ATOM 2706 N N . SER A 1 345 ? 2.930 19.473 8.831 1.00 73.19 345 SER A N 1
ATOM 2707 C CA . SER A 1 345 ? 1.659 19.734 9.522 1.00 73.19 345 SER A CA 1
ATOM 2708 C C . SER A 1 345 ? 0.514 20.051 8.555 1.00 73.19 345 SER A C 1
ATOM 2710 O O . SER A 1 345 ? -0.654 19.845 8.888 1.00 73.19 345 SER A O 1
ATOM 2712 N N . SER A 1 346 ? 0.825 20.533 7.344 1.00 75.19 346 SER A N 1
ATOM 2713 C CA . SER A 1 346 ? -0.167 20.827 6.306 1.00 75.19 346 SER A CA 1
ATOM 2714 C C . SER A 1 346 ? 0.390 20.722 4.875 1.00 75.19 346 SER A C 1
ATOM 2716 O O . SER A 1 346 ? 1.607 20.780 4.671 1.00 75.19 346 SER A O 1
ATOM 2718 N N . PRO A 1 347 ? -0.465 20.450 3.863 1.00 79.38 347 PRO A N 1
ATOM 2719 C CA . PRO A 1 347 ? -0.019 20.358 2.471 1.00 79.38 347 PRO A CA 1
ATOM 2720 C C . PRO A 1 347 ? 0.696 21.620 1.999 1.00 79.38 347 PRO A C 1
ATOM 2722 O O . PRO A 1 347 ? 1.635 21.532 1.211 1.00 79.38 347 PRO A O 1
ATOM 2725 N N . ASP A 1 348 ? 0.285 22.768 2.533 1.00 83.00 348 ASP A N 1
ATOM 2726 C CA . ASP A 1 348 ? 0.892 24.061 2.251 1.00 83.00 348 ASP A CA 1
ATOM 2727 C C . ASP A 1 348 ? 2.309 24.152 2.839 1.00 83.00 348 ASP A C 1
ATOM 2729 O O . ASP A 1 348 ? 3.216 24.597 2.143 1.00 83.00 348 ASP A O 1
ATOM 2733 N N . GLU A 1 349 ? 2.539 23.638 4.052 1.00 84.62 349 GLU A N 1
ATOM 2734 C CA . GLU A 1 349 ? 3.886 23.529 4.641 1.00 84.62 349 GLU A CA 1
ATOM 2735 C C . GLU A 1 349 ? 4.783 22.555 3.871 1.00 84.62 349 GLU A C 1
ATOM 2737 O O . GLU A 1 349 ? 5.948 22.854 3.631 1.00 84.62 349 GLU A O 1
ATOM 2742 N N . LEU A 1 350 ? 4.258 21.418 3.389 1.00 86.12 350 LEU A N 1
ATOM 2743 C CA . LEU A 1 350 ? 5.044 20.537 2.511 1.00 86.12 350 LEU A CA 1
ATOM 2744 C C . LEU A 1 350 ? 5.529 21.289 1.265 1.00 86.12 350 LEU A C 1
ATOM 2746 O O . LEU A 1 350 ? 6.670 21.106 0.835 1.00 86.12 350 LEU A O 1
ATOM 2750 N N . ILE A 1 351 ? 4.667 22.112 0.668 1.00 89.38 351 ILE A N 1
ATOM 2751 C CA . ILE A 1 351 ? 5.032 22.904 -0.504 1.00 89.38 351 ILE A CA 1
ATOM 2752 C C . ILE A 1 351 ? 6.054 23.976 -0.119 1.00 89.38 351 ILE A C 1
ATOM 2754 O O . ILE A 1 351 ? 7.112 24.036 -0.741 1.00 89.38 351 ILE A O 1
ATOM 2758 N N . ALA A 1 352 ? 5.752 24.789 0.892 1.00 91.25 352 ALA A N 1
ATOM 2759 C CA . ALA A 1 352 ? 6.545 25.953 1.270 1.00 91.25 352 ALA A CA 1
ATOM 2760 C C . ALA A 1 352 ? 7.918 25.589 1.850 1.00 91.25 352 ALA A C 1
ATOM 2762 O O . ALA A 1 352 ? 8.914 26.212 1.484 1.00 91.25 352 ALA A O 1
ATOM 2763 N N . ASP A 1 353 ? 7.982 24.561 2.696 1.00 88.62 353 ASP A N 1
ATOM 2764 C CA . ASP A 1 353 ? 9.177 24.262 3.488 1.00 88.62 353 ASP A CA 1
ATOM 2765 C C . ASP A 1 353 ? 10.054 23.182 2.847 1.00 88.62 353 ASP A C 1
ATOM 2767 O O . ASP A 1 353 ? 11.257 23.126 3.104 1.00 88.62 353 ASP A O 1
ATOM 2771 N N . VAL A 1 354 ? 9.479 22.321 1.994 1.00 87.94 354 VAL A N 1
ATOM 2772 C CA . VAL A 1 354 ? 10.195 21.168 1.419 1.00 87.94 354 VAL A CA 1
ATOM 2773 C C . VAL A 1 354 ? 10.235 21.214 -0.104 1.00 87.94 354 VAL A C 1
ATOM 2775 O O . VAL A 1 354 ? 11.324 21.241 -0.686 1.00 87.94 354 VAL A O 1
ATOM 2778 N N . LEU A 1 355 ? 9.077 21.190 -0.775 1.00 93.19 355 LEU A N 1
ATOM 2779 C CA . LEU A 1 355 ? 9.028 20.975 -2.225 1.00 93.19 355 LEU A CA 1
ATOM 2780 C C . LEU A 1 355 ? 9.514 22.188 -3.015 1.00 93.19 355 LEU A C 1
ATOM 2782 O O . LEU A 1 355 ? 10.305 22.009 -3.936 1.00 93.19 355 LEU A O 1
ATOM 2786 N N . GLU A 1 356 ? 9.078 23.399 -2.676 1.00 94.75 356 GLU A N 1
ATOM 2787 C CA . GLU A 1 356 ? 9.433 24.611 -3.418 1.00 94.75 356 GLU A CA 1
ATOM 2788 C C . GLU A 1 356 ? 10.908 25.008 -3.232 1.00 94.75 356 GLU A C 1
ATOM 2790 O O . GLU A 1 356 ? 11.584 25.228 -4.245 1.00 94.75 356 GLU A O 1
ATOM 2795 N N . PRO A 1 357 ? 11.478 24.997 -2.008 1.00 94.38 357 PRO A N 1
ATOM 2796 C CA . PRO A 1 357 ? 12.914 25.203 -1.827 1.00 94.38 357 PRO A CA 1
ATOM 2797 C C . PRO A 1 357 ? 13.746 24.172 -2.601 1.00 94.38 357 PRO A C 1
ATOM 2799 O O . PRO A 1 357 ? 14.690 24.536 -3.309 1.00 94.38 357 PRO A O 1
ATOM 2802 N N . SER A 1 358 ? 13.352 22.892 -2.545 1.00 93.94 358 SER A N 1
ATOM 2803 C CA . SER A 1 358 ? 14.017 21.820 -3.297 1.00 93.94 358 SER A CA 1
ATOM 2804 C C . SER A 1 358 ? 13.895 22.029 -4.805 1.00 93.94 358 SER A C 1
ATOM 2806 O O . SER A 1 358 ? 14.889 21.920 -5.519 1.00 93.94 358 SER A O 1
ATOM 2808 N N . ARG A 1 359 ? 12.702 22.374 -5.305 1.00 95.56 359 ARG A N 1
ATOM 2809 C CA . ARG A 1 359 ? 12.456 22.649 -6.725 1.00 95.56 359 ARG A CA 1
ATOM 2810 C C . ARG A 1 359 ? 13.335 23.789 -7.217 1.00 95.56 359 ARG A C 1
ATOM 2812 O O . ARG A 1 359 ? 13.951 23.641 -8.269 1.00 95.56 359 ARG A O 1
ATOM 2819 N N . SER A 1 360 ? 13.425 24.890 -6.472 1.00 93.81 360 SER A N 1
ATOM 2820 C CA . SER A 1 360 ? 14.244 26.049 -6.845 1.00 93.81 360 SER A CA 1
ATOM 2821 C C . SER A 1 360 ? 15.722 25.672 -7.017 1.00 93.81 360 SER A C 1
ATOM 2823 O O . SER A 1 360 ? 16.327 25.982 -8.044 1.00 93.81 360 SER A O 1
ATOM 2825 N N . ILE A 1 361 ? 16.288 24.928 -6.059 1.00 93.75 361 ILE A N 1
ATOM 2826 C CA . ILE A 1 361 ? 17.688 24.477 -6.112 1.00 93.75 361 ILE A CA 1
ATOM 2827 C C . ILE A 1 361 ? 17.898 23.461 -7.246 1.00 93.75 361 ILE A C 1
ATOM 2829 O O . ILE A 1 361 ? 18.819 23.600 -8.053 1.00 93.75 361 ILE A O 1
ATOM 2833 N N . LEU A 1 362 ? 17.036 22.444 -7.333 1.00 95.44 362 LEU A N 1
ATOM 2834 C CA . LEU A 1 362 ? 17.176 21.354 -8.302 1.00 95.44 362 LEU A CA 1
ATOM 2835 C C . LEU A 1 362 ? 16.918 21.803 -9.742 1.00 95.44 362 LEU A C 1
ATOM 2837 O O . LEU A 1 362 ? 17.512 21.234 -10.652 1.00 95.44 362 LEU A O 1
ATOM 2841 N N . THR A 1 363 ? 16.091 22.830 -9.965 1.00 94.88 363 THR A N 1
ATOM 2842 C CA . THR A 1 363 ? 15.850 23.377 -11.312 1.00 94.88 363 THR A CA 1
ATOM 2843 C C . THR A 1 363 ? 17.145 23.924 -11.907 1.00 94.88 363 THR A C 1
ATOM 2845 O O . THR A 1 363 ? 17.504 23.557 -13.021 1.00 94.88 363 THR A O 1
ATOM 2848 N N . GLN A 1 364 ? 17.906 24.715 -11.143 1.00 92.75 364 GLN A N 1
ATOM 2849 C CA . GLN A 1 364 ? 19.172 25.286 -11.620 1.00 92.75 364 GLN A CA 1
ATOM 2850 C C . GLN A 1 364 ? 20.218 24.209 -11.939 1.00 92.75 364 GLN A C 1
ATOM 2852 O O . GLN A 1 364 ? 20.980 24.329 -12.899 1.00 92.75 364 GLN A O 1
ATOM 2857 N N . ILE A 1 365 ? 20.270 23.152 -11.123 1.00 94.19 365 ILE A N 1
ATOM 2858 C CA . ILE A 1 365 ? 21.160 22.009 -11.359 1.00 94.19 365 ILE A CA 1
ATOM 2859 C C . ILE A 1 365 ? 20.710 21.252 -12.614 1.00 94.19 365 ILE A C 1
ATOM 2861 O O . ILE A 1 365 ? 21.525 21.014 -13.500 1.00 94.19 365 ILE A O 1
ATOM 2865 N N . GLY A 1 366 ? 19.415 20.952 -12.731 1.00 94.19 366 GLY A N 1
ATOM 2866 C CA . GLY A 1 366 ? 18.849 20.238 -13.874 1.00 94.19 366 GLY A CA 1
ATOM 2867 C C . GLY A 1 366 ? 19.042 20.971 -15.203 1.00 94.19 366 GLY A C 1
ATOM 2868 O O . GLY A 1 366 ? 19.375 20.339 -16.201 1.00 94.19 366 GLY A O 1
ATOM 2869 N N . GLU A 1 367 ? 18.908 22.300 -15.225 1.00 95.06 367 GLU A N 1
ATOM 2870 C CA . GLU A 1 367 ? 19.191 23.119 -16.413 1.00 95.06 367 GLU A CA 1
ATOM 2871 C C . GLU A 1 367 ? 20.663 23.035 -16.833 1.00 95.06 367 GLU A C 1
ATOM 2873 O O . GLU A 1 367 ? 20.967 22.908 -18.024 1.00 95.06 367 GLU A O 1
ATOM 2878 N N . ARG A 1 368 ? 21.584 23.062 -15.861 1.00 94.50 368 ARG A N 1
ATOM 2879 C CA . ARG A 1 368 ? 23.021 22.906 -16.115 1.00 94.50 368 ARG A CA 1
ATOM 2880 C C . ARG A 1 368 ? 23.338 21.517 -16.666 1.00 94.50 368 ARG A C 1
ATOM 2882 O O . ARG A 1 368 ? 24.022 21.424 -17.684 1.00 94.50 368 ARG A O 1
ATOM 2889 N N . ASP A 1 369 ? 22.823 20.468 -16.033 1.00 94.56 369 ASP A N 1
ATOM 2890 C CA . ASP A 1 369 ? 23.047 19.082 -16.454 1.00 94.56 369 ASP A CA 1
ATOM 2891 C C . ASP A 1 369 ? 22.469 18.833 -17.849 1.00 94.56 369 ASP A C 1
ATOM 2893 O O . ASP A 1 369 ? 23.135 18.256 -18.707 1.00 94.56 369 ASP A O 1
ATOM 2897 N N . PHE A 1 370 ? 21.263 19.339 -18.121 1.00 93.12 370 PHE A N 1
ATOM 2898 C CA . PHE A 1 370 ? 20.640 19.238 -19.437 1.00 93.12 370 PHE A CA 1
ATOM 2899 C C . PHE A 1 370 ? 21.455 19.956 -20.517 1.00 93.12 370 PHE A C 1
ATOM 2901 O O . PHE A 1 370 ? 21.643 19.413 -21.607 1.00 93.12 370 PHE A O 1
ATOM 2908 N N . LYS A 1 371 ? 21.982 21.152 -20.219 1.00 94.00 371 LYS A N 1
ATOM 2909 C CA . LYS A 1 371 ? 22.858 21.890 -21.137 1.00 94.00 371 LYS A CA 1
ATOM 2910 C C . LYS A 1 371 ? 24.134 21.102 -21.448 1.00 94.00 371 LYS A C 1
ATOM 2912 O O . LYS A 1 371 ? 24.444 20.922 -22.623 1.00 94.00 371 LYS A O 1
ATOM 2917 N N . LEU A 1 372 ? 24.819 20.587 -20.426 1.00 93.62 372 LEU A N 1
ATOM 2918 C CA . LEU A 1 372 ? 26.039 19.787 -20.592 1.00 93.62 372 LEU A CA 1
ATOM 2919 C C . LEU A 1 372 ? 25.779 18.502 -21.389 1.00 93.62 372 LEU A C 1
ATOM 2921 O O . LEU A 1 372 ? 26.540 18.175 -22.299 1.00 93.62 372 LEU A O 1
ATOM 2925 N N . LEU A 1 373 ? 24.682 17.797 -21.093 1.00 90.12 373 LEU A N 1
ATOM 2926 C CA . LEU A 1 373 ? 24.274 16.600 -21.833 1.00 90.12 373 LEU A CA 1
ATOM 2927 C C . LEU A 1 373 ? 23.993 16.914 -23.303 1.00 90.12 373 LEU A C 1
ATOM 2929 O O . LEU A 1 373 ? 24.406 16.154 -24.175 1.00 90.12 373 LEU A O 1
ATOM 2933 N N . LYS A 1 374 ? 23.317 18.032 -23.585 1.00 88.00 374 LYS A N 1
ATOM 2934 C CA . LYS A 1 374 ? 23.016 18.466 -24.953 1.00 88.00 374 LYS A CA 1
ATOM 2935 C C . LYS A 1 374 ? 24.281 18.852 -25.719 1.00 88.00 374 LYS A C 1
ATOM 2937 O O . LYS A 1 374 ? 24.429 18.451 -26.868 1.00 88.00 374 LYS A O 1
ATOM 2942 N N . GLU A 1 375 ? 25.193 19.593 -25.094 1.00 90.12 375 GLU A N 1
ATOM 2943 C CA . GLU A 1 375 ? 26.486 19.955 -25.689 1.00 90.12 375 GLU A CA 1
ATOM 2944 C C . GLU A 1 375 ? 27.318 18.708 -26.002 1.00 90.12 375 GLU A C 1
ATOM 2946 O O . GLU A 1 375 ? 27.795 18.551 -27.125 1.00 90.12 375 GLU A O 1
ATOM 2951 N N . TRP A 1 376 ? 27.422 17.776 -25.051 1.00 88.25 376 TRP A N 1
ATOM 2952 C CA . TRP A 1 376 ? 28.113 16.509 -25.271 1.00 88.25 376 TRP A CA 1
ATOM 2953 C C . TRP A 1 376 ? 27.453 15.683 -26.384 1.00 88.25 376 TRP A C 1
ATOM 2955 O O . TRP A 1 376 ? 28.150 15.188 -27.269 1.00 88.25 376 TRP A O 1
ATOM 2965 N N . ALA A 1 377 ? 26.122 15.564 -26.379 1.00 82.62 377 ALA A N 1
ATOM 2966 C CA . ALA A 1 377 ? 25.371 14.824 -27.389 1.00 82.62 377 ALA A CA 1
ATOM 2967 C C . ALA A 1 377 ? 25.569 15.408 -28.793 1.00 82.62 377 ALA A C 1
ATOM 2969 O O . ALA A 1 377 ? 25.852 14.658 -29.719 1.00 82.62 377 ALA A O 1
ATOM 2970 N N . ASN A 1 378 ? 25.499 16.730 -28.949 1.00 79.25 378 ASN A N 1
ATOM 2971 C CA . ASN A 1 378 ? 25.715 17.391 -30.238 1.00 79.25 378 ASN A CA 1
ATOM 2972 C C . ASN A 1 378 ? 27.134 17.178 -30.787 1.00 79.25 378 ASN A C 1
ATOM 2974 O O . ASN A 1 378 ? 27.326 17.189 -31.992 1.00 79.25 378 ASN A O 1
ATOM 2978 N N . VAL A 1 379 ? 28.138 16.995 -29.927 1.00 80.38 379 VAL A N 1
ATOM 2979 C CA . VAL A 1 379 ? 29.525 16.763 -30.367 1.00 80.38 379 VAL A CA 1
ATOM 2980 C C . VAL A 1 379 ? 29.792 15.286 -30.674 1.00 80.38 379 VAL A C 1
ATOM 2982 O O . VAL A 1 379 ? 30.598 14.979 -31.547 1.00 80.38 379 VAL A O 1
ATOM 2985 N N . ASN A 1 380 ? 29.145 14.365 -29.951 1.00 73.81 380 ASN A N 1
ATOM 2986 C CA . ASN A 1 380 ? 29.515 12.943 -29.946 1.00 73.81 380 ASN A CA 1
ATOM 2987 C C . ASN A 1 380 ? 28.472 12.009 -30.581 1.00 73.81 380 ASN A C 1
ATOM 2989 O O . ASN A 1 380 ? 28.798 10.867 -30.898 1.00 73.81 380 ASN A O 1
ATOM 2993 N N . LEU A 1 381 ? 27.224 12.455 -30.741 1.00 68.75 381 LEU A N 1
ATOM 2994 C CA . LEU A 1 381 ? 26.134 11.688 -31.359 1.00 68.75 381 LEU A CA 1
ATOM 2995 C C . LEU A 1 381 ? 25.749 12.217 -32.745 1.00 68.75 381 LEU A C 1
ATOM 2997 O O . LEU A 1 381 ? 24.909 11.598 -33.400 1.00 68.75 381 LEU A O 1
ATOM 3001 N N . ASP A 1 382 ? 26.351 13.323 -33.194 1.00 50.50 382 ASP A N 1
ATOM 3002 C CA . ASP A 1 382 ? 26.166 13.864 -34.541 1.00 50.50 382 ASP A CA 1
ATOM 3003 C C . ASP A 1 382 ? 26.913 12.983 -35.554 1.00 50.50 382 ASP A C 1
ATOM 3005 O O . ASP A 1 382 ? 28.017 13.259 -36.024 1.00 50.50 382 ASP A O 1
ATOM 3009 N N . ILE A 1 383 ? 26.305 11.831 -35.839 1.00 46.84 383 ILE A N 1
ATOM 3010 C CA . ILE A 1 383 ? 26.576 11.058 -37.041 1.00 46.84 383 ILE A CA 1
ATOM 3011 C C . ILE A 1 383 ? 26.034 11.914 -38.182 1.00 46.84 383 ILE A C 1
ATOM 3013 O O . ILE A 1 383 ? 24.822 12.009 -38.364 1.00 46.84 383 ILE A O 1
ATOM 3017 N N . SER A 1 384 ? 26.947 12.556 -38.907 1.00 41.72 384 SER A N 1
ATOM 3018 C CA . SER A 1 384 ? 26.717 13.316 -40.136 1.00 41.72 384 SER A CA 1
ATOM 3019 C C . SER A 1 384 ? 25.424 12.926 -40.870 1.00 41.72 384 SER A C 1
ATOM 3021 O O . SER A 1 384 ? 25.356 11.853 -41.475 1.00 41.72 384 SER A O 1
ATOM 3023 N N . GLY A 1 385 ? 24.433 13.826 -40.862 1.00 39.75 385 GLY A N 1
ATOM 3024 C CA . GLY A 1 385 ? 23.359 13.825 -41.857 1.00 39.75 385 GLY A CA 1
ATOM 3025 C C . GLY A 1 385 ? 21.916 13.753 -41.358 1.00 39.75 385 GLY A C 1
ATOM 3026 O O . GLY A 1 385 ? 21.153 12.973 -41.920 1.00 39.75 385 GLY A O 1
ATOM 3027 N N . LYS A 1 386 ? 21.492 14.590 -40.400 1.00 38.66 386 LYS A N 1
ATOM 3028 C CA . LYS A 1 386 ? 20.099 15.084 -40.352 1.00 38.66 386 LYS A CA 1
ATOM 3029 C C . LYS A 1 386 ? 20.056 16.523 -39.839 1.00 38.66 386 LYS A C 1
ATOM 3031 O O . LYS A 1 386 ? 20.051 16.751 -38.634 1.00 38.66 386 LYS A O 1
ATOM 3036 N N . ASP A 1 387 ? 19.961 17.471 -40.769 1.00 35.75 387 ASP A N 1
ATOM 3037 C CA . ASP A 1 387 ? 19.465 18.816 -40.480 1.00 35.75 387 ASP A CA 1
ATOM 3038 C C . ASP A 1 387 ? 18.083 18.698 -39.827 1.00 35.75 387 ASP A C 1
ATOM 3040 O O . ASP A 1 387 ? 17.103 18.304 -40.461 1.00 35.75 387 ASP A O 1
ATOM 3044 N N . PHE A 1 388 ? 18.000 19.027 -38.542 1.00 38.22 388 PHE A N 1
ATOM 3045 C CA . PHE A 1 388 ? 16.733 19.294 -37.880 1.00 38.22 388 PHE A CA 1
ATOM 3046 C C . PHE A 1 388 ? 16.497 20.804 -37.896 1.00 38.22 388 PHE A C 1
ATOM 3048 O O . PHE A 1 388 ? 16.806 21.510 -36.937 1.00 38.22 388 PHE A O 1
ATOM 3055 N N . SER A 1 389 ? 15.923 21.300 -38.991 1.00 32.03 389 SER A N 1
ATOM 3056 C CA . SER A 1 389 ? 15.198 22.566 -38.969 1.00 32.03 389 SER A CA 1
ATOM 3057 C C . SER A 1 389 ? 13.935 22.373 -38.123 1.00 32.03 389 SER A C 1
ATOM 3059 O O . SER A 1 389 ? 12.972 21.750 -38.571 1.00 32.03 389 SER A O 1
ATOM 3061 N N . TYR A 1 390 ? 13.940 22.875 -36.893 1.00 35.84 390 TYR A N 1
ATOM 3062 C CA . TYR A 1 390 ? 12.704 23.139 -36.164 1.00 35.84 390 TYR A CA 1
ATOM 3063 C C . TYR A 1 390 ? 12.368 24.619 -36.366 1.00 35.84 390 TYR A C 1
ATOM 3065 O O . TYR A 1 390 ? 13.075 25.486 -35.852 1.00 35.84 390 TYR A O 1
ATOM 3073 N N . GLU A 1 391 ? 11.324 24.903 -37.148 1.00 31.67 391 GLU A N 1
ATOM 3074 C CA . GLU A 1 391 ? 10.613 26.182 -37.060 1.00 31.67 391 GLU A CA 1
ATOM 3075 C C . GLU A 1 391 ? 9.868 26.227 -35.717 1.00 31.67 391 GLU A C 1
ATOM 3077 O O . GLU A 1 391 ? 9.314 25.218 -35.271 1.00 31.67 391 GLU A O 1
ATOM 3082 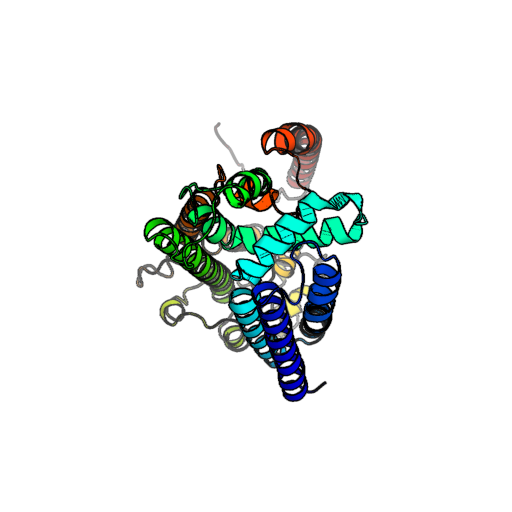N N . ILE A 1 392 ? 9.966 27.385 -35.060 1.00 35.66 392 ILE A N 1
ATOM 3083 C CA . ILE A 1 392 ? 9.454 27.704 -33.717 1.00 35.66 392 ILE A CA 1
ATOM 3084 C C . ILE A 1 392 ? 7.929 27.790 -33.711 1.00 35.66 392 ILE A C 1
ATOM 3086 O O . ILE A 1 392 ? 7.381 28.404 -34.653 1.00 35.66 392 ILE A O 1
#

pLDDT: mean 78.49, std 17.49, range [31.67, 98.0]

Radius of gyration: 27.82 Å; chains: 1; bounding box: 61×54×77 Å

Organism: NCBI:txid48269

InterPro domains:
  IPR024077 Neurolysin/Thimet oligopeptidase, domain 2 [G3DSA:1.10.1370.10] (222-392)

Secondary structure (DSSP, 8-state):
--HHHHHHHHHHHHHHHHHHHHHHHHHHHTTSS-TT-THHHHHHHHHHHHHHHHHHHHHHHHHH---HHHHHHHHHHHHHHHHHIIIIIIT-HHHHHHHHHHHHTGGG--HHHHHHHHHHHHHHHHTTHHHHHHHTTT-----TGGGGTHHHHHTTS--------HHHHHHHHHHHHHHHHHHHHHHHHHHHHHHHHHTTS-HHHHHHHTTTS---GGGTT---S---EE-GGGB-TTS-TTHHHHTT-EEETTEEE-EE--TT-HHHHHHHHHHB--HHHHHHHHHHHHTTTEEEES-TTT--EEE-HHHHHHHHHHHHHHHHHTT-SSHHHHHHT-TT----SSHHHIIIIIIHHHHHHHHHHHHHHHHHHHHHHHHHS--S--------

Foldseek 3Di:
DDLVVLLVVLVVLLVQLLVLLQVLLVCLVVVVDPLQDLVLLVSNCVSVVVNVVSLVVLVVVVVVDVDPSSVVSSVVSVVSSVVSCVPRQLQRLSSLSSLLVNLVVCPPPDPVSNLSSLQSNLSNLLLLNLLLLQQVPDSDQDASVCSNVSVVVVVPDDDDDSDRPPSSVVLSVLLVVLVVVLVVLVLVLVLQLQLLLLLQDDPVCNVVCCSVHVNPPLSVVLNADNWLFDFQLQFAPPQPPCLLVVQVWDDDPNGTGDGTDRLNDPVSLVSSLVGGPDPVSSVSSVVSNVCRQCFDPSDPPSSDTSHSPVSVVSSLVSQQSSCVSNVHPGNVSSVCSRSPDPDDPDPVCCVVVPVVVCCVVVVVVVVVVVVVVVVCCVVPVCPPDDDPPDDD

Sequence (392 aa):
MKPDKVFGGVSRLIMNYQVSISKLSDNIQKGELSKNDTTIISSLEQASFPVEQAFRNLSCLTTLKNDHIWSLVVSRLYQKFKAARREYFHRDSTICEALLTLRRSSSNLDEYEKGLLDVWIYDCWSVGTGLLLASNKSGKIISFSELNDIIQETSKTTASPHITPPNARKSLEVIHDSYATVEKEEAKFQAMVASCAVVSLPQYYRSKYTGRATIPSSLEILTGATDVSVAESDLAPSAPYWLPAVLGGKENGGHIAGMHVSLISNDVVSEFLKHCSTSEVRKTVWEYWVRRASGRYFGPATGLCASNDQRIQDIRHLRRTLAKYLGCKDWLSVVWSSPYSHSPSSPDELIADVLEPSRSILTQIGERDFKLLKEWANVNLDISGKDFSYEI